Protein AF-0000000085049031 (afdb_homodimer)

Solvent-accessible surface area (backbone atoms only — not comparable to full-atom values): 28437 Å² total; per-residue (Å²): 136,87,82,79,79,80,78,80,78,77,78,78,76,76,74,74,70,71,72,75,59,62,47,58,39,67,60,55,37,88,41,24,42,38,35,37,33,76,60,40,55,32,34,28,43,48,31,53,87,58,12,50,68,59,37,50,47,54,52,53,39,32,78,68,48,63,46,42,59,28,29,35,33,33,22,44,68,47,36,35,39,28,29,42,12,82,76,44,43,90,83,34,59,59,96,64,76,60,33,73,68,35,17,64,38,68,39,37,71,87,49,77,59,33,80,76,37,56,24,76,32,32,35,27,27,30,46,76,71,32,42,30,42,24,46,40,51,78,51,52,69,72,42,93,81,46,31,74,18,82,43,22,27,51,47,35,25,56,33,24,26,30,44,37,60,52,91,53,74,54,37,25,61,38,23,31,31,36,26,61,22,40,43,49,85,48,43,67,73,37,29,39,30,24,17,55,53,43,38,62,68,24,64,72,60,50,50,61,25,82,52,26,97,72,49,37,33,28,61,41,46,43,43,49,61,75,44,56,76,90,73,47,81,4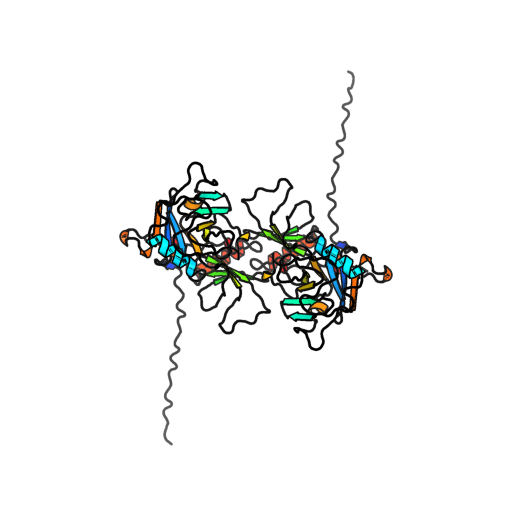9,44,29,31,50,26,69,84,12,66,61,40,49,51,52,50,51,52,51,33,64,73,43,22,38,32,37,34,75,65,76,60,74,62,53,56,46,77,53,136,136,86,80,77,78,79,78,79,77,79,78,77,75,76,73,74,69,72,72,76,61,63,47,58,39,68,60,56,36,88,42,23,40,37,34,37,34,76,61,40,54,32,34,28,43,48,31,53,87,58,13,49,68,58,36,51,47,53,51,53,38,30,76,68,48,63,45,43,59,29,30,36,34,33,22,44,69,48,36,35,38,28,31,42,11,82,77,42,44,90,82,32,58,58,96,61,76,60,33,73,69,36,16,63,38,66,38,39,70,86,49,76,61,32,80,76,37,56,24,75,31,33,36,26,27,30,47,73,72,32,42,31,42,25,45,40,49,79,50,54,72,71,42,94,82,48,29,74,19,80,44,21,28,50,45,35,25,58,33,25,28,30,44,37,59,52,91,54,74,56,37,25,58,39,23,32,31,37,25,62,21,38,42,49,86,48,44,67,74,38,29,38,31,25,18,52,53,42,37,62,68,24,63,68,60,50,51,61,25,84,54,27,97,70,50,37,32,30,59,39,46,43,42,49,61,73,43,57,77,90,72,47,80,50,43,28,31,52,26,67,83,12,65,59,40,49,51,50,50,53,52,50,32,65,73,42,20,39,32,37,35,74,65,78,60,73,62,52,56,45,79,54,137

Structure (mmCIF, N/CA/C/O backbone):
data_AF-0000000085049031-model_v1
#
loop_
_entity.id
_entity.type
_entity.pdbx_description
1 polymer 'peptidylprolyl isomerase'
#
loop_
_atom_site.group_PDB
_atom_site.id
_atom_site.type_symbol
_atom_site.label_atom_id
_atom_site.label_alt_id
_atom_site.label_comp_id
_atom_site.label_asym_id
_atom_site.label_entity_id
_atom_site.label_seq_id
_atom_site.pdbx_PDB_ins_code
_atom_site.Cartn_x
_atom_site.Cartn_y
_atom_site.Cartn_z
_atom_site.occupancy
_atom_site.B_iso_or_equiv
_atom_site.auth_seq_id
_atom_site.auth_comp_id
_atom_site.auth_asym_id
_atom_site.auth_atom_id
_atom_site.pdbx_PDB_model_num
ATOM 1 N N . MET A 1 1 ? 25.875 -43.156 62.344 1 26.45 1 MET A N 1
ATOM 2 C CA . MET A 1 1 ? 25.25 -42.219 61.406 1 26.45 1 MET A CA 1
ATOM 3 C C . MET A 1 1 ? 25.406 -42.719 59.969 1 26.45 1 MET A C 1
ATOM 5 O O . MET A 1 1 ? 26.484 -43.125 59.562 1 26.45 1 MET A O 1
ATOM 9 N N . LYS A 1 2 ? 24.188 -43.188 59.312 1 28.5 2 LYS A N 1
ATOM 10 C CA . LYS A 1 2 ? 23.844 -43.719 58.031 1 28.5 2 LYS A CA 1
ATOM 11 C C . LYS A 1 2 ? 24.406 -42.875 56.906 1 28.5 2 LYS A C 1
ATOM 13 O O . LYS A 1 2 ? 24.156 -41.656 56.844 1 28.5 2 LYS A O 1
ATOM 18 N N . ALA A 1 3 ? 25.5 -43.156 56.281 1 36.81 3 ALA A N 1
ATOM 19 C CA . ALA A 1 3 ? 26.156 -42.531 55.125 1 36.81 3 ALA A CA 1
ATOM 20 C C . ALA A 1 3 ? 25.234 -42.531 53.906 1 36.81 3 ALA A C 1
ATOM 22 O O . ALA A 1 3 ? 24.938 -43.594 53.375 1 36.81 3 ALA A O 1
ATOM 23 N N . TRP A 1 4 ? 24.094 -41.688 53.906 1 38.84 4 TRP A N 1
ATOM 24 C CA . TRP A 1 4 ? 23.188 -41.562 52.75 1 38.84 4 TRP A CA 1
ATOM 25 C C . TRP A 1 4 ? 23.969 -41.312 51.469 1 38.84 4 TRP A C 1
ATOM 27 O O . TRP A 1 4 ? 24.828 -40.406 51.438 1 38.84 4 TRP A O 1
ATOM 37 N N . GLY A 1 5 ? 24.172 -42.219 50.625 1 40.84 5 GLY A N 1
ATOM 38 C CA . GLY A 1 5 ? 24.75 -42.188 49.281 1 40.84 5 GLY A CA 1
ATOM 39 C C . GLY A 1 5 ? 24.047 -41.219 48.344 1 40.84 5 GLY A C 1
ATOM 40 O O . GLY A 1 5 ? 22.828 -41.25 48.219 1 40.84 5 GLY A O 1
ATOM 41 N N . ALA A 1 6 ? 24.5 -39.969 48.188 1 46.94 6 ALA A N 1
ATOM 42 C CA . ALA A 1 6 ? 24.016 -38.906 47.281 1 46.94 6 ALA A CA 1
ATOM 43 C C . ALA A 1 6 ? 24 -39.406 45.844 1 46.94 6 ALA A C 1
ATOM 45 O O . ALA A 1 6 ? 25.031 -39.781 45.281 1 46.94 6 ALA A O 1
ATOM 46 N N . GLY A 1 7 ? 22.922 -40.031 45.406 1 44 7 GLY A N 1
ATOM 47 C CA . GLY A 1 7 ? 22.75 -40.375 44.031 1 44 7 GLY A CA 1
ATOM 48 C C . GLY A 1 7 ? 22.875 -39.156 43.094 1 44 7 GLY A C 1
ATOM 49 O O . GLY A 1 7 ? 22.297 -38.125 43.344 1 44 7 GLY A O 1
ATOM 50 N N . VAL A 1 8 ? 23.984 -39.125 42.281 1 49.28 8 VAL A N 1
ATOM 51 C CA . VAL A 1 8 ? 24.266 -38.125 41.25 1 49.28 8 VAL A CA 1
ATOM 52 C C . VAL A 1 8 ? 23.188 -38.188 40.156 1 49.28 8 VAL A C 1
ATOM 54 O O . VAL A 1 8 ? 22.984 -39.219 39.531 1 49.28 8 VAL A O 1
ATOM 57 N N . ILE A 1 9 ? 22.141 -37.406 40.312 1 51.88 9 ILE A N 1
ATOM 58 C CA . ILE A 1 9 ? 21.188 -37.281 39.219 1 51.88 9 ILE A CA 1
ATOM 59 C C . ILE A 1 9 ? 21.875 -36.688 38 1 51.88 9 ILE A C 1
ATOM 61 O O . ILE A 1 9 ? 22.375 -35.562 38.031 1 51.88 9 ILE A O 1
ATOM 65 N N . ALA A 1 10 ? 22.344 -37.531 37.062 1 48.69 10 ALA A N 1
ATOM 66 C CA . ALA A 1 10 ? 22.844 -37.062 35.781 1 48.69 10 ALA A CA 1
ATOM 67 C C . ALA A 1 10 ? 21.781 -36.281 35.031 1 48.69 10 ALA A C 1
ATOM 69 O O . ALA A 1 10 ? 20.719 -36.812 34.719 1 48.69 10 ALA A O 1
ATOM 70 N N . VAL A 1 11 ? 21.781 -34.969 35.031 1 53.69 11 VAL A N 1
ATOM 71 C CA . VAL A 1 11 ? 20.969 -34.125 34.188 1 53.69 11 VAL A CA 1
ATOM 72 C C . VAL A 1 11 ? 21.312 -34.375 32.719 1 53.69 11 VAL A C 1
ATOM 74 O O . VAL A 1 11 ? 22.406 -34.062 32.25 1 53.69 11 VAL A O 1
ATOM 77 N N . LEU A 1 12 ? 20.719 -35.344 32.062 1 48.62 12 LEU A N 1
ATOM 78 C CA . LEU A 1 12 ? 20.797 -35.438 30.625 1 48.62 12 LEU A CA 1
ATOM 79 C C . LEU A 1 12 ? 20.344 -34.125 29.969 1 48.62 12 LEU A C 1
ATOM 81 O O . LEU A 1 12 ? 19.172 -33.75 30.062 1 48.62 12 LEU A O 1
ATOM 85 N N . ALA A 1 13 ? 21.266 -33.25 29.609 1 45.22 13 ALA A N 1
ATOM 86 C CA . ALA A 1 13 ? 20.953 -32.094 28.766 1 45.22 13 ALA A CA 1
ATOM 87 C C . ALA A 1 13 ? 20.438 -32.531 27.406 1 45.22 13 ALA A C 1
ATOM 89 O O . ALA A 1 13 ? 21.156 -33.156 26.625 1 45.22 13 ALA A O 1
ATOM 90 N N . LEU A 1 14 ? 19.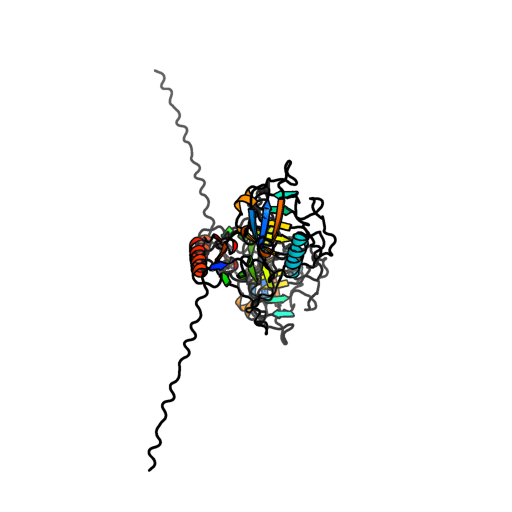219 -32.75 27.219 1 44.41 14 LEU A N 1
ATOM 91 C CA . LEU A 1 14 ? 18.672 -32.844 25.875 1 44.41 14 LEU A CA 1
ATOM 92 C C . LEU A 1 14 ? 19.125 -31.656 25.016 1 44.41 14 LEU A C 1
ATOM 94 O O . LEU A 1 14 ? 18.719 -30.531 25.25 1 44.41 14 LEU A O 1
ATOM 98 N N . LEU A 1 15 ? 20.281 -31.781 24.422 1 40.66 15 LEU A N 1
ATOM 99 C CA . LEU A 1 15 ? 20.594 -30.812 23.375 1 40.66 15 LEU A CA 1
ATOM 100 C C . LEU A 1 15 ? 19.531 -30.844 22.281 1 40.66 15 LEU A C 1
ATOM 102 O O . LEU A 1 15 ? 19.391 -31.844 21.562 1 40.66 15 LEU A O 1
ATOM 106 N N . ALA A 1 16 ? 18.469 -30.094 22.469 1 42.5 16 ALA A N 1
ATOM 107 C CA . ALA A 1 16 ? 17.562 -29.859 21.344 1 42.5 16 ALA A CA 1
ATOM 108 C C . ALA A 1 16 ? 18.344 -29.453 20.094 1 42.5 16 ALA A C 1
ATOM 110 O O . ALA A 1 16 ? 18.891 -28.344 20.031 1 42.5 16 ALA A O 1
ATOM 111 N N . THR A 1 17 ? 18.938 -30.297 19.344 1 39.78 17 THR A N 1
ATOM 112 C CA . THR A 1 17 ? 19.453 -29.906 18.031 1 39.78 17 THR A CA 1
ATOM 113 C C . THR A 1 17 ? 18.391 -29.172 17.234 1 39.78 17 THR A C 1
ATOM 115 O O . THR A 1 17 ? 17.281 -29.703 17.031 1 39.78 17 THR A O 1
ATOM 118 N N . THR A 1 18 ? 18.234 -27.922 17.516 1 45.91 18 THR A N 1
ATOM 119 C CA . THR A 1 18 ? 17.422 -27.203 16.547 1 45.91 18 THR A CA 1
ATOM 120 C C . THR A 1 18 ? 17.703 -27.688 15.125 1 45.91 18 THR A C 1
ATOM 122 O O . THR A 1 18 ? 18.844 -27.656 14.672 1 45.91 18 THR A O 1
ATOM 125 N N . ALA A 1 19 ? 17.094 -28.703 14.773 1 47.09 19 ALA A N 1
ATOM 126 C CA . ALA A 1 19 ? 17.234 -29.234 13.422 1 47.09 19 ALA A CA 1
ATOM 127 C C . ALA A 1 19 ? 17.344 -28.109 12.398 1 47.09 19 ALA A C 1
ATOM 129 O O . ALA A 1 19 ? 16.469 -27.25 12.305 1 47.09 19 ALA A O 1
ATOM 130 N N . VAL A 1 20 ? 18.609 -27.594 12.117 1 51.31 20 VAL A N 1
ATOM 131 C CA . VAL A 1 20 ? 18.891 -26.672 11.016 1 51.31 20 VAL A CA 1
ATOM 132 C C . VAL A 1 20 ? 18.062 -27.078 9.789 1 51.31 20 VAL A C 1
ATOM 134 O O . VAL A 1 20 ? 18.172 -28.219 9.312 1 51.31 20 VAL A O 1
ATOM 137 N N . ALA A 1 21 ? 16.953 -26.328 9.492 1 61.56 21 ALA A N 1
ATOM 138 C CA . ALA A 1 21 ? 16.125 -26.594 8.328 1 61.56 21 ALA A CA 1
ATOM 139 C C . ALA A 1 21 ? 16.969 -26.797 7.082 1 61.56 21 ALA A C 1
ATOM 141 O O . ALA A 1 21 ? 17.953 -26.094 6.867 1 61.56 21 ALA A O 1
ATOM 142 N N . GLN A 1 22 ? 16.734 -27.906 6.305 1 83.44 22 GLN A N 1
ATOM 143 C CA . GLN A 1 22 ? 17.375 -28.125 5.012 1 83.44 22 GLN A CA 1
ATOM 144 C C . GLN A 1 22 ? 17.156 -26.938 4.086 1 83.44 22 GLN A C 1
ATOM 146 O O . GLN A 1 22 ? 16.062 -26.391 4.008 1 83.44 22 GLN A O 1
ATOM 151 N N . ASP A 1 23 ? 18.188 -26.453 3.412 1 93.31 23 ASP A N 1
ATOM 152 C CA . ASP A 1 23 ? 18.172 -25.234 2.607 1 93.31 23 ASP A CA 1
ATOM 153 C C . ASP A 1 23 ? 17.297 -25.406 1.368 1 93.31 23 ASP A C 1
ATOM 155 O O . ASP A 1 23 ? 16.844 -24.406 0.793 1 93.31 23 ASP A O 1
ATOM 159 N N . TRP A 1 24 ? 17.047 -26.641 1.025 1 95.94 24 TRP A N 1
ATOM 160 C CA . TRP A 1 24 ? 16.234 -26.922 -0.16 1 95.94 24 TRP A CA 1
ATOM 161 C C . TRP A 1 24 ? 15.195 -27.984 0.127 1 95.94 24 TRP A C 1
ATOM 163 O O . TRP A 1 24 ? 15.469 -28.953 0.828 1 95.94 24 TRP A O 1
ATOM 173 N N . THR A 1 25 ? 14.039 -27.844 -0.356 1 95.12 25 THR A N 1
ATOM 174 C CA . THR A 1 25 ? 12.969 -28.828 -0.233 1 95.12 25 THR A CA 1
ATOM 175 C C . THR A 1 25 ? 12.273 -29.047 -1.573 1 95.12 25 THR A C 1
ATOM 177 O O . THR A 1 25 ? 12.18 -28.125 -2.385 1 95.12 25 THR A O 1
ATOM 180 N N . PRO A 1 26 ? 11.852 -30.266 -1.86 1 94.88 26 PRO A N 1
ATOM 181 C CA . PRO A 1 26 ? 11.086 -30.453 -3.09 1 94.88 26 PRO A CA 1
ATOM 182 C C . PRO A 1 26 ? 9.844 -29.562 -3.16 1 94.88 26 PRO A C 1
ATOM 184 O O . PRO A 1 26 ? 9.242 -29.25 -2.127 1 94.88 26 PRO A O 1
ATOM 187 N N . LEU A 1 27 ? 9.508 -29.172 -4.375 1 96.19 27 LEU A N 1
ATOM 188 C CA . LEU A 1 27 ? 8.242 -28.453 -4.523 1 96.19 27 LEU A CA 1
ATOM 189 C C . LEU A 1 27 ? 7.078 -29.328 -4.055 1 96.19 27 LEU A C 1
ATOM 191 O O . LEU A 1 27 ? 7.086 -30.547 -4.242 1 96.19 27 LEU A O 1
ATOM 195 N N . ASP A 1 28 ? 6.117 -28.688 -3.391 1 96.19 28 ASP A N 1
ATOM 196 C CA . ASP A 1 28 ? 4.895 -29.359 -2.986 1 96.19 28 ASP A CA 1
ATOM 197 C C . ASP A 1 28 ? 4.066 -29.781 -4.203 1 96.19 28 ASP A C 1
ATOM 199 O O . ASP A 1 28 ? 3.398 -28.938 -4.812 1 96.19 28 ASP A O 1
ATOM 203 N N . ALA A 1 29 ? 4.031 -31.031 -4.48 1 97 29 ALA A N 1
ATOM 204 C CA . ALA A 1 29 ? 3.43 -31.516 -5.723 1 97 29 ALA A CA 1
ATOM 205 C C . ALA A 1 29 ? 1.939 -31.203 -5.773 1 97 29 ALA A C 1
ATOM 207 O O . ALA A 1 29 ? 1.382 -30.969 -6.848 1 97 29 ALA A O 1
ATOM 208 N N . ASP A 1 30 ? 1.305 -31.172 -4.645 1 97.69 30 ASP A N 1
ATOM 209 C CA . ASP A 1 30 ? -0.132 -30.906 -4.586 1 97.69 30 ASP A CA 1
ATOM 210 C C . ASP A 1 30 ? -0.439 -29.438 -4.805 1 97.69 30 ASP A C 1
ATOM 212 O O . ASP A 1 30 ? -1.583 -29.062 -5.078 1 97.69 30 ASP A O 1
ATOM 216 N N . ASN A 1 31 ? 0.57 -28.609 -4.703 1 98.5 31 ASN A N 1
ATOM 217 C CA . ASN A 1 31 ? 0.376 -27.172 -4.82 1 98.5 31 ASN A CA 1
ATOM 218 C C . ASN A 1 31 ? 1.348 -26.547 -5.824 1 98.5 31 ASN A C 1
ATOM 220 O O . ASN A 1 31 ? 1.827 -25.438 -5.621 1 98.5 31 ASN A O 1
ATOM 224 N N . THR A 1 32 ? 1.689 -27.297 -6.793 1 98.62 32 THR A N 1
ATOM 225 C CA . THR A 1 32 ? 2.494 -26.797 -7.902 1 98.62 32 THR A CA 1
ATOM 226 C C . THR A 1 32 ? 1.757 -26.969 -9.227 1 98.62 32 THR A C 1
ATOM 228 O O . THR A 1 32 ? 1.352 -28.078 -9.578 1 98.62 32 THR A O 1
ATOM 231 N N . LEU A 1 33 ? 1.544 -25.875 -9.883 1 98.81 33 LEU A N 1
ATOM 232 C CA . LEU A 1 33 ? 0.861 -25.844 -11.172 1 98.81 33 LEU A CA 1
ATOM 233 C C . LEU A 1 33 ? 1.865 -25.766 -12.312 1 98.81 33 LEU A C 1
ATOM 235 O O . LEU A 1 33 ? 2.83 -25 -12.258 1 98.81 33 LEU A O 1
ATOM 239 N N . ILE A 1 34 ? 1.664 -26.609 -13.297 1 98.56 34 ILE A N 1
ATOM 240 C CA . ILE A 1 34 ? 2.496 -26.625 -14.492 1 98.56 34 ILE A CA 1
ATOM 241 C C . ILE A 1 34 ? 1.683 -26.141 -15.695 1 98.56 34 ILE A C 1
ATOM 243 O O . ILE A 1 34 ? 0.663 -26.75 -16.047 1 98.56 34 ILE A O 1
ATOM 247 N N . LEU A 1 35 ? 2.109 -25.062 -16.281 1 98.69 35 LEU A N 1
ATOM 248 C CA . LEU A 1 35 ? 1.546 -24.594 -17.547 1 98.69 35 LEU A CA 1
ATOM 249 C C . LEU A 1 35 ? 2.482 -24.891 -18.703 1 98.69 35 LEU A C 1
ATOM 251 O O . LEU A 1 35 ? 3.586 -24.344 -18.781 1 98.69 35 LEU A O 1
ATOM 255 N N . GLU A 1 36 ? 2.049 -25.797 -19.547 1 98.44 36 GLU A N 1
ATOM 256 C CA . GLU A 1 36 ? 2.695 -25.891 -20.844 1 98.44 36 GLU A CA 1
ATOM 257 C C . GLU A 1 36 ? 2.107 -24.875 -21.828 1 98.44 36 GLU A C 1
ATOM 259 O O . GLU A 1 36 ? 0.985 -25.047 -22.312 1 98.44 36 GLU A O 1
ATOM 264 N N . THR A 1 37 ? 2.883 -23.797 -22.141 1 98.69 37 THR A N 1
ATOM 265 C CA . THR A 1 37 ? 2.373 -22.734 -23.016 1 98.69 37 THR A CA 1
ATOM 266 C C . THR A 1 37 ? 3.01 -22.828 -24.391 1 98.69 37 THR A C 1
ATOM 268 O O . THR A 1 37 ? 3.936 -23.609 -24.609 1 98.69 37 THR A O 1
ATOM 271 N N . THR A 1 38 ? 2.496 -22.016 -25.312 1 98.69 38 THR A N 1
ATOM 272 C CA . THR A 1 38 ? 3.059 -21.938 -26.656 1 98.69 38 THR A CA 1
ATOM 273 C C . THR A 1 38 ? 4.488 -21.406 -26.609 1 98.69 38 THR A C 1
ATOM 275 O O . THR A 1 38 ? 5.258 -21.594 -27.562 1 98.69 38 THR A O 1
ATOM 278 N N . GLN A 1 39 ? 4.84 -20.766 -25.5 1 98.75 39 GLN A N 1
ATOM 279 C CA . GLN A 1 39 ? 6.152 -20.125 -25.406 1 98.75 39 GLN A CA 1
ATOM 280 C C . GLN A 1 39 ? 7.066 -20.906 -24.453 1 98.75 39 GLN A C 1
ATOM 282 O O . GLN A 1 39 ? 8.195 -20.484 -24.203 1 98.75 39 GLN A O 1
ATOM 287 N N . GLY A 1 40 ? 6.574 -22 -23.922 1 98.62 40 GLY A N 1
ATOM 288 C CA . GLY A 1 40 ? 7.371 -22.812 -23 1 98.62 40 GLY A CA 1
ATOM 289 C C . GLY A 1 40 ? 6.66 -23.125 -21.703 1 98.62 40 GLY A C 1
ATOM 290 O O . GLY A 1 40 ? 5.535 -22.672 -21.484 1 98.62 40 GLY A O 1
ATOM 291 N N . ARG A 1 41 ? 7.301 -23.844 -20.828 1 97.94 41 ARG A N 1
ATOM 292 C CA . ARG A 1 41 ? 6.73 -24.297 -19.547 1 97.94 41 ARG A CA 1
ATOM 293 C C . ARG A 1 41 ? 6.852 -23.203 -18.484 1 97.94 41 ARG A C 1
ATOM 295 O O . ARG A 1 41 ? 7.891 -22.547 -18.375 1 97.94 41 ARG A O 1
ATOM 302 N N . VAL A 1 42 ? 5.785 -22.984 -17.781 1 98.62 42 VAL A N 1
ATOM 303 C CA . VAL A 1 42 ? 5.742 -22.109 -16.609 1 98.62 42 VAL A CA 1
ATOM 304 C C . VAL A 1 42 ? 5.344 -22.922 -15.375 1 98.62 42 VAL A C 1
ATOM 306 O O . VAL A 1 42 ? 4.336 -23.641 -15.391 1 98.62 42 VAL A O 1
ATOM 309 N N . ILE A 1 43 ? 6.117 -22.844 -14.312 1 98.56 43 ILE A N 1
ATOM 310 C CA . ILE A 1 43 ? 5.855 -23.578 -13.078 1 98.56 43 ILE A CA 1
ATOM 311 C C . ILE A 1 43 ? 5.484 -22.594 -11.969 1 98.56 43 ILE A C 1
ATOM 313 O O . ILE A 1 43 ? 6.191 -21.609 -11.742 1 98.56 43 ILE A O 1
ATOM 317 N N . ILE A 1 44 ? 4.387 -22.859 -11.312 1 98.88 44 ILE A N 1
ATOM 318 C CA . ILE A 1 44 ? 3.818 -21.938 -10.344 1 98.88 44 ILE A CA 1
ATOM 319 C C . ILE A 1 44 ? 3.641 -22.641 -9 1 98.88 44 ILE A C 1
ATOM 321 O O . ILE A 1 44 ? 3.051 -23.734 -8.93 1 98.88 44 ILE A O 1
ATOM 325 N N . ALA A 1 45 ? 4.203 -22.109 -7.918 1 98.75 45 ALA A N 1
ATOM 326 C CA . ALA A 1 45 ? 3.875 -22.531 -6.559 1 98.75 45 ALA A CA 1
ATOM 327 C C . ALA A 1 45 ? 2.604 -21.844 -6.062 1 98.75 45 ALA A C 1
ATOM 329 O O . ALA A 1 45 ? 2.545 -20.625 -5.965 1 98.75 45 ALA A O 1
ATOM 330 N N . LEU A 1 46 ? 1.58 -22.656 -5.793 1 98.81 46 LEU A N 1
ATOM 331 C CA . LEU A 1 46 ? 0.316 -22.125 -5.285 1 98.81 46 LEU A CA 1
ATOM 332 C C . LEU A 1 46 ? 0.399 -21.875 -3.785 1 98.81 46 LEU A C 1
ATOM 334 O O . LEU A 1 46 ? 1.249 -22.438 -3.1 1 98.81 46 LEU A O 1
ATOM 338 N N . SER A 1 47 ? -0.452 -20.953 -3.318 1 97.62 47 SER A N 1
ATOM 339 C CA . SER A 1 47 ? -0.425 -20.562 -1.911 1 97.62 47 SER A CA 1
ATOM 340 C C . SER A 1 47 ? -1.791 -20.75 -1.261 1 97.62 47 SER A C 1
ATOM 342 O O . SER A 1 47 ? -2.52 -19.781 -1.042 1 97.62 47 SER A O 1
ATOM 344 N N . PRO A 1 48 ? -2.115 -21.984 -0.791 1 96.94 48 PRO A N 1
ATOM 345 C CA . PRO A 1 48 ? -3.408 -22.188 -0.133 1 96.94 48 PRO A CA 1
ATOM 346 C C . PRO A 1 48 ? -3.521 -21.438 1.194 1 96.94 48 PRO A C 1
ATOM 348 O O . PRO A 1 48 ? -4.629 -21.219 1.691 1 96.94 48 PRO A O 1
ATOM 351 N N . GLN A 1 49 ? -2.432 -21.062 1.73 1 93 49 GLN A N 1
ATOM 352 C CA . GLN A 1 49 ? -2.471 -20.297 2.977 1 93 49 GLN A CA 1
ATOM 353 C C . GLN A 1 49 ? -3.033 -18.891 2.752 1 93 49 GLN A C 1
ATOM 355 O O . GLN A 1 49 ? -3.738 -18.359 3.609 1 93 49 GLN A O 1
ATOM 360 N N . MET A 1 50 ? -2.793 -18.344 1.622 1 94.69 50 MET A N 1
ATOM 361 C CA . MET A 1 50 ? -3.24 -16.984 1.32 1 94.69 50 MET A CA 1
ATOM 362 C C . MET A 1 50 ? -4.648 -16.984 0.731 1 94.69 50 MET A C 1
ATOM 364 O O . MET A 1 50 ? -5.461 -16.109 1.039 1 94.69 50 MET A O 1
ATOM 368 N N . ALA A 1 51 ? -4.848 -17.969 -0.058 1 97.31 51 ALA A N 1
ATOM 369 C CA . ALA A 1 51 ? -6.121 -18.016 -0.771 1 97.31 51 ALA A CA 1
ATOM 370 C C . ALA A 1 51 ? -6.641 -19.438 -0.889 1 97.31 51 ALA A C 1
ATOM 372 O O . ALA A 1 51 ? -6.613 -20.031 -1.973 1 97.31 51 ALA A O 1
ATOM 373 N N . PRO A 1 52 ? -7.199 -19.953 0.182 1 97.62 52 PRO A N 1
ATOM 374 C CA . PRO A 1 52 ? -7.594 -21.359 0.177 1 97.62 52 PRO A CA 1
ATOM 375 C C . PRO A 1 52 ? -8.695 -21.656 -0.837 1 97.62 52 PRO A C 1
ATOM 377 O O . PRO A 1 52 ? -8.641 -22.688 -1.528 1 97.62 52 PRO A O 1
ATOM 380 N N . GLN A 1 53 ? -9.68 -20.812 -0.982 1 98.56 53 GLN A N 1
ATOM 381 C CA . GLN A 1 53 ? -10.766 -21.078 -1.922 1 98.56 53 GLN A CA 1
ATOM 382 C C . GLN A 1 53 ? -10.297 -20.906 -3.363 1 98.56 53 GLN A C 1
ATOM 384 O O . GLN A 1 53 ? -10.656 -21.703 -4.238 1 98.56 53 GLN A O 1
ATOM 389 N N . GLY A 1 54 ? -9.508 -19.906 -3.604 1 98.56 54 GLY A N 1
ATOM 390 C CA . GLY A 1 54 ? -8.961 -19.703 -4.938 1 98.56 54 GLY A CA 1
ATOM 391 C C . GLY A 1 54 ? -8.102 -20.859 -5.41 1 98.56 54 GLY A C 1
ATOM 392 O O . GLY A 1 54 ? -8.258 -21.344 -6.531 1 98.56 54 GLY A O 1
ATOM 393 N N . VAL A 1 55 ? -7.242 -21.312 -4.531 1 98.81 55 VAL A N 1
ATOM 394 C CA . VAL A 1 55 ? -6.352 -22.422 -4.875 1 98.81 55 VAL A CA 1
ATOM 395 C C . VAL A 1 55 ? -7.164 -23.688 -5.117 1 98.81 55 VAL A C 1
ATOM 397 O O . VAL A 1 55 ? -6.914 -24.422 -6.074 1 98.81 55 VAL A O 1
ATOM 400 N N . ALA A 1 56 ? -8.117 -23.906 -4.297 1 98.88 56 ALA A N 1
ATOM 401 C CA . ALA A 1 56 ? -8.984 -25.062 -4.488 1 98.88 56 ALA A CA 1
ATOM 402 C C . ALA A 1 56 ? -9.695 -25 -5.836 1 98.88 56 ALA A C 1
ATOM 404 O O . ALA A 1 56 ? -9.797 -26.016 -6.535 1 98.88 56 ALA A O 1
ATOM 405 N N . ARG A 1 57 ? -10.203 -23.859 -6.199 1 98.69 57 ARG A N 1
ATOM 406 C CA . ARG A 1 57 ? -10.875 -23.656 -7.48 1 98.69 57 ARG A CA 1
ATOM 407 C C . ARG A 1 57 ? -9.938 -23.969 -8.641 1 98.69 57 ARG A C 1
ATOM 409 O O . ARG A 1 57 ? -10.305 -24.672 -9.578 1 98.69 57 ARG A O 1
ATOM 416 N N . ILE A 1 58 ? -8.727 -23.422 -8.602 1 98.75 58 ILE A N 1
ATOM 417 C CA . ILE A 1 58 ? -7.75 -23.609 -9.664 1 98.75 58 ILE A CA 1
ATOM 418 C C . ILE A 1 58 ? -7.422 -25.094 -9.805 1 98.75 58 ILE A C 1
ATOM 420 O O . ILE A 1 58 ? -7.387 -25.625 -10.922 1 98.75 58 ILE A O 1
ATOM 424 N N . LYS A 1 59 ? -7.23 -25.766 -8.703 1 98.81 59 LYS A N 1
ATOM 425 C CA . LYS A 1 59 ? -6.926 -27.203 -8.742 1 98.81 59 LYS A CA 1
ATOM 426 C C . LYS A 1 59 ? -8.094 -27.984 -9.32 1 98.81 59 LYS A C 1
ATOM 428 O O . LYS A 1 59 ? -7.891 -28.891 -10.141 1 98.81 59 LYS A O 1
ATOM 433 N N . GLN A 1 60 ? -9.289 -27.672 -8.891 1 98.75 60 GLN A N 1
ATOM 434 C CA . GLN A 1 60 ? -10.477 -28.359 -9.383 1 98.75 60 GLN A CA 1
ATOM 435 C C . GLN A 1 60 ? -10.633 -28.188 -10.891 1 98.75 60 GLN A C 1
ATOM 437 O O . GLN A 1 60 ? -10.797 -29.172 -11.609 1 98.75 60 GLN A O 1
ATOM 442 N N . LEU A 1 61 ? -10.547 -26.953 -11.367 1 98.56 61 LEU A N 1
ATOM 443 C CA . LEU A 1 61 ? -10.719 -26.672 -12.789 1 98.56 61 LEU A CA 1
ATOM 444 C C . LEU A 1 61 ? -9.586 -27.281 -13.602 1 98.56 61 LEU A C 1
ATOM 446 O O . LEU A 1 61 ? -9.797 -27.734 -14.727 1 98.56 61 LEU A O 1
ATOM 450 N N . THR A 1 62 ? -8.398 -27.266 -13.055 1 98.69 62 THR A N 1
ATOM 451 C CA . THR A 1 62 ? -7.258 -27.906 -13.711 1 98.69 62 THR A CA 1
ATOM 452 C C . THR A 1 62 ? -7.516 -29.406 -13.906 1 98.69 62 THR A C 1
ATOM 454 O O . THR A 1 62 ? -7.332 -29.922 -15 1 98.69 62 THR A O 1
ATOM 457 N N . ARG A 1 63 ? -7.965 -30.094 -12.938 1 98.56 63 ARG A N 1
ATOM 458 C CA . ARG A 1 63 ? -8.203 -31.531 -12.992 1 98.56 63 ARG A CA 1
ATOM 459 C C . ARG A 1 63 ? -9.352 -31.859 -13.93 1 98.56 63 ARG A C 1
ATOM 461 O O . ARG A 1 63 ? -9.406 -32.969 -14.484 1 98.56 63 ARG A O 1
ATOM 468 N N . GLN A 1 64 ? -10.188 -30.922 -14.172 1 97.94 64 GLN A N 1
ATOM 469 C CA . GLN A 1 64 ? -11.297 -31.094 -15.102 1 97.94 64 GLN A CA 1
ATOM 470 C C . GLN A 1 64 ? -10.852 -30.828 -16.547 1 97.94 64 GLN A C 1
ATOM 472 O O . GLN A 1 64 ? -11.633 -30.969 -17.484 1 97.94 64 GLN A O 1
ATOM 477 N N . GLY A 1 65 ? -9.672 -30.375 -16.688 1 97.94 65 GLY A N 1
ATOM 478 C CA . GLY A 1 65 ? -9.172 -30.031 -18 1 97.94 65 GLY A CA 1
ATOM 479 C C . GLY A 1 65 ? -9.688 -28.688 -18.516 1 97.94 65 GLY A C 1
ATOM 480 O O . GLY A 1 65 ? -9.555 -28.391 -19.703 1 97.94 65 GLY A O 1
ATOM 481 N N . PHE A 1 66 ? -10.242 -27.938 -17.625 1 97.94 66 PHE A N 1
ATOM 482 C CA . PHE A 1 66 ? -10.922 -26.703 -17.969 1 97.94 66 PHE A CA 1
ATOM 483 C C . PHE A 1 66 ? -9.969 -25.719 -18.656 1 97.94 66 PHE A C 1
ATOM 485 O O . PHE A 1 66 ? -10.344 -25.047 -19.609 1 97.94 66 PHE A O 1
ATOM 492 N N . TYR A 1 67 ? -8.758 -25.609 -18.203 1 98.5 67 TYR A N 1
ATOM 493 C CA . TYR A 1 67 ? -7.82 -24.578 -18.609 1 98.5 67 TYR A CA 1
ATOM 494 C C . TYR A 1 67 ? -7.102 -24.984 -19.906 1 98.5 67 TYR A C 1
ATOM 496 O O . TYR A 1 67 ? -6.465 -24.156 -20.547 1 98.5 67 TYR A O 1
ATOM 504 N N . ASN A 1 68 ? -7.199 -26.297 -20.266 1 98.38 68 ASN A N 1
ATOM 505 C CA . ASN A 1 68 ? -6.477 -26.766 -21.438 1 98.38 68 ASN A CA 1
ATOM 506 C C . ASN A 1 68 ? -6.93 -26.047 -22.703 1 98.38 68 ASN A C 1
ATOM 508 O O . ASN A 1 68 ? -8.125 -25.984 -23 1 98.38 68 ASN A O 1
ATOM 512 N N . GLY A 1 69 ? -5.941 -25.469 -23.359 1 98.12 69 GLY A N 1
ATOM 513 C CA . GLY A 1 69 ? -6.207 -24.875 -24.656 1 98.12 69 GLY A CA 1
ATOM 514 C C . GLY A 1 69 ? -6.66 -23.438 -24.578 1 98.12 69 GLY A C 1
ATOM 515 O O . GLY A 1 69 ? -6.797 -22.766 -25.609 1 98.12 69 GLY A O 1
ATOM 516 N N . LEU A 1 70 ? -6.863 -22.938 -23.438 1 98 70 LEU A N 1
ATOM 517 C CA . LEU A 1 70 ? -7.324 -21.562 -23.312 1 98 70 LEU A CA 1
ATOM 518 C C . LEU A 1 70 ? -6.223 -20.578 -23.703 1 98 70 LEU A C 1
ATOM 520 O O . LEU A 1 70 ? -5.039 -20.875 -23.516 1 98 70 LEU A O 1
ATOM 524 N N . LEU A 1 71 ? -6.641 -19.438 -24.234 1 98.19 71 LEU A N 1
ATOM 525 C CA . LEU A 1 71 ? -5.727 -18.422 -24.75 1 98.19 71 LEU A CA 1
ATOM 526 C C . LEU A 1 71 ? -5.387 -17.391 -23.688 1 98.19 71 LEU A C 1
ATOM 528 O O . LEU A 1 71 ? -6.18 -17.141 -22.781 1 98.19 71 LEU A O 1
ATOM 532 N N . PHE A 1 72 ? -4.156 -16.891 -23.781 1 98.38 72 PHE A N 1
ATOM 533 C CA . PHE A 1 72 ? -3.885 -15.617 -23.141 1 98.38 72 PHE A CA 1
ATOM 534 C C . PHE A 1 72 ? -4.555 -14.477 -23.906 1 98.38 72 PHE A C 1
ATOM 536 O O . PHE A 1 72 ? -3.979 -13.93 -24.844 1 98.38 72 PHE A O 1
ATOM 543 N N . HIS A 1 73 ? -5.676 -14.07 -23.469 1 97.62 73 HIS A N 1
ATOM 544 C CA . HIS A 1 73 ? -6.543 -13.211 -24.266 1 97.62 73 HIS A CA 1
ATOM 545 C C . HIS A 1 73 ? -6.184 -11.742 -24.078 1 97.62 73 HIS A C 1
ATOM 547 O O . HIS A 1 73 ? -6.621 -10.891 -24.844 1 97.62 73 HIS A O 1
ATOM 553 N N . ARG A 1 74 ? -5.469 -11.438 -23.109 1 97.12 74 ARG A N 1
ATOM 554 C CA . ARG A 1 74 ? -5.008 -10.078 -22.844 1 97.12 74 ARG A CA 1
ATOM 555 C C . ARG A 1 74 ? -3.604 -10.086 -22.234 1 97.12 74 ARG A C 1
ATOM 557 O O . ARG A 1 74 ? -3.4 -10.57 -21.125 1 97.12 74 ARG A O 1
ATOM 564 N N . VAL A 1 75 ? -2.648 -9.688 -23 1 97.88 75 VAL A N 1
ATOM 565 C CA . VAL A 1 75 ? -1.254 -9.602 -22.562 1 97.88 75 VAL A CA 1
ATOM 566 C C . VAL A 1 75 ? -0.752 -8.172 -22.734 1 97.88 75 VAL A C 1
ATOM 568 O O . VAL A 1 75 ? -0.706 -7.645 -23.844 1 97.88 75 VAL A O 1
ATOM 571 N N . ILE A 1 76 ? -0.469 -7.52 -21.609 1 95.69 76 ILE A N 1
ATOM 572 C CA . ILE A 1 76 ? 0.038 -6.152 -21.594 1 95.69 76 ILE A CA 1
ATOM 573 C C . ILE A 1 76 ? 1.463 -6.137 -21.047 1 95.69 76 ILE A C 1
ATOM 575 O O . ILE A 1 76 ? 1.715 -6.621 -19.938 1 95.69 76 ILE A O 1
ATOM 579 N N . ASP A 1 77 ? 2.404 -5.574 -21.844 1 94.94 77 ASP A N 1
ATOM 580 C CA . ASP A 1 77 ? 3.795 -5.492 -21.422 1 94.94 77 ASP A CA 1
ATOM 581 C C . ASP A 1 77 ? 3.922 -4.676 -20.141 1 94.94 77 ASP A C 1
ATOM 583 O O . ASP A 1 77 ? 3.24 -3.662 -19.969 1 94.94 77 ASP A O 1
ATOM 587 N N . HIS A 1 78 ? 4.77 -5.199 -19.156 1 93.44 78 HIS A N 1
ATOM 588 C CA . HIS A 1 78 ? 5.055 -4.578 -17.859 1 93.44 78 HIS A CA 1
ATOM 589 C C . HIS A 1 78 ? 3.805 -4.52 -17 1 93.44 78 HIS A C 1
ATOM 591 O O . HIS A 1 78 ? 3.693 -3.66 -16.125 1 93.44 78 HIS A O 1
ATOM 597 N N . PHE A 1 79 ? 2.875 -5.387 -17.328 1 94.56 79 PHE A N 1
ATOM 598 C CA . PHE A 1 79 ? 1.69 -5.445 -16.484 1 94.56 79 PHE A CA 1
ATOM 599 C C . PHE A 1 79 ? 1.275 -6.891 -16.234 1 94.56 79 PHE A C 1
ATOM 601 O O . PHE A 1 79 ? 1.805 -7.547 -15.328 1 94.56 79 PHE A O 1
ATOM 608 N N . VAL A 1 80 ? 0.443 -7.477 -17.188 1 97.06 80 VAL A N 1
ATOM 609 C CA . VAL A 1 80 ? -0.101 -8.789 -16.875 1 97.06 80 VAL A CA 1
ATOM 610 C C . VAL A 1 80 ? -0.309 -9.594 -18.156 1 97.06 80 VAL A C 1
ATOM 612 O O . VAL A 1 80 ? -0.334 -9.023 -19.25 1 97.06 80 VAL A O 1
ATOM 615 N N . ALA A 1 81 ? -0.378 -10.898 -17.953 1 98.44 81 ALA A N 1
ATOM 616 C CA . ALA A 1 81 ? -0.952 -11.828 -18.922 1 98.44 81 ALA A CA 1
ATOM 617 C C . ALA A 1 81 ? -2.205 -12.5 -18.359 1 98.44 81 ALA A C 1
ATOM 619 O O . ALA A 1 81 ? -2.133 -13.242 -17.375 1 98.44 81 ALA A O 1
ATOM 620 N N . GLN A 1 82 ? -3.326 -12.242 -19.016 1 97.81 82 GLN A N 1
ATOM 621 C CA . GLN A 1 82 ? -4.602 -12.766 -18.531 1 97.81 82 GLN A CA 1
ATOM 622 C C . GLN A 1 82 ? -5.039 -13.977 -19.344 1 97.81 82 GLN A C 1
ATOM 624 O O . GLN A 1 82 ? -4.828 -14.023 -20.562 1 97.81 82 GLN A O 1
ATOM 629 N N . THR A 1 83 ? -5.602 -14.945 -18.688 1 98.19 83 THR A N 1
ATOM 630 C CA . THR A 1 83 ? -6.098 -16.188 -19.266 1 98.19 83 THR A CA 1
ATOM 631 C C . THR A 1 83 ? -7.172 -16.812 -18.375 1 98.19 83 THR A C 1
ATOM 633 O O . THR A 1 83 ? -7.676 -16.156 -17.453 1 98.19 83 THR A O 1
ATOM 636 N N . GLY A 1 84 ? -7.641 -17.969 -18.719 1 96.81 84 GLY A N 1
ATOM 637 C CA . GLY A 1 84 ? -8.453 -18.781 -17.828 1 96.81 84 GLY A CA 1
ATOM 638 C C . GLY A 1 84 ? -9.945 -18.609 -18.047 1 96.81 84 GLY A C 1
ATOM 639 O O . GLY A 1 84 ? -10.75 -19.172 -17.312 1 96.81 84 GLY A O 1
ATOM 640 N N . ASN A 1 85 ? -10.297 -17.875 -19.078 1 91.75 85 ASN A N 1
ATOM 641 C CA . ASN A 1 85 ? -11.719 -17.766 -19.406 1 91.75 85 ASN A CA 1
ATOM 642 C C . ASN A 1 85 ? -12.086 -18.641 -20.609 1 91.75 85 ASN A C 1
ATOM 644 O O . ASN A 1 85 ? -11.398 -18.609 -21.625 1 91.75 85 ASN A O 1
ATOM 648 N N . PRO A 1 86 ? -13.18 -19.406 -20.516 1 90.12 86 PRO A N 1
ATOM 649 C CA . PRO A 1 86 ? -13.539 -20.375 -21.562 1 90.12 86 PRO A CA 1
ATOM 650 C C . PRO A 1 86 ? -13.844 -19.688 -22.891 1 90.12 86 PRO A C 1
ATOM 652 O O . PRO A 1 86 ? -13.672 -20.297 -23.953 1 90.12 86 PRO A O 1
ATOM 655 N N . ASP A 1 87 ? -14.266 -18.5 -22.969 1 89.5 87 ASP A N 1
ATOM 656 C CA . ASP A 1 87 ? -14.547 -17.812 -24.234 1 89.5 87 ASP A CA 1
ATOM 657 C C . ASP A 1 87 ? -13.352 -16.969 -24.672 1 89.5 87 ASP A C 1
ATOM 659 O O . ASP A 1 87 ? -13.438 -16.234 -25.656 1 89.5 87 ASP A O 1
ATOM 663 N N . ASN A 1 88 ? -12.289 -17.047 -23.922 1 93.19 88 ASN A N 1
ATOM 664 C CA . ASN A 1 88 ? -11.047 -16.328 -24.172 1 93.19 88 ASN A CA 1
ATOM 665 C C . ASN A 1 88 ? -11.281 -14.82 -24.25 1 93.19 88 ASN A C 1
ATOM 667 O O . ASN A 1 88 ? -10.758 -14.148 -25.141 1 93.19 88 ASN A O 1
ATOM 671 N N . LYS A 1 89 ? -12.18 -14.375 -23.422 1 87 89 LYS A N 1
ATOM 672 C CA . LYS A 1 89 ? -12.477 -12.953 -23.234 1 87 89 LYS A CA 1
ATOM 673 C C . LYS A 1 89 ? -12.617 -12.602 -21.766 1 87 89 LYS A C 1
ATOM 675 O O . LYS A 1 89 ? -12.773 -13.492 -20.922 1 87 89 LYS A O 1
ATOM 680 N N . ASP A 1 90 ? -12.484 -11.328 -21.516 1 85.5 90 ASP A N 1
ATOM 681 C CA . ASP A 1 90 ? -12.703 -10.867 -20.141 1 85.5 90 ASP A CA 1
ATOM 682 C C . ASP A 1 90 ? -14.133 -11.18 -19.688 1 85.5 90 ASP A C 1
ATOM 684 O O . ASP A 1 90 ? -15.078 -11.062 -20.469 1 85.5 90 ASP A O 1
ATOM 688 N N . GLY A 1 91 ? -14.219 -11.602 -18.453 1 80.94 91 GLY A N 1
ATOM 689 C CA . GLY A 1 91 ? -15.531 -11.805 -17.875 1 80.94 91 GLY A CA 1
ATOM 690 C C . GLY A 1 91 ? -16.047 -13.227 -18.031 1 80.94 91 GLY A C 1
ATOM 691 O O . GLY A 1 91 ? -17.141 -13.555 -17.562 1 80.94 91 GLY A O 1
ATOM 692 N N . GLY A 1 92 ? -15.32 -14.086 -18.781 1 80.5 92 GLY A N 1
ATOM 693 C CA . GLY A 1 92 ? -15.695 -15.484 -18.859 1 80.5 92 GLY A CA 1
ATOM 694 C C . GLY A 1 92 ? -15.617 -16.203 -17.516 1 80.5 92 GLY A C 1
ATOM 695 O O . GLY A 1 92 ? -14.844 -15.82 -16.641 1 80.5 92 GLY A O 1
ATOM 696 N N . ARG A 1 93 ? -16.547 -17.234 -17.469 1 89 93 ARG A N 1
ATOM 697 C CA . ARG A 1 93 ? -16.641 -17.938 -16.188 1 89 93 ARG A CA 1
ATOM 698 C C . ARG A 1 93 ? -16.859 -19.422 -16.391 1 89 93 ARG A C 1
ATOM 700 O O . ARG A 1 93 ? -17.312 -19.859 -17.453 1 89 93 ARG A O 1
ATOM 707 N N . SER A 1 94 ? -16.375 -20.188 -15.398 1 95.12 94 SER A N 1
ATOM 708 C CA . SER A 1 94 ? -16.734 -21.609 -15.344 1 95.12 94 SER A CA 1
ATOM 709 C C . SER A 1 94 ? -18.188 -21.797 -14.898 1 95.12 94 SER A C 1
ATOM 711 O O . SER A 1 94 ? -18.891 -20.812 -14.672 1 95.12 94 SER A O 1
ATOM 713 N N . ALA A 1 95 ? -18.562 -23.109 -14.844 1 95.44 95 ALA A N 1
ATOM 714 C CA . ALA A 1 95 ? -19.906 -23.422 -14.398 1 95.44 95 ALA A CA 1
ATOM 715 C C . ALA A 1 95 ? -20.016 -23.375 -12.883 1 95.44 95 ALA A C 1
ATOM 717 O O . ALA A 1 95 ? -21.109 -23.5 -12.32 1 95.44 95 ALA A O 1
ATOM 718 N N . LEU A 1 96 ? -18.922 -23.172 -12.219 1 97.12 96 LEU A N 1
ATOM 719 C CA . LEU A 1 96 ? -18.891 -23.141 -10.766 1 97.12 96 LEU A CA 1
ATOM 720 C C . LEU A 1 96 ? -19.281 -21.766 -10.234 1 97.12 96 LEU A C 1
ATOM 722 O O . LEU A 1 96 ? -19.172 -20.766 -10.961 1 97.12 96 LEU A O 1
ATOM 726 N N . PRO A 1 97 ? -19.688 -21.688 -8.969 1 97.31 97 PRO A N 1
ATOM 727 C CA . PRO A 1 97 ? -20.078 -20.391 -8.422 1 97.31 97 PRO A CA 1
ATOM 728 C C . PRO A 1 97 ? -18.891 -19.438 -8.258 1 97.31 97 PRO A C 1
ATOM 730 O O . PRO A 1 97 ? -17.75 -19.891 -8.164 1 97.31 97 PRO A O 1
ATOM 733 N N . ASP A 1 98 ? -19.203 -18.156 -8.195 1 97.62 98 ASP A N 1
ATOM 734 C CA . ASP A 1 98 ? -18.188 -17.156 -7.918 1 97.62 98 ASP A CA 1
ATOM 735 C C . ASP A 1 98 ? -17.594 -17.344 -6.52 1 97.62 98 ASP A C 1
ATOM 737 O O . ASP A 1 98 ? -18.234 -17.922 -5.645 1 97.62 98 ASP A O 1
ATOM 741 N N . LEU A 1 99 ? -16.406 -16.859 -6.422 1 97.94 99 LEU A N 1
ATOM 742 C CA . LEU A 1 99 ? -15.711 -16.953 -5.145 1 97.94 99 LEU A CA 1
ATOM 743 C C . LEU A 1 99 ? -15.68 -15.594 -4.449 1 97.94 99 LEU A C 1
ATOM 745 O O . LEU A 1 99 ? -15.586 -14.555 -5.113 1 97.94 99 LEU A O 1
ATOM 749 N N . PRO A 1 100 ? -15.734 -15.68 -3.127 1 97.12 100 PRO A N 1
ATOM 750 C CA . PRO A 1 100 ? -15.438 -14.445 -2.396 1 97.12 100 PRO A CA 1
ATOM 751 C C . PRO A 1 100 ? -14 -13.984 -2.576 1 97.12 100 PRO A C 1
ATOM 753 O O . PRO A 1 100 ? -13.117 -14.797 -2.857 1 97.12 100 PRO A O 1
ATOM 756 N N . LEU A 1 101 ? -13.812 -12.648 -2.391 1 96.88 101 LEU A N 1
ATOM 757 C CA . LEU A 1 101 ? -12.477 -12.07 -2.441 1 96.88 101 LEU A CA 1
ATOM 758 C C . LEU A 1 101 ? -11.625 -12.57 -1.281 1 96.88 101 LEU A C 1
ATOM 760 O O . LEU A 1 101 ? -12.055 -12.539 -0.127 1 96.88 101 LEU A O 1
ATOM 764 N N . GLU A 1 102 ? -10.398 -13.016 -1.569 1 96.88 102 GLU A N 1
ATOM 765 C CA . GLU A 1 102 ? -9.43 -13.43 -0.563 1 96.88 102 GLU A CA 1
ATOM 766 C C . GLU A 1 102 ? -8.164 -12.578 -0.629 1 96.88 102 GLU A C 1
ATOM 768 O O . GLU A 1 102 ? -7.055 -13.094 -0.476 1 96.88 102 GLU A O 1
ATOM 773 N N . ALA A 1 103 ? -8.336 -11.32 -0.855 1 94.62 103 ALA A N 1
ATOM 774 C CA . ALA A 1 103 ? -7.191 -10.445 -1.104 1 94.62 103 ALA A CA 1
ATOM 775 C C . ALA A 1 103 ? -6.418 -10.18 0.184 1 94.62 103 ALA A C 1
ATOM 777 O O . ALA A 1 103 ? -5.199 -9.984 0.154 1 94.62 103 ALA A O 1
ATOM 778 N N . VAL A 1 104 ? -7.145 -10.156 1.319 1 90.06 104 VAL A N 1
ATOM 779 C CA . VAL A 1 104 ? -6.543 -9.805 2.602 1 90.06 104 VAL A CA 1
ATOM 780 C C . VAL A 1 104 ? -6.691 -10.969 3.578 1 90.06 104 VAL A C 1
ATOM 782 O O . VAL A 1 104 ? -7.734 -11.625 3.619 1 90.06 104 VAL A O 1
ATOM 785 N N . PHE A 1 105 ? -5.566 -11.164 4.379 1 85.19 105 PHE A N 1
ATOM 786 C CA . PHE A 1 105 ? -5.598 -12.25 5.352 1 85.19 105 PHE A CA 1
ATOM 787 C C . PHE A 1 105 ? -4.902 -11.844 6.645 1 85.19 105 PHE A C 1
ATOM 789 O O . PHE A 1 105 ? -4.25 -10.797 6.699 1 85.19 105 PHE A O 1
ATOM 796 N N . ARG A 1 106 ? -5.137 -12.633 7.699 1 82.12 106 ARG A N 1
ATOM 797 C CA . ARG A 1 106 ? -4.449 -12.438 8.969 1 82.12 106 ARG A CA 1
ATOM 798 C C . ARG A 1 106 ? -3.125 -13.195 9 1 82.12 106 ARG A C 1
ATOM 800 O O . ARG A 1 106 ? -3.092 -14.406 8.758 1 82.12 106 ARG A O 1
ATOM 807 N N . LEU A 1 107 ? -2.08 -12.445 9.195 1 84.06 107 LEU A N 1
ATOM 808 C CA . LEU A 1 107 ? -0.769 -13.07 9.312 1 84.06 107 LEU A CA 1
ATOM 809 C C . LEU A 1 107 ? -0.541 -13.609 10.719 1 84.06 107 LEU A C 1
ATOM 811 O O . LEU A 1 107 ? -0.654 -12.867 11.695 1 84.06 107 LEU A O 1
ATOM 815 N N . SER A 1 108 ? -0.341 -14.867 10.812 1 77.75 108 SER A N 1
ATOM 816 C CA . SER A 1 108 ? -0.128 -15.516 12.102 1 77.75 108 SER A CA 1
ATOM 817 C C . SER A 1 108 ? 1.251 -16.156 12.18 1 77.75 108 SER A C 1
ATOM 819 O O . SER A 1 108 ? 1.786 -16.609 11.164 1 77.75 108 SER A O 1
ATOM 821 N N . ASP A 1 109 ? 1.728 -16.219 13.336 1 75 109 ASP A N 1
ATOM 822 C CA . ASP A 1 109 ? 3.025 -16.859 13.562 1 75 109 ASP A CA 1
ATOM 823 C C . ASP A 1 109 ? 2.941 -18.359 13.367 1 75 109 ASP A C 1
ATOM 825 O O . ASP A 1 109 ? 3.967 -19.031 13.234 1 75 109 ASP A O 1
ATOM 829 N N . SER A 1 110 ? 1.766 -18.828 13.328 1 77.75 110 SER A N 1
ATOM 830 C CA . SER A 1 110 ? 1.592 -20.266 13.211 1 77.75 110 SER A CA 1
ATOM 831 C C . SER A 1 110 ? 1.811 -20.734 11.773 1 77.75 110 SER A C 1
ATOM 833 O O . SER A 1 110 ? 1.989 -21.922 11.516 1 77.75 110 SER A O 1
ATOM 835 N N . VAL A 1 111 ? 1.764 -19.766 10.898 1 80.44 111 VAL A N 1
ATOM 836 C CA . VAL A 1 111 ? 2.008 -20.094 9.5 1 80.44 111 VAL A CA 1
ATOM 837 C C . VAL A 1 111 ? 3.453 -19.75 9.133 1 80.44 111 VAL A C 1
ATOM 839 O O . VAL A 1 111 ? 3.924 -18.641 9.391 1 80.44 111 VAL A O 1
ATOM 842 N N . PRO A 1 112 ? 4.113 -20.781 8.609 1 87.38 112 PRO A N 1
ATOM 843 C CA . PRO A 1 112 ? 5.508 -20.5 8.258 1 87.38 112 PRO A CA 1
ATOM 844 C C . PRO A 1 112 ? 5.656 -19.297 7.324 1 87.38 112 PRO A C 1
ATOM 846 O O . PRO A 1 112 ? 4.988 -19.234 6.289 1 87.38 112 PRO A O 1
ATOM 849 N N . HIS A 1 113 ? 6.422 -18.328 7.73 1 92.44 113 HIS A N 1
ATOM 850 C CA . HIS A 1 113 ? 6.758 -17.156 6.941 1 92.44 113 HIS A CA 1
ATOM 851 C C . HIS A 1 113 ? 8.094 -16.562 7.375 1 92.44 113 HIS A C 1
ATOM 853 O O . HIS A 1 113 ? 8.664 -16.984 8.383 1 92.44 113 HIS A O 1
ATOM 859 N N . THR A 1 114 ? 8.633 -15.766 6.562 1 95 114 THR A N 1
ATOM 860 C CA . THR A 1 114 ? 9.867 -15.055 6.879 1 95 114 THR A CA 1
ATOM 861 C C . THR A 1 114 ? 9.727 -13.57 6.582 1 95 114 THR A C 1
ATOM 863 O O . THR A 1 114 ? 9.211 -13.18 5.527 1 95 114 THR A O 1
ATOM 866 N N . VAL A 1 115 ? 10.109 -12.742 7.586 1 94.44 115 VAL A N 1
ATOM 867 C CA . VAL A 1 115 ? 10.133 -11.289 7.41 1 94.44 115 VAL A CA 1
ATOM 868 C C . VAL A 1 115 ? 11.445 -10.875 6.754 1 94.44 115 VAL A C 1
ATOM 870 O O . VAL A 1 115 ? 12.523 -11.32 7.164 1 94.44 115 VAL A O 1
ATOM 873 N N . VAL A 1 116 ? 11.344 -9.953 5.754 1 98.12 116 VAL A N 1
ATOM 874 C CA . VAL A 1 116 ? 12.578 -9.602 5.066 1 98.12 116 VAL A CA 1
ATOM 875 C C . VAL A 1 116 ? 12.844 -8.102 5.223 1 98.12 116 VAL A C 1
ATOM 877 O O . VAL A 1 116 ? 13.961 -7.637 4.996 1 98.12 116 VAL A O 1
ATOM 880 N N . ALA A 1 117 ? 11.836 -7.328 5.516 1 97.12 117 ALA A N 1
ATOM 881 C CA . ALA A 1 117 ? 12.008 -5.898 5.777 1 97.12 117 ALA A CA 1
ATOM 882 C C . ALA A 1 117 ? 10.867 -5.359 6.633 1 97.12 117 ALA A C 1
ATOM 884 O O . ALA A 1 117 ? 9.75 -5.891 6.594 1 97.12 117 ALA A O 1
ATOM 885 N N . GLN A 1 118 ? 11.156 -4.293 7.398 1 94.25 118 GLN A N 1
ATOM 886 C CA . GLN A 1 118 ? 10.164 -3.672 8.266 1 94.25 118 GLN A CA 1
ATOM 887 C C . GLN A 1 118 ? 10.219 -2.15 8.156 1 94.25 118 GLN A C 1
ATOM 889 O O . GLN A 1 118 ? 10.445 -1.462 9.156 1 94.25 118 GLN A O 1
ATOM 894 N N . PRO A 1 119 ? 9.969 -1.65 6.938 1 94.31 119 PRO A N 1
ATOM 895 C CA . PRO A 1 119 ? 9.797 -0.196 6.891 1 94.31 119 PRO A CA 1
ATOM 896 C C . PRO A 1 119 ? 8.68 0.294 7.816 1 94.31 119 PRO A C 1
ATOM 898 O O . PRO A 1 119 ? 7.777 -0.471 8.156 1 94.31 119 PRO A O 1
ATOM 901 N N . ASP A 1 120 ? 8.727 1.565 8.242 1 92.75 120 ASP A N 1
ATOM 902 C CA . ASP A 1 120 ? 7.727 2.1 9.156 1 92.75 120 ASP A CA 1
ATOM 903 C C . ASP A 1 120 ? 6.316 1.891 8.617 1 92.75 120 ASP A C 1
ATOM 905 O O . ASP A 1 120 ? 6.031 2.223 7.465 1 92.75 120 ASP A O 1
ATOM 909 N N . GLY A 1 121 ? 5.555 1.234 9.406 1 87.94 121 GLY A N 1
ATOM 910 C CA . GLY A 1 121 ? 4.148 1.038 9.086 1 87.94 121 GLY A CA 1
ATOM 911 C C . GLY A 1 121 ? 3.875 -0.274 8.375 1 87.94 121 GLY A C 1
ATOM 912 O O . GLY A 1 121 ? 2.721 -0.606 8.094 1 87.94 121 GLY A O 1
ATOM 913 N N . ALA A 1 122 ? 4.941 -0.989 8.094 1 90.19 122 ALA A N 1
ATOM 914 C CA . ALA A 1 122 ? 4.703 -2.225 7.355 1 90.19 122 ALA A CA 1
ATOM 915 C C . ALA A 1 122 ? 5.738 -3.287 7.711 1 90.19 122 ALA A C 1
ATOM 917 O O . ALA A 1 122 ? 6.809 -2.969 8.234 1 90.19 122 ALA A O 1
ATOM 918 N N . THR A 1 123 ? 5.383 -4.469 7.465 1 91.81 123 THR A N 1
ATOM 919 C CA . THR A 1 123 ? 6.266 -5.633 7.445 1 91.81 123 THR A CA 1
ATOM 920 C C . THR A 1 123 ? 6.125 -6.391 6.129 1 91.81 123 THR A C 1
ATOM 922 O O . THR A 1 123 ? 5.012 -6.586 5.633 1 91.81 123 THR A O 1
ATOM 925 N N . THR A 1 124 ? 7.246 -6.75 5.551 1 95.69 124 THR A N 1
ATOM 926 C CA . THR A 1 124 ? 7.203 -7.504 4.301 1 95.69 124 THR A CA 1
ATOM 927 C C . THR A 1 124 ? 7.984 -8.805 4.43 1 95.69 124 THR A C 1
ATOM 929 O O . THR A 1 124 ? 8.93 -8.898 5.219 1 95.69 124 THR A O 1
ATOM 932 N N . GLY A 1 125 ? 7.5 -9.742 3.66 1 96.88 125 GLY A N 1
ATOM 933 C CA . GLY A 1 125 ? 8.148 -11.039 3.721 1 96.88 125 GLY A CA 1
ATOM 934 C C . GLY A 1 125 ? 7.582 -12.039 2.725 1 96.88 125 GLY A C 1
ATOM 935 O O . GLY A 1 125 ? 7.055 -11.648 1.681 1 96.88 125 GLY A O 1
ATOM 936 N N . PHE A 1 126 ? 7.855 -13.312 3.041 1 97.75 126 PHE A N 1
ATOM 937 C CA . PHE A 1 126 ? 7.418 -14.391 2.162 1 97.75 126 PHE A CA 1
ATOM 938 C C . PHE A 1 126 ? 6.633 -15.438 2.941 1 97.75 126 PHE A C 1
ATOM 940 O O . PHE A 1 126 ? 6.992 -15.773 4.07 1 97.75 126 PHE A O 1
ATOM 947 N N . MET A 1 127 ? 5.594 -15.836 2.422 1 95.5 127 MET A N 1
ATOM 948 C CA . MET A 1 127 ? 4.891 -17.078 2.736 1 95.5 127 MET A CA 1
ATOM 949 C C . MET A 1 127 ? 4.996 -18.062 1.58 1 95.5 127 MET A C 1
ATOM 951 O O . MET A 1 127 ? 4.336 -17.891 0.552 1 95.5 127 MET A O 1
ATOM 955 N N . GLY A 1 128 ? 5.75 -19.125 1.818 1 95.81 128 GLY A N 1
ATOM 956 C CA . GLY A 1 128 ? 6.16 -19.859 0.637 1 95.81 128 GLY A CA 1
ATOM 957 C C . GLY A 1 128 ? 6.883 -19 -0.386 1 95.81 128 GLY A C 1
ATOM 958 O O . GLY A 1 128 ? 7.809 -18.266 -0.042 1 95.81 128 GLY A O 1
ATOM 959 N N . ALA A 1 129 ? 6.488 -19.141 -1.63 1 98.06 129 ALA A N 1
ATOM 960 C CA . ALA A 1 129 ? 7.145 -18.391 -2.697 1 98.06 129 ALA A CA 1
ATOM 961 C C . ALA A 1 129 ? 6.5 -17.016 -2.873 1 98.06 129 ALA A C 1
ATOM 963 O O . ALA A 1 129 ? 7.004 -16.188 -3.631 1 98.06 129 ALA A O 1
ATOM 964 N N . VAL A 1 130 ? 5.402 -16.719 -2.223 1 98.38 130 VAL A N 1
ATOM 965 C CA . VAL A 1 130 ? 4.609 -15.531 -2.49 1 98.38 130 VAL A CA 1
ATOM 966 C C . VAL A 1 130 ? 5.008 -14.414 -1.525 1 98.38 130 VAL A C 1
ATOM 968 O O . VAL A 1 130 ? 5.004 -14.609 -0.307 1 98.38 130 VAL A O 1
ATOM 971 N N . PRO A 1 131 ? 5.426 -13.25 -2.055 1 98.5 131 PRO A N 1
ATOM 972 C CA . PRO A 1 131 ? 5.715 -12.109 -1.186 1 98.5 131 PRO A CA 1
ATOM 973 C C . PRO A 1 131 ? 4.453 -11.492 -0.586 1 98.5 131 PRO A C 1
ATOM 975 O O . PRO A 1 131 ? 3.414 -11.43 -1.25 1 98.5 131 PRO A O 1
ATOM 978 N N . TYR A 1 132 ? 4.613 -11.047 0.675 1 96.44 132 TYR A N 1
ATOM 979 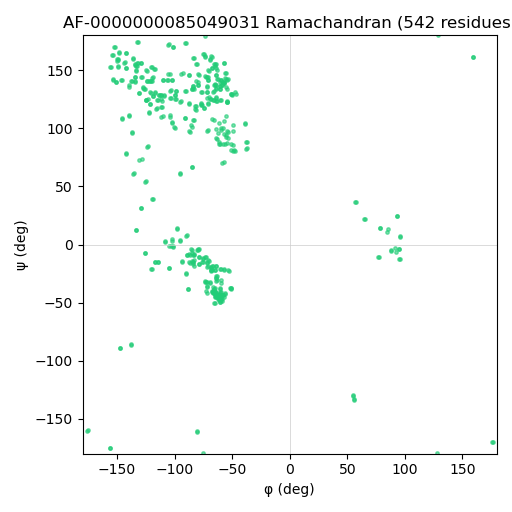C CA . TYR A 1 132 ? 3.473 -10.398 1.312 1 96.44 132 TYR A CA 1
ATOM 980 C C . TYR A 1 132 ? 3.873 -9.055 1.902 1 96.44 132 TYR A C 1
ATOM 982 O O . TYR A 1 132 ? 5.059 -8.781 2.107 1 96.44 132 TYR A O 1
ATOM 990 N N . VAL A 1 133 ? 2.916 -8.227 2.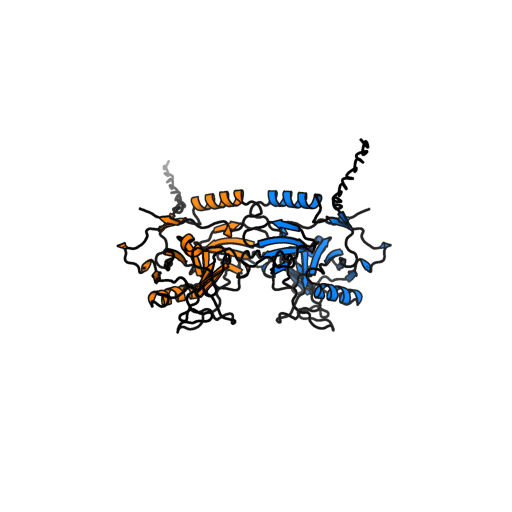041 1 93.81 133 VAL A N 1
ATOM 991 C CA . VAL A 1 133 ? 2.973 -7.012 2.85 1 93.81 133 VAL A CA 1
ATOM 992 C C . VAL A 1 133 ? 1.952 -7.102 3.982 1 93.81 133 VAL A C 1
ATOM 994 O O . VAL A 1 133 ? 0.821 -7.547 3.775 1 93.81 133 VAL A O 1
ATOM 997 N N . ALA A 1 134 ? 2.438 -6.805 5.145 1 90.19 134 ALA A N 1
ATOM 998 C CA . ALA A 1 134 ? 1.569 -6.734 6.316 1 90.19 134 ALA A CA 1
ATOM 999 C C . ALA A 1 134 ? 1.622 -5.352 6.957 1 90.19 134 ALA A C 1
ATOM 1001 O O . ALA A 1 134 ? 2.703 -4.789 7.148 1 90.19 134 ALA A O 1
ATOM 1002 N N . MET A 1 135 ? 0.47 -4.871 7.184 1 82.75 135 MET A N 1
ATOM 1003 C CA . MET A 1 135 ? 0.434 -3.59 7.879 1 82.75 135 MET A CA 1
ATOM 1004 C C . MET A 1 135 ? 0.712 -3.771 9.367 1 82.75 135 MET A C 1
ATOM 1006 O O . MET A 1 135 ? 0.235 -4.73 9.984 1 82.75 135 MET A O 1
ATOM 1010 N N . THR A 1 136 ? 1.58 -2.957 9.789 1 76.94 136 THR A N 1
ATOM 1011 C CA . THR A 1 136 ? 1.912 -2.986 11.211 1 76.94 136 THR A CA 1
ATOM 1012 C C . THR A 1 136 ? 1.203 -1.858 11.953 1 76.94 136 THR A C 1
ATOM 1014 O O . THR A 1 136 ? 1.553 -0.687 11.797 1 76.94 136 THR A O 1
ATOM 1017 N N . ASP A 1 137 ? 0.124 -2.242 12.609 1 73.94 137 ASP A N 1
ATOM 1018 C CA . ASP A 1 137 ? -0.651 -1.304 13.414 1 73.94 137 ASP A CA 1
ATOM 1019 C C . ASP A 1 137 ? -0.359 -1.483 14.906 1 73.94 137 ASP A C 1
ATOM 1021 O O . ASP A 1 137 ? -0.86 -2.418 15.531 1 73.94 137 ASP A O 1
ATOM 1025 N N . ARG A 1 138 ? 0.373 -0.589 15.414 1 77.44 138 ARG A N 1
ATOM 1026 C CA . ARG A 1 138 ? 0.824 -0.724 16.797 1 77.44 138 ARG A CA 1
ATOM 1027 C C . ARG A 1 138 ? -0.326 -0.501 17.766 1 77.44 138 ARG A C 1
ATOM 1029 O O . ARG A 1 138 ? -0.218 -0.834 18.953 1 77.44 138 ARG A O 1
ATOM 1036 N N . HIS A 1 139 ? -1.414 0.106 17.188 1 76.88 139 HIS A N 1
ATOM 1037 C CA . HIS A 1 139 ? -2.553 0.346 18.062 1 76.88 139 HIS A CA 1
ATOM 1038 C C . HIS A 1 139 ? -3.422 -0.901 18.188 1 76.88 139 HIS A C 1
ATOM 1040 O O . HIS A 1 139 ? -4.301 -0.965 19.062 1 76.88 139 HIS A O 1
ATOM 1046 N N . ILE A 1 140 ? -3.205 -1.81 17.359 1 71.94 140 ILE A N 1
ATOM 1047 C CA . ILE A 1 140 ? -3.941 -3.066 17.422 1 71.94 140 ILE A CA 1
ATOM 1048 C C . ILE A 1 140 ? -3.174 -4.066 18.281 1 71.94 140 ILE A C 1
ATOM 1050 O O . ILE A 1 140 ? -2.049 -4.445 17.953 1 71.94 140 ILE A O 1
ATOM 1054 N N . PRO A 1 141 ? -3.752 -4.301 19.438 1 67.19 141 PRO A N 1
ATOM 1055 C CA . PRO A 1 141 ? -3.07 -5.289 20.281 1 67.19 141 PRO A CA 1
ATOM 1056 C C . PRO A 1 141 ? -2.834 -6.613 19.562 1 67.19 141 PRO A C 1
ATOM 1058 O O . PRO A 1 141 ? -3.598 -6.977 18.656 1 67.19 141 PRO A O 1
ATOM 1061 N N . PRO A 1 142 ? -1.656 -7.129 19.891 1 63.94 142 PRO A N 1
ATOM 1062 C CA . PRO A 1 142 ? -1.455 -8.461 19.312 1 63.94 142 PRO A CA 1
ATOM 1063 C C . PRO A 1 142 ? -2.617 -9.414 19.594 1 63.94 142 PRO A C 1
ATOM 1065 O O . PRO A 1 142 ? -3.211 -9.359 20.672 1 63.94 142 PRO A O 1
ATOM 1068 N N . ALA A 1 143 ? -3.055 -10 18.531 1 61.75 143 ALA A N 1
ATOM 1069 C CA . ALA A 1 143 ? -4.141 -10.953 18.703 1 61.75 143 ALA A CA 1
ATOM 1070 C C . ALA A 1 143 ? -3.734 -12.07 19.672 1 61.75 143 ALA A C 1
ATOM 1072 O O . ALA A 1 143 ? -2.551 -12.398 19.781 1 61.75 143 ALA A O 1
ATOM 1073 N N . SER A 1 144 ? -4.715 -12.398 20.484 1 61.88 144 SER A N 1
ATOM 1074 C CA . SER A 1 144 ? -4.477 -13.484 21.438 1 61.88 144 SER A CA 1
ATOM 1075 C C . SER A 1 144 ? -3.98 -14.734 20.719 1 61.88 144 SER A C 1
ATOM 1077 O O . SER A 1 144 ? -3.344 -15.594 21.328 1 61.88 144 SER A O 1
ATOM 1079 N N . ASP A 1 145 ? -4.305 -14.766 19.391 1 59 145 ASP A N 1
ATOM 1080 C CA . ASP A 1 145 ? -3.943 -15.977 18.672 1 59 145 ASP A CA 1
ATOM 1081 C C . ASP A 1 145 ? -2.545 -15.867 18.078 1 59 145 ASP A C 1
ATOM 1083 O O . ASP A 1 145 ? -2.129 -16.719 17.297 1 59 145 ASP A O 1
ATOM 1087 N N . GLY A 1 146 ? -1.832 -14.828 18.406 1 59.41 146 GLY A N 1
ATOM 1088 C CA . GLY A 1 146 ? -0.464 -14.68 17.938 1 59.41 146 GLY A CA 1
ATOM 1089 C C . GLY A 1 146 ? -0.37 -14.047 16.562 1 59.41 146 GLY A C 1
ATOM 1090 O O . GLY A 1 146 ? 0.691 -14.062 15.938 1 59.41 146 GLY A O 1
ATOM 1091 N N . SER A 1 147 ? -1.473 -13.523 16.188 1 63.16 147 SER A N 1
ATOM 1092 C CA . SER A 1 147 ? -1.442 -12.883 14.867 1 63.16 147 SER A CA 1
ATOM 1093 C C . SER A 1 147 ? -0.547 -11.648 14.875 1 63.16 147 SER A C 1
ATOM 1095 O O . SER A 1 147 ? -0.533 -10.891 15.852 1 63.16 147 SER A O 1
ATOM 1097 N N . LEU A 1 148 ? 0.455 -11.68 13.906 1 59.72 148 LEU A N 1
ATOM 1098 C CA . LEU A 1 148 ? 1.397 -10.578 13.742 1 59.72 148 LEU A CA 1
ATOM 1099 C C . LEU A 1 148 ? 0.717 -9.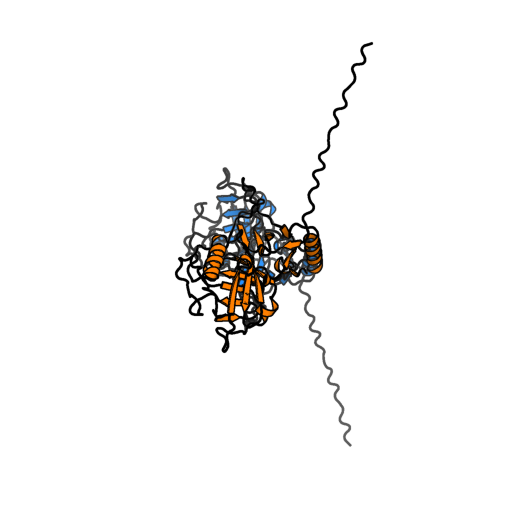367 13.109 1 59.72 148 LEU A C 1
ATOM 1101 O O . LEU A 1 148 ? 1.173 -8.234 13.281 1 59.72 148 LEU A O 1
ATOM 1105 N N . ALA A 1 149 ? -0.175 -9.641 12.32 1 65 149 ALA A N 1
ATOM 1106 C CA . ALA A 1 149 ? -0.905 -8.578 11.641 1 65 149 ALA A CA 1
ATOM 1107 C C . ALA A 1 149 ? -2.357 -8.969 11.398 1 65 149 ALA A C 1
ATOM 1109 O O . ALA A 1 149 ? -2.654 -10.141 11.141 1 65 149 ALA A O 1
ATOM 1110 N N . VAL A 1 150 ? -3.1 -7.973 11.57 1 64.5 150 VAL A N 1
ATOM 1111 C CA . VAL A 1 150 ? -4.516 -8.227 11.344 1 64.5 150 VAL A CA 1
ATOM 1112 C C . VAL A 1 150 ? -4.832 -8.109 9.852 1 64.5 150 VAL A C 1
ATOM 1114 O O . VAL A 1 150 ? -5.84 -8.641 9.375 1 64.5 150 VAL A O 1
ATOM 1117 N N . ARG A 1 151 ? -3.877 -7.469 9.141 1 82.94 151 ARG A N 1
ATOM 1118 C CA . ARG A 1 151 ? -4.117 -7.273 7.715 1 82.94 151 ARG A CA 1
ATOM 1119 C C . ARG A 1 151 ? -2.842 -7.496 6.91 1 82.94 151 ARG A C 1
ATOM 1121 O O . ARG A 1 151 ? -1.865 -6.758 7.066 1 82.94 151 ARG A O 1
ATOM 1128 N N . ALA A 1 152 ? -2.84 -8.547 6.148 1 91 152 ALA A N 1
ATOM 1129 C CA . ALA A 1 152 ? -1.763 -8.867 5.215 1 91 152 ALA A CA 1
ATOM 1130 C C . ALA A 1 152 ? -2.32 -9.25 3.846 1 91 152 ALA A C 1
ATOM 1132 O O . ALA A 1 152 ? -3.492 -9.617 3.727 1 91 152 ALA A O 1
ATOM 1133 N N . TRP A 1 153 ? -1.52 -9.086 2.871 1 93.88 153 TRP A N 1
ATOM 1134 C CA . TRP A 1 153 ? -1.921 -9.461 1.52 1 93.88 153 TRP A CA 1
ATOM 1135 C C . TRP A 1 153 ? -0.715 -9.906 0.697 1 93.88 153 TRP A C 1
ATOM 1137 O O . TRP A 1 153 ? 0.427 -9.578 1.035 1 93.88 153 TRP A O 1
ATOM 1147 N N . GLY A 1 154 ? -0.997 -10.734 -0.258 1 97 154 GLY A N 1
ATOM 1148 C CA . GLY A 1 154 ? 0.024 -10.969 -1.267 1 97 154 GLY A CA 1
ATOM 1149 C C . GLY A 1 154 ? 0.271 -9.766 -2.156 1 97 154 GLY A C 1
ATOM 1150 O O . GLY A 1 154 ? -0.666 -9.219 -2.74 1 97 154 GLY A O 1
ATOM 1151 N N . THR A 1 155 ? 1.567 -9.328 -2.219 1 96.81 155 THR A N 1
ATOM 1152 C CA . THR A 1 155 ? 1.856 -8.156 -3.033 1 96.81 155 THR A CA 1
ATOM 1153 C C . THR A 1 155 ? 2.135 -8.555 -4.48 1 96.81 155 THR A C 1
ATOM 1155 O O . THR A 1 155 ? 2.711 -9.617 -4.734 1 96.81 155 THR A O 1
ATOM 1158 N N . HIS A 1 156 ? 1.737 -7.715 -5.41 1 97.31 156 HIS A N 1
ATOM 1159 C CA . HIS A 1 156 ? 1.734 -8.031 -6.836 1 97.31 156 HIS A CA 1
ATOM 1160 C C . HIS A 1 156 ? 3.098 -7.762 -7.461 1 97.31 156 HIS A C 1
ATOM 1162 O O . HIS A 1 156 ? 3.217 -6.926 -8.359 1 97.31 156 HIS A O 1
ATOM 1168 N N . CYS A 1 157 ? 4.066 -8.523 -7.07 1 98.19 157 CYS A N 1
ATOM 1169 C CA . CYS A 1 157 ? 5.395 -8.555 -7.672 1 98.19 157 CYS A CA 1
ATOM 1170 C C . CYS A 1 157 ? 5.371 -9.281 -9.008 1 98.19 157 CYS A C 1
ATOM 1172 O O . CYS A 1 157 ? 4.434 -10.023 -9.297 1 98.19 157 CYS A O 1
ATOM 1174 N N . ARG A 1 158 ? 6.426 -9.047 -9.719 1 97.62 158 ARG A N 1
ATOM 1175 C CA . ARG A 1 158 ? 6.652 -9.828 -10.938 1 97.62 158 ARG A CA 1
ATOM 1176 C C . ARG A 1 158 ? 6.516 -11.32 -10.664 1 97.62 158 ARG A C 1
ATOM 1178 O O . ARG A 1 158 ? 7.051 -11.828 -9.68 1 97.62 158 ARG A O 1
ATOM 1185 N N . GLY A 1 159 ? 5.648 -12.039 -11.531 1 98.69 159 GLY A N 1
ATOM 1186 C CA . GLY A 1 159 ? 5.523 -13.484 -11.445 1 98.69 159 GLY A CA 1
ATOM 1187 C C . GLY A 1 159 ? 4.348 -13.93 -10.594 1 98.69 159 GLY A C 1
ATOM 1188 O O . GLY A 1 159 ? 3.984 -15.109 -10.602 1 98.69 159 GLY A O 1
ATOM 1189 N N . VAL A 1 160 ? 3.74 -13.039 -9.852 1 98.81 160 VAL A N 1
ATOM 1190 C CA . VAL A 1 160 ? 2.605 -13.398 -9.008 1 98.81 160 VAL A CA 1
ATOM 1191 C C . VAL A 1 160 ? 1.431 -13.836 -9.875 1 98.81 160 VAL A C 1
ATOM 1193 O O . VAL A 1 160 ? 1.179 -13.25 -10.93 1 98.81 160 VAL A O 1
ATOM 1196 N N . LEU A 1 161 ? 0.766 -14.883 -9.469 1 98.94 161 LEU A N 1
ATOM 1197 C CA . LEU A 1 161 ? -0.491 -15.352 -10.039 1 98.94 161 LEU A CA 1
ATOM 1198 C C . LEU A 1 161 ? -1.677 -14.898 -9.195 1 98.94 161 LEU A C 1
ATOM 1200 O O . LEU A 1 161 ? -1.689 -15.094 -7.977 1 98.94 161 LEU A O 1
ATOM 1204 N N . GLY A 1 162 ? -2.627 -14.297 -9.836 1 98.69 162 GLY A N 1
ATOM 1205 C CA . GLY A 1 162 ? -3.863 -13.922 -9.164 1 98.69 162 GLY A CA 1
ATOM 1206 C C . GLY A 1 162 ? -5.105 -14.32 -9.938 1 98.69 162 GLY A C 1
ATOM 1207 O O . GLY A 1 162 ? -5.008 -14.93 -11.008 1 98.69 162 GLY A O 1
ATOM 1208 N N . MET A 1 163 ? -6.258 -14.125 -9.359 1 98.19 163 MET A N 1
ATOM 1209 C CA . MET A 1 163 ? -7.543 -14.391 -10 1 98.19 163 MET A CA 1
ATOM 1210 C C . MET A 1 163 ? -8.203 -13.094 -10.445 1 98.19 163 MET A C 1
ATOM 1212 O O . MET A 1 163 ? -8.359 -12.164 -9.656 1 98.19 163 MET A O 1
ATOM 1216 N N . GLY A 1 164 ? -8.531 -13.102 -11.719 1 96.69 164 GLY A N 1
ATOM 1217 C CA . GLY A 1 164 ? -9.359 -12 -12.188 1 96.69 164 GLY A CA 1
ATOM 1218 C C . GLY A 1 164 ? -10.758 -12.016 -11.617 1 96.69 164 GLY A C 1
ATOM 1219 O O . GLY A 1 164 ? -11.203 -13.031 -11.07 1 96.69 164 GLY A O 1
ATOM 1220 N N . ARG A 1 165 ? -11.344 -10.852 -11.727 1 94.62 165 ARG A N 1
ATOM 1221 C CA . ARG A 1 165 ? -12.734 -10.742 -11.289 1 94.62 165 ARG A CA 1
ATOM 1222 C C . ARG A 1 165 ? -13.492 -9.711 -12.125 1 94.62 165 ARG A C 1
ATOM 1224 O O . ARG A 1 165 ? -12.883 -8.953 -12.883 1 94.62 165 ARG A O 1
ATOM 1231 N N . GLY A 1 166 ? -14.828 -9.805 -11.969 1 91.81 166 GLY A N 1
ATOM 1232 C CA . GLY A 1 166 ? -15.656 -8.758 -12.555 1 91.81 166 GLY A CA 1
ATOM 1233 C C . GLY A 1 166 ? -15.719 -7.504 -11.703 1 91.81 166 GLY A C 1
ATOM 1234 O O . GLY A 1 166 ? -14.836 -7.266 -10.875 1 91.81 166 GLY A O 1
ATOM 1235 N N . GLU A 1 167 ? -16.719 -6.742 -12 1 90.69 167 GLU A N 1
ATOM 1236 C CA . GLU A 1 167 ? -16.891 -5.477 -11.289 1 90.69 167 GLU A CA 1
ATOM 1237 C C . GLU A 1 167 ? -17.188 -5.707 -9.812 1 90.69 167 GLU A C 1
ATOM 1239 O O . GLU A 1 167 ? -16.703 -4.977 -8.945 1 90.69 167 GLU A O 1
ATOM 1244 N N . ALA A 1 168 ? -17.938 -6.727 -9.617 1 91.88 168 ALA A N 1
ATOM 1245 C CA . ALA A 1 168 ? -18.297 -7.027 -8.227 1 91.88 168 ALA A CA 1
ATOM 1246 C C . ALA A 1 168 ? -17.094 -7.613 -7.477 1 91.88 168 ALA A C 1
ATOM 1248 O O . ALA A 1 168 ? -16.328 -8.398 -8.031 1 91.88 168 ALA A O 1
ATOM 1249 N N . THR A 1 169 ? -16.953 -7.312 -6.195 1 93 169 THR A N 1
ATOM 1250 C CA . THR A 1 169 ? -15.828 -7.738 -5.367 1 93 169 THR A CA 1
ATOM 1251 C C . THR A 1 169 ? -15.766 -9.258 -5.285 1 93 169 THR A C 1
ATOM 1253 O O . THR A 1 169 ? -14.695 -9.852 -5.445 1 93 169 THR A O 1
ATOM 1256 N N . ASP A 1 170 ? -16.859 -9.898 -5.02 1 95.88 170 ASP A N 1
ATOM 1257 C CA . ASP A 1 170 ? -16.938 -11.344 -4.852 1 95.88 170 ASP A CA 1
ATOM 1258 C C . ASP A 1 170 ? -17.344 -12.031 -6.152 1 95.88 170 ASP A C 1
ATOM 1260 O O . ASP A 1 170 ? -18.344 -12.75 -6.191 1 95.88 170 ASP A O 1
ATOM 1264 N N . SER A 1 171 ? -16.453 -11.82 -7.164 1 96.31 171 SER A N 1
ATOM 1265 C CA . SER A 1 171 ? -16.859 -12.305 -8.477 1 96.31 171 SER A CA 1
ATOM 1266 C C . SER A 1 171 ? -15.75 -13.078 -9.164 1 96.31 171 SER A C 1
ATOM 1268 O O . SER A 1 171 ? -15.82 -13.352 -10.367 1 96.31 171 SER A O 1
ATOM 1270 N N . ALA A 1 172 ? -14.688 -13.445 -8.43 1 96.81 172 ALA A N 1
ATOM 1271 C CA . ALA A 1 172 ? -13.656 -14.297 -9.008 1 96.81 172 ALA A CA 1
ATOM 1272 C C . ALA A 1 172 ? -14.211 -15.672 -9.367 1 96.81 172 ALA A C 1
ATOM 1274 O O . ALA A 1 172 ? -15.055 -16.219 -8.648 1 96.81 172 ALA A O 1
ATOM 1275 N N . ASN A 1 173 ? -13.688 -16.234 -10.438 1 97.06 173 ASN A N 1
ATOM 1276 C CA . ASN A 1 173 ? -14.211 -17.516 -10.922 1 97.06 173 ASN A CA 1
ATOM 1277 C C . ASN A 1 173 ? -13.125 -18.359 -11.562 1 97.06 173 ASN A C 1
ATOM 1279 O O . ASN A 1 173 ? -12.461 -19.141 -10.883 1 97.06 173 ASN A O 1
ATOM 1283 N N . SER A 1 174 ? -12.891 -18.219 -12.836 1 97.69 174 SER A N 1
ATOM 1284 C CA . SER A 1 174 ? -11.914 -19.062 -13.508 1 97.69 174 SER A CA 1
ATOM 1285 C C . SER A 1 174 ? -10.758 -18.234 -14.062 1 97.69 174 SER A C 1
ATOM 1287 O O . SER A 1 174 ? -9.711 -18.781 -14.414 1 97.69 174 SER A O 1
ATOM 1289 N N . GLU A 1 175 ? -10.938 -16.938 -14.141 1 97.75 175 GLU A N 1
ATOM 1290 C CA . GLU A 1 175 ? -9.953 -16.094 -14.789 1 97.75 175 GLU A CA 1
ATOM 1291 C C . GLU A 1 175 ? -8.68 -15.969 -13.945 1 97.75 175 GLU A C 1
ATOM 1293 O O . GLU A 1 175 ? -8.758 -15.836 -12.727 1 97.75 175 GLU A O 1
ATOM 1298 N N . LEU A 1 176 ? -7.578 -16.094 -14.672 1 98.38 176 LEU A N 1
ATOM 1299 C CA . LEU A 1 176 ? -6.262 -15.953 -14.055 1 98.38 176 LEU A CA 1
ATOM 1300 C C . LEU A 1 176 ? -5.48 -14.812 -14.688 1 98.38 176 LEU A C 1
ATOM 1302 O O . LEU A 1 176 ? -5.723 -14.445 -15.836 1 98.38 176 LEU A O 1
ATOM 1306 N N . TYR A 1 177 ? -4.586 -14.234 -13.906 1 98.25 177 TYR A N 1
ATOM 1307 C CA . TYR A 1 177 ? -3.592 -13.328 -14.469 1 98.25 177 TYR A CA 1
ATOM 1308 C C . TYR A 1 177 ? -2.217 -13.586 -13.867 1 98.25 177 TYR A C 1
ATOM 1310 O O . TYR A 1 177 ? -2.102 -13.906 -12.68 1 98.25 177 TYR A O 1
ATOM 1318 N N . LEU A 1 178 ? -1.21 -13.516 -14.672 1 98.81 178 LEU A N 1
ATOM 1319 C CA . LEU A 1 178 ? 0.192 -13.609 -14.273 1 98.81 178 LEU A CA 1
ATOM 1320 C C . LEU A 1 178 ? 0.896 -12.273 -14.453 1 98.81 178 LEU A C 1
ATOM 1322 O O . LEU A 1 178 ? 0.918 -11.719 -15.555 1 98.81 178 LEU A O 1
ATOM 1326 N N . MET A 1 179 ? 1.477 -11.789 -13.367 1 98.5 179 MET A N 1
ATOM 1327 C CA . MET A 1 179 ? 2.146 -10.492 -13.414 1 98.5 179 MET A CA 1
ATOM 1328 C C . MET A 1 179 ? 3.426 -10.57 -14.242 1 98.5 179 MET A C 1
ATOM 1330 O O . MET A 1 179 ? 4.309 -11.375 -13.945 1 98.5 179 MET A O 1
ATOM 1334 N N . ARG A 1 180 ? 3.521 -9.672 -15.219 1 97.88 180 ARG A N 1
ATOM 1335 C CA . ARG A 1 180 ? 4.727 -9.578 -16.031 1 97.88 180 ARG A CA 1
ATOM 1336 C C . ARG A 1 180 ? 5.691 -8.539 -15.469 1 97.88 180 ARG A C 1
ATOM 1338 O O . ARG A 1 180 ? 6.852 -8.477 -15.883 1 97.88 180 ARG A O 1
ATOM 1345 N N . ASP A 1 181 ? 5.215 -7.773 -14.633 1 96.56 181 ASP A N 1
ATOM 1346 C CA . ASP A 1 181 ? 5.988 -6.805 -13.867 1 96.56 181 ASP A CA 1
ATOM 1347 C C . ASP A 1 181 ? 5.328 -6.516 -12.523 1 96.56 181 ASP A C 1
ATOM 1349 O O . ASP A 1 181 ? 4.242 -7.023 -12.234 1 96.56 181 ASP A O 1
ATOM 1353 N N . THR A 1 182 ? 6.082 -5.777 -11.633 1 95.81 182 THR A N 1
ATOM 1354 C CA . THR A 1 182 ? 5.559 -5.387 -10.328 1 95.81 182 THR A CA 1
ATOM 1355 C C . THR A 1 182 ? 4.539 -4.258 -10.469 1 95.81 182 THR A C 1
ATOM 1357 O O . THR A 1 182 ? 4.859 -3.189 -10.992 1 95.81 182 THR A O 1
ATOM 1360 N N . VAL A 1 183 ? 3.291 -4.512 -10.086 1 92.62 183 VAL A N 1
ATOM 1361 C CA . VAL A 1 183 ? 2.229 -3.51 -10.078 1 92.62 183 VAL A CA 1
ATOM 1362 C C . VAL A 1 183 ? 1.414 -3.631 -8.789 1 92.62 183 VAL A C 1
ATOM 1364 O O . VAL A 1 183 ? 0.421 -4.359 -8.742 1 92.62 183 VAL A O 1
ATOM 1367 N N . THR A 1 184 ? 1.733 -2.838 -7.785 1 89.31 184 THR A N 1
ATOM 1368 C CA . THR A 1 184 ? 1.189 -3.023 -6.441 1 89.31 184 THR A CA 1
ATOM 1369 C C . THR A 1 184 ? -0.166 -2.334 -6.309 1 89.31 184 THR A C 1
ATOM 1371 O O . THR A 1 184 ? -0.847 -2.484 -5.293 1 89.31 184 THR A O 1
ATOM 1374 N N . ARG A 1 185 ? -0.63 -1.614 -7.305 1 84.25 185 ARG A N 1
ATOM 1375 C CA . ARG A 1 185 ? -1.948 -0.989 -7.285 1 84.25 185 ARG A CA 1
ATOM 1376 C C . ARG A 1 185 ? -3.047 -2.035 -7.129 1 84.25 185 ARG A C 1
ATOM 1378 O O . ARG A 1 185 ? -4.148 -1.722 -6.668 1 84.25 185 ARG A O 1
ATOM 1385 N N . LEU A 1 186 ? -2.717 -3.266 -7.477 1 90.75 186 LEU A N 1
ATOM 1386 C CA . LEU A 1 186 ? -3.695 -4.348 -7.43 1 90.75 186 LEU A CA 1
ATOM 1387 C C . LEU A 1 186 ? -3.801 -4.922 -6.023 1 90.75 186 LEU A C 1
ATOM 1389 O O . LEU A 1 186 ? -4.73 -5.676 -5.723 1 90.75 186 LEU A O 1
ATOM 1393 N N . ASP A 1 187 ? -2.887 -4.484 -5.168 1 91.25 187 ASP A N 1
ATOM 1394 C CA . ASP A 1 187 ? -2.883 -4.992 -3.799 1 91.25 187 ASP A CA 1
ATOM 1395 C C . ASP A 1 187 ? -4.211 -4.711 -3.102 1 91.25 187 ASP A C 1
ATOM 1397 O O . ASP A 1 187 ? -4.773 -3.623 -3.25 1 91.25 187 ASP A O 1
ATOM 1401 N N . ARG A 1 188 ? -4.688 -5.695 -2.393 1 89.94 188 ARG A N 1
ATOM 1402 C CA . ARG A 1 188 ? -5.902 -5.645 -1.584 1 89.94 188 ARG A CA 1
ATOM 1403 C C . ARG A 1 188 ? -7.148 -5.742 -2.459 1 89.94 188 ARG A C 1
ATOM 1405 O O . ARG A 1 188 ? -8.25 -5.977 -1.957 1 89.94 188 ARG A O 1
ATOM 1412 N N . ASP A 1 189 ? -6.977 -5.637 -3.744 1 91.12 189 ASP A N 1
ATOM 1413 C CA . ASP A 1 189 ? -8.141 -5.578 -4.629 1 91.12 189 ASP A CA 1
ATOM 1414 C C . ASP A 1 189 ? -8.336 -6.902 -5.363 1 91.12 189 ASP A C 1
ATOM 1416 O O . ASP A 1 189 ? -9.422 -7.176 -5.883 1 91.12 189 ASP A O 1
ATOM 1420 N N . TYR A 1 190 ? -7.301 -7.672 -5.438 1 96.31 190 TYR A N 1
ATOM 1421 C CA . TYR A 1 190 ? -7.367 -8.938 -6.164 1 96.31 190 TYR A CA 1
ATOM 1422 C C . TYR A 1 190 ? -6.754 -10.062 -5.344 1 96.31 190 TYR A C 1
ATOM 1424 O O . TYR A 1 190 ? -5.844 -9.836 -4.543 1 96.31 190 TYR A O 1
ATOM 1432 N N . THR A 1 191 ? -7.301 -11.258 -5.574 1 97.94 191 THR A N 1
ATOM 1433 C CA . THR A 1 191 ? -6.82 -12.445 -4.879 1 97.94 191 THR A CA 1
ATOM 1434 C C . THR A 1 191 ? -5.504 -12.93 -5.477 1 97.94 191 THR A C 1
ATOM 1436 O O . THR A 1 191 ? -5.43 -13.211 -6.676 1 97.94 191 THR A O 1
ATOM 1439 N N . VAL A 1 192 ? -4.5 -12.992 -4.66 1 98.69 192 VAL A N 1
ATOM 1440 C CA . VAL A 1 192 ? -3.234 -13.609 -5.035 1 98.69 192 VAL A CA 1
ATOM 1441 C C . VAL A 1 192 ? -3.254 -15.094 -4.676 1 98.69 192 VAL A C 1
ATOM 1443 O O . VAL A 1 192 ? -3.568 -15.461 -3.541 1 98.69 192 VAL A O 1
ATOM 1446 N N . VAL A 1 193 ? -2.84 -15.977 -5.648 1 98.75 193 VAL A N 1
ATOM 1447 C CA . VAL A 1 193 ? -3.006 -17.406 -5.395 1 98.75 193 VAL A CA 1
ATOM 1448 C C . VAL A 1 193 ? -1.668 -18.125 -5.57 1 98.75 193 VAL A C 1
ATOM 1450 O O . VAL A 1 193 ? -1.562 -19.328 -5.312 1 98.75 193 VAL A O 1
ATOM 1453 N N . GLY A 1 194 ? -0.627 -17.453 -6.047 1 98.88 194 GLY A N 1
ATOM 1454 C CA . GLY A 1 194 ? 0.651 -18.125 -6.23 1 98.88 194 GLY A CA 1
ATOM 1455 C C . GLY A 1 194 ? 1.701 -17.234 -6.875 1 98.88 194 GLY A C 1
ATOM 1456 O O . GLY A 1 194 ? 1.512 -16.031 -6.992 1 98.88 194 GLY A O 1
ATOM 1457 N N . ARG A 1 195 ? 2.801 -17.906 -7.238 1 98.88 195 ARG A N 1
ATOM 1458 C CA . ARG A 1 195 ? 3.908 -17.203 -7.879 1 98.88 195 ARG A CA 1
ATOM 1459 C C . ARG A 1 195 ? 4.672 -18.125 -8.82 1 98.88 195 ARG A C 1
ATOM 1461 O O . ARG A 1 195 ? 4.922 -19.281 -8.492 1 98.88 195 ARG A O 1
ATOM 1468 N N . VAL A 1 196 ? 5.055 -17.594 -9.938 1 98.88 196 VAL A N 1
ATOM 1469 C CA . VAL A 1 196 ? 5.934 -18.297 -10.867 1 98.88 196 VAL A CA 1
ATOM 1470 C C . VAL A 1 196 ? 7.293 -18.531 -10.211 1 98.88 196 VAL A C 1
ATOM 1472 O O . VAL A 1 196 ? 7.918 -17.594 -9.719 1 98.88 196 VAL A O 1
ATOM 1475 N N . VAL A 1 197 ? 7.688 -19.75 -10.219 1 98.12 197 VAL A N 1
ATOM 1476 C CA . VAL A 1 197 ? 8.961 -20.062 -9.586 1 98.12 197 VAL A CA 1
ATOM 1477 C C . VAL A 1 197 ? 9.961 -20.531 -10.641 1 98.12 197 VAL A C 1
ATOM 1479 O O . VAL A 1 197 ? 11.164 -20.578 -10.391 1 98.12 197 VAL A O 1
ATOM 1482 N N . SER A 1 198 ? 9.492 -20.859 -11.773 1 97.5 198 SER A N 1
ATOM 1483 C CA . SER A 1 198 ? 10.312 -21.219 -12.922 1 97.5 198 SER A CA 1
ATOM 1484 C C . SER A 1 198 ? 9.586 -20.938 -14.234 1 97.5 198 SER A C 1
ATOM 1486 O O . SER A 1 198 ? 8.383 -21.141 -14.344 1 97.5 198 SER A O 1
ATOM 1488 N N . GLY A 1 199 ? 10.406 -20.453 -15.266 1 97.88 199 GLY A N 1
ATOM 1489 C CA . GLY A 1 199 ? 9.82 -20.266 -16.578 1 97.88 199 GLY A CA 1
ATOM 1490 C C . GLY A 1 199 ? 9.297 -18.859 -16.812 1 97.88 199 GLY A C 1
ATOM 1491 O O . GLY A 1 199 ? 8.406 -18.656 -17.641 1 97.88 199 GLY A O 1
ATOM 1492 N N . PHE A 1 200 ? 9.859 -17.922 -16.094 1 98.19 200 PHE A N 1
ATOM 1493 C CA . PHE A 1 200 ? 9.406 -16.547 -16.312 1 98.19 200 PHE A CA 1
ATOM 1494 C C . PHE A 1 200 ? 9.742 -16.078 -17.734 1 98.19 200 PHE A C 1
ATOM 1496 O O . PHE A 1 200 ? 9.039 -15.25 -18.297 1 98.19 200 PHE A O 1
ATOM 1503 N N . ASP A 1 201 ? 10.789 -16.594 -18.344 1 98.12 201 ASP A N 1
ATOM 1504 C CA . ASP A 1 201 ? 11.148 -16.234 -19.703 1 98.12 201 ASP A CA 1
ATOM 1505 C C . ASP A 1 201 ? 10.031 -16.594 -20.688 1 98.12 201 ASP A C 1
ATOM 1507 O O . ASP A 1 201 ? 9.781 -15.852 -21.656 1 98.12 201 ASP A O 1
ATOM 1511 N N . ALA A 1 202 ? 9.391 -17.734 -20.438 1 98.69 202 ALA A N 1
ATOM 1512 C CA . ALA A 1 202 ? 8.242 -18.094 -21.266 1 98.69 202 ALA A CA 1
ATOM 1513 C C . ALA A 1 202 ? 7.098 -17.109 -21.078 1 98.69 202 ALA A C 1
ATOM 1515 O O . ALA A 1 202 ? 6.441 -16.734 -22.047 1 98.69 202 ALA A O 1
ATOM 1516 N N . LEU A 1 203 ? 6.863 -16.719 -19.844 1 98.38 203 LEU A N 1
ATOM 1517 C CA . LEU A 1 203 ? 5.836 -15.727 -19.547 1 98.38 203 LEU A CA 1
ATOM 1518 C C . LEU A 1 203 ? 6.145 -14.398 -20.219 1 98.38 203 LEU A C 1
ATOM 1520 O O . LEU A 1 203 ? 5.262 -13.789 -20.828 1 98.38 203 LEU A O 1
ATOM 1524 N N . ALA A 1 204 ? 7.402 -13.977 -20.188 1 97.88 204 ALA A N 1
ATOM 1525 C CA . ALA A 1 204 ? 7.848 -12.711 -20.766 1 97.88 204 ALA A CA 1
ATOM 1526 C C . ALA A 1 204 ? 7.738 -12.742 -22.297 1 97.88 204 ALA A C 1
ATOM 1528 O O . ALA A 1 204 ? 7.602 -11.695 -22.938 1 97.88 204 ALA A O 1
ATOM 1529 N N . ALA A 1 205 ? 7.723 -13.914 -22.875 1 98.44 205 ALA A N 1
ATOM 1530 C CA . ALA A 1 205 ? 7.766 -14.078 -24.328 1 98.44 205 ALA A CA 1
ATOM 1531 C C . ALA A 1 205 ? 6.359 -14.086 -24.906 1 98.44 205 ALA A C 1
ATOM 1533 O O . ALA A 1 205 ? 6.191 -14.055 -26.141 1 98.44 205 ALA A O 1
ATOM 1534 N N . LEU A 1 206 ? 5.367 -14.141 -24.031 1 98.56 206 LEU A N 1
ATOM 1535 C CA . LEU A 1 206 ? 3.996 -14.141 -24.547 1 98.56 206 LEU A CA 1
ATOM 1536 C C . LEU A 1 206 ? 3.742 -12.922 -25.422 1 98.56 206 LEU A C 1
ATOM 1538 O O . LEU A 1 206 ? 4.203 -11.82 -25.109 1 98.56 206 LEU A O 1
ATOM 1542 N N . LYS A 1 207 ? 2.955 -13.164 -26.484 1 98.44 207 LYS A N 1
ATOM 1543 C CA . LYS A 1 207 ? 2.684 -12.086 -27.422 1 98.44 207 LYS A CA 1
ATOM 1544 C C . LYS A 1 207 ? 1.744 -11.039 -26.828 1 98.44 207 LYS A C 1
ATOM 1546 O O . LYS A 1 207 ? 0.673 -11.383 -26.312 1 98.44 207 LYS A O 1
ATOM 1551 N N . VAL A 1 208 ? 2.158 -9.836 -26.969 1 97.75 208 VAL A N 1
ATOM 1552 C CA . VAL A 1 208 ? 1.427 -8.719 -26.391 1 97.75 208 VAL A CA 1
ATOM 1553 C C . VAL A 1 208 ? 0.238 -8.359 -27.281 1 97.75 208 VAL A C 1
ATOM 1555 O O . VAL A 1 208 ? 0.351 -8.359 -28.5 1 97.75 208 VAL A O 1
ATOM 1558 N N . GLY A 1 209 ? -0.927 -8.102 -26.625 1 96.94 209 GLY A N 1
ATOM 1559 C CA . GLY A 1 209 ? -2.131 -7.66 -27.312 1 96.94 209 GLY A CA 1
ATOM 1560 C C . GLY A 1 209 ? -3.396 -7.902 -26.516 1 96.94 209 GLY A C 1
ATOM 1561 O O . GLY A 1 209 ? -3.418 -8.742 -25.609 1 96.94 209 GLY A O 1
ATOM 1562 N N . GLU A 1 210 ? -4.469 -7.195 -26.891 1 93.25 210 GLU A N 1
ATOM 1563 C CA . GLU A 1 210 ? -5.746 -7.32 -26.188 1 93.25 210 GLU A CA 1
ATOM 1564 C C . GLU A 1 210 ? -6.867 -7.68 -27.156 1 93.25 210 GLU A C 1
ATOM 1566 O O . GLU A 1 210 ? -7.812 -6.91 -27.344 1 93.25 210 GLU A O 1
ATOM 1571 N N . PRO A 1 211 ? -6.949 -8.617 -27.953 1 92.5 211 PRO A N 1
ATOM 1572 C CA . PRO A 1 211 ? -5.934 -9.672 -27.906 1 92.5 211 PRO A CA 1
ATOM 1573 C C . PRO A 1 211 ? -4.887 -9.508 -29.016 1 92.5 211 PRO A C 1
ATOM 1575 O O . PRO A 1 211 ? -5.074 -8.719 -29.938 1 92.5 211 PRO A O 1
ATOM 1578 N N . SER A 1 212 ? -3.893 -10.305 -28.859 1 94.69 212 SER A N 1
ATOM 1579 C CA . SER A 1 212 ? -2.904 -10.391 -29.922 1 94.69 212 SER A CA 1
ATOM 1580 C C . SER A 1 212 ? -3.5 -11.023 -31.172 1 94.69 212 SER A C 1
ATOM 1582 O O . SER A 1 212 ? -4.445 -11.812 -31.094 1 94.69 212 SER A O 1
ATOM 1584 N N . ALA A 1 213 ? -2.93 -10.625 -32.312 1 95.56 213 ALA A N 1
ATOM 1585 C CA . ALA A 1 213 ? -3.346 -11.227 -33.594 1 95.56 213 ALA A CA 1
ATOM 1586 C C . ALA A 1 213 ? -3.107 -12.734 -33.562 1 95.56 213 ALA A C 1
ATOM 1588 O O . ALA A 1 213 ? -3.85 -13.492 -34.219 1 95.56 213 ALA A O 1
ATOM 1589 N N . GLN A 1 214 ? -2.125 -13.203 -32.906 1 97 214 GLN A N 1
ATOM 1590 C CA . GLN A 1 214 ? -1.798 -14.609 -32.688 1 97 214 GLN A CA 1
ATOM 1591 C C . GLN A 1 214 ? -1.577 -14.93 -31.219 1 97 214 GLN A C 1
ATOM 1593 O O . GLN A 1 214 ? -0.452 -15.211 -30.812 1 97 214 GLN A O 1
ATOM 1598 N N . PRO A 1 215 ? -2.646 -14.953 -30.531 1 97.69 215 PRO A N 1
ATOM 1599 C CA . PRO A 1 215 ? -2.498 -15.117 -29.078 1 97.69 215 PRO A CA 1
ATOM 1600 C C . PRO A 1 215 ? -1.854 -16.453 -28.703 1 97.69 215 PRO A C 1
ATOM 1602 O O . PRO A 1 215 ? -2.094 -17.469 -29.359 1 97.69 215 PRO A O 1
ATOM 1605 N N . ASP A 1 216 ? -1.054 -16.406 -27.734 1 98.62 216 ASP A N 1
ATOM 1606 C CA . ASP A 1 216 ? -0.481 -17.609 -27.141 1 98.62 216 ASP A CA 1
ATOM 1607 C C . ASP A 1 216 ? -1.521 -18.375 -26.312 1 98.62 216 ASP A C 1
ATOM 1609 O O . ASP A 1 216 ? -2.568 -17.812 -25.969 1 98.62 216 ASP A O 1
ATOM 1613 N N . ALA A 1 217 ? -1.198 -19.688 -26.047 1 98.5 217 ALA A N 1
ATOM 1614 C CA . ALA A 1 217 ? -2.168 -20.547 -25.375 1 98.5 217 ALA A CA 1
ATOM 1615 C C . ALA A 1 217 ? -1.5 -21.359 -24.266 1 98.5 217 ALA A C 1
ATOM 1617 O O . ALA A 1 217 ? -0.278 -21.516 -24.266 1 98.5 217 ALA A O 1
ATOM 1618 N N . MET A 1 218 ? -2.395 -21.719 -23.297 1 98.62 218 MET A N 1
ATOM 1619 C CA . MET A 1 218 ? -2.025 -22.828 -22.422 1 98.62 218 MET A CA 1
ATOM 1620 C C . MET A 1 218 ? -2.396 -24.156 -23.031 1 98.62 218 MET A C 1
ATOM 1622 O O . MET A 1 218 ? -3.555 -24.578 -22.969 1 98.62 218 MET A O 1
ATOM 1626 N N . ASN A 1 219 ? -1.394 -24.828 -23.562 1 98.31 219 ASN A N 1
ATOM 1627 C CA . ASN A 1 219 ? -1.663 -26.094 -24.219 1 98.31 219 ASN A CA 1
ATOM 1628 C C . ASN A 1 219 ? -2.152 -27.141 -23.219 1 98.31 219 ASN A C 1
ATOM 1630 O O . ASN A 1 219 ? -3.137 -27.844 -23.484 1 98.31 219 ASN A O 1
ATOM 1634 N N . HIS A 1 220 ? -1.423 -27.266 -22.156 1 97.88 220 HIS A N 1
ATOM 1635 C CA . HIS A 1 220 ? -1.783 -28.172 -21.078 1 97.88 220 HIS A CA 1
ATOM 1636 C C . HIS A 1 220 ? -1.514 -27.547 -19.719 1 97.88 220 HIS A C 1
ATOM 1638 O O . HIS A 1 220 ? -0.494 -26.875 -19.531 1 97.88 220 HIS A O 1
ATOM 1644 N N . VAL A 1 221 ? -2.471 -27.719 -18.844 1 98.69 221 VAL A N 1
ATOM 1645 C CA . VAL A 1 221 ? -2.326 -27.297 -17.453 1 98.69 221 VAL A CA 1
ATOM 1646 C C . VAL A 1 221 ? -2.551 -28.484 -16.516 1 98.69 221 VAL A C 1
ATOM 1648 O O . VAL A 1 221 ? -3.566 -29.172 -16.609 1 98.69 221 VAL A O 1
ATOM 1651 N N . ARG A 1 222 ? -1.578 -28.75 -15.641 1 98.38 222 ARG A N 1
ATOM 1652 C CA . ARG A 1 222 ? -1.667 -29.891 -14.727 1 98.38 222 ARG A CA 1
ATOM 1653 C C . ARG A 1 222 ? -1.052 -29.547 -13.375 1 98.38 222 ARG A C 1
ATOM 1655 O O . ARG A 1 222 ? -0.211 -28.641 -13.273 1 98.38 222 ARG A O 1
ATOM 1662 N N . LEU A 1 223 ? -1.507 -30.266 -12.406 1 98.62 223 LEU A N 1
ATOM 1663 C CA . LEU A 1 223 ? -0.78 -30.281 -11.141 1 98.62 223 LEU A CA 1
ATOM 1664 C C . LEU A 1 223 ? 0.416 -31.219 -11.211 1 98.62 223 LEU A C 1
ATOM 1666 O O . LEU A 1 223 ? 0.326 -32.312 -11.789 1 98.62 223 LEU A O 1
ATOM 1670 N N . LEU A 1 224 ? 1.438 -30.703 -10.602 1 97.94 224 LEU A N 1
ATOM 1671 C CA . LEU A 1 224 ? 2.621 -31.562 -10.539 1 97.94 224 LEU A CA 1
ATOM 1672 C C . LEU A 1 224 ? 2.27 -32.938 -9.984 1 97.94 224 LEU A C 1
ATOM 1674 O O . LEU A 1 224 ? 2.766 -33.969 -10.477 1 97.94 224 LEU A O 1
ATOM 1678 N N . ALA A 1 225 ? 1.388 -33.031 -9.031 1 97.5 225 ALA A N 1
ATOM 1679 C CA . ALA A 1 225 ? 0.985 -34.281 -8.359 1 97.5 225 ALA A CA 1
ATOM 1680 C C . ALA A 1 225 ? 0.296 -35.219 -9.336 1 97.5 225 ALA A C 1
ATOM 1682 O O . ALA A 1 225 ? 0.26 -36.438 -9.117 1 97.5 225 ALA A O 1
ATOM 1683 N N . ASP A 1 226 ? -0.209 -34.688 -10.375 1 97.62 226 ASP A N 1
ATOM 1684 C CA . ASP A 1 226 ? -1.02 -35.5 -11.281 1 97.62 226 ASP A CA 1
ATOM 1685 C C . ASP A 1 226 ? -0.217 -35.906 -12.516 1 97.62 226 ASP A C 1
ATOM 1687 O O . ASP A 1 226 ? -0.74 -36.562 -13.406 1 97.62 226 ASP A O 1
ATOM 1691 N N . MET A 1 227 ? 0.984 -35.469 -12.578 1 96 227 MET A N 1
ATOM 1692 C CA . MET A 1 227 ? 1.872 -35.906 -13.648 1 96 227 MET A CA 1
ATOM 1693 C C . MET A 1 227 ? 2.441 -37.281 -13.367 1 96 227 MET A C 1
ATOM 1695 O O . MET A 1 227 ? 2.684 -37.656 -12.211 1 96 227 MET A O 1
ATOM 1699 N N . PRO A 1 228 ? 2.645 -38.094 -14.484 1 93.88 228 PRO A N 1
ATOM 1700 C CA . PRO A 1 228 ? 3.377 -39.344 -14.258 1 93.88 228 PRO A CA 1
ATOM 1701 C C . PRO A 1 228 ? 4.754 -39.125 -13.641 1 93.88 228 PRO A C 1
ATOM 1703 O O . PRO A 1 228 ? 5.441 -38.156 -13.984 1 93.88 228 PRO A O 1
ATOM 1706 N N . ALA A 1 229 ? 5.055 -40 -12.742 1 89.38 229 ALA A N 1
ATOM 1707 C CA . ALA A 1 229 ? 6.281 -39.844 -11.969 1 89.38 229 ALA A CA 1
ATOM 1708 C C . ALA A 1 229 ? 7.488 -39.625 -12.883 1 89.38 229 ALA A C 1
ATOM 1710 O O . ALA A 1 229 ? 8.367 -38.812 -12.594 1 89.38 229 ALA A O 1
ATOM 1711 N N . ALA A 1 230 ? 7.477 -40.312 -13.977 1 90.25 230 ALA A N 1
ATOM 1712 C CA . ALA A 1 230 ? 8.617 -40.281 -14.891 1 90.25 230 ALA A CA 1
ATOM 1713 C C . ALA A 1 230 ? 8.711 -38.938 -15.602 1 90.25 230 ALA A C 1
ATOM 1715 O O . ALA A 1 230 ? 9.789 -38.531 -16.062 1 90.25 230 ALA A O 1
ATOM 1716 N N . GLU A 1 231 ? 7.656 -38.125 -15.641 1 90.19 231 GLU A N 1
ATOM 1717 C CA . GLU A 1 231 ? 7.598 -36.875 -16.375 1 90.19 231 GLU A CA 1
ATOM 1718 C C . GLU A 1 231 ? 7.711 -35.688 -15.414 1 90.19 231 GLU A C 1
ATOM 1720 O O . GLU A 1 231 ? 7.805 -34.531 -15.859 1 90.19 231 GLU A O 1
ATOM 1725 N N . ARG A 1 232 ? 7.812 -35.969 -14.164 1 92.12 232 ARG A N 1
ATOM 1726 C CA . ARG A 1 232 ? 7.832 -34.906 -13.18 1 92.12 232 ARG A CA 1
ATOM 1727 C C . ARG A 1 232 ? 9.195 -34.219 -13.148 1 92.12 232 ARG A C 1
ATOM 1729 O O . ARG A 1 232 ? 10.219 -34.875 -12.961 1 92.12 232 ARG A O 1
ATOM 1736 N N . PRO A 1 233 ? 9.102 -32.875 -13.445 1 91.94 233 PRO A N 1
ATOM 1737 C CA . PRO A 1 233 ? 10.375 -32.188 -13.219 1 91.94 233 PRO A CA 1
ATOM 1738 C C . PRO A 1 233 ? 10.844 -32.281 -11.766 1 91.94 233 PRO A C 1
ATOM 1740 O O . PRO A 1 233 ? 10.023 -32.219 -10.844 1 91.94 233 PRO A O 1
ATOM 1743 N N . LYS A 1 234 ? 12.109 -32.594 -11.602 1 91 234 LYS A N 1
ATOM 1744 C CA . LYS A 1 234 ? 12.703 -32.656 -10.273 1 91 234 LYS A CA 1
ATOM 1745 C C . LYS A 1 234 ? 13.203 -31.266 -9.836 1 91 234 LYS A C 1
ATOM 1747 O O . LYS A 1 234 ? 14.312 -30.875 -10.188 1 91 234 LYS A O 1
ATOM 1752 N N . LEU A 1 235 ? 12.359 -30.594 -9.062 1 93.94 235 LEU A N 1
ATOM 1753 C CA . LEU A 1 235 ? 12.68 -29.234 -8.648 1 93.94 235 LEU A CA 1
ATOM 1754 C C . LEU A 1 235 ? 12.656 -29.125 -7.129 1 93.94 235 LEU A C 1
ATOM 1756 O O . LEU A 1 235 ? 11.867 -29.781 -6.461 1 93.94 235 LEU A O 1
ATOM 1760 N N . GLU A 1 236 ? 13.594 -28.375 -6.688 1 97 236 GLU A N 1
ATOM 1761 C CA . GLU A 1 236 ? 13.617 -27.969 -5.285 1 97 236 GLU A CA 1
ATOM 1762 C C . GLU A 1 236 ? 13.539 -26.453 -5.152 1 97 236 GLU A C 1
ATOM 1764 O O . GLU A 1 236 ? 14.031 -25.719 -6.012 1 97 236 GLU A O 1
ATOM 1769 N N . ILE A 1 237 ? 12.852 -26.047 -4.145 1 97.5 237 ILE A N 1
ATOM 1770 C CA . ILE A 1 237 ? 12.742 -24.625 -3.828 1 97.5 237 ILE A CA 1
ATOM 1771 C C . ILE A 1 237 ? 13.508 -24.328 -2.543 1 97.5 237 ILE A C 1
ATOM 1773 O O . ILE A 1 237 ? 13.547 -25.156 -1.626 1 97.5 237 ILE A O 1
ATOM 1777 N N . MET A 1 238 ? 14.164 -23.188 -2.531 1 97.56 238 MET A N 1
ATOM 1778 C CA . MET A 1 238 ? 14.906 -22.781 -1.339 1 97.56 238 MET A CA 1
ATOM 1779 C C . MET A 1 238 ? 13.969 -22.562 -0.159 1 97.56 238 MET A C 1
ATOM 1781 O O . MET A 1 238 ? 12.914 -21.938 -0.308 1 97.56 238 MET A O 1
ATOM 1785 N N . ASN A 1 239 ? 14.375 -23.109 0.962 1 96.62 239 ASN A N 1
ATOM 1786 C CA . ASN A 1 239 ? 13.609 -22.938 2.193 1 96.62 239 ASN A CA 1
ATOM 1787 C C . ASN A 1 239 ? 13.703 -21.516 2.713 1 96.62 239 ASN A C 1
ATOM 1789 O O . ASN A 1 239 ? 14.781 -21.047 3.092 1 96.62 239 ASN A O 1
ATOM 1793 N N . ILE A 1 240 ? 12.57 -20.828 2.852 1 97 240 ILE A N 1
ATOM 1794 C CA . ILE A 1 240 ? 12.57 -19.406 3.178 1 97 240 ILE A CA 1
ATOM 1795 C C . ILE A 1 240 ? 12.914 -19.219 4.656 1 97 240 ILE A C 1
ATOM 1797 O O . ILE A 1 240 ? 13.188 -18.094 5.098 1 97 240 ILE A O 1
ATOM 1801 N N . THR A 1 241 ? 12.906 -20.297 5.43 1 94.25 241 THR A N 1
ATOM 1802 C CA . THR A 1 241 ? 13.266 -20.188 6.84 1 94.25 241 THR A CA 1
ATOM 1803 C C . THR A 1 241 ? 14.688 -20.688 7.078 1 94.25 241 THR A C 1
ATOM 1805 O O . THR A 1 241 ? 15.133 -20.781 8.219 1 94.25 241 THR A O 1
ATOM 1808 N N . GLY A 1 242 ? 15.375 -21.031 6.023 1 95.38 242 GLY A N 1
ATOM 1809 C CA . GLY A 1 242 ? 16.719 -21.562 6.129 1 95.38 242 GLY A CA 1
ATOM 1810 C C . GLY A 1 242 ? 17.797 -20.5 6.062 1 95.38 242 GLY A C 1
ATOM 1811 O O . GLY A 1 242 ? 17.516 -19.344 5.734 1 95.38 242 GLY A O 1
ATOM 1812 N N . ALA A 1 243 ? 19.031 -20.969 6.305 1 95.94 243 ALA A N 1
ATOM 1813 C CA . ALA A 1 243 ? 20.172 -20.062 6.375 1 95.94 243 ALA A CA 1
ATOM 1814 C C . ALA A 1 243 ? 20.531 -19.531 4.992 1 95.94 243 ALA A C 1
ATOM 1816 O O . ALA A 1 243 ? 20.969 -18.375 4.859 1 95.94 243 ALA A O 1
ATOM 1817 N N . ALA A 1 244 ? 20.375 -20.359 4.012 1 96.88 244 ALA A N 1
ATOM 1818 C CA . ALA A 1 244 ? 20.719 -19.938 2.662 1 96.88 244 ALA A CA 1
ATOM 1819 C C . ALA A 1 244 ? 19.828 -18.781 2.213 1 96.88 244 ALA A C 1
ATOM 1821 O O . ALA A 1 244 ? 20.312 -17.812 1.611 1 96.88 244 ALA A O 1
ATOM 1822 N N . PHE A 1 245 ? 18.594 -18.906 2.488 1 97.88 245 PHE A N 1
ATOM 1823 C CA . PHE A 1 245 ? 17.672 -17.828 2.119 1 97.88 245 PHE A CA 1
ATOM 1824 C C . PHE A 1 245 ? 17.953 -16.562 2.924 1 97.88 245 PHE A C 1
ATOM 1826 O O . PHE A 1 245 ? 17.922 -15.461 2.385 1 97.88 245 PHE A O 1
ATOM 1833 N N . ALA A 1 246 ? 18.234 -16.719 4.195 1 97.75 246 ALA A N 1
ATOM 1834 C CA . ALA A 1 246 ? 18.594 -15.57 5.031 1 97.75 246 ALA A CA 1
ATOM 1835 C C . ALA A 1 246 ? 19.797 -14.82 4.445 1 97.75 246 ALA A C 1
ATOM 1837 O O . ALA A 1 246 ? 19.812 -13.586 4.43 1 97.75 246 ALA A O 1
ATOM 1838 N N . ALA A 1 247 ? 20.75 -15.578 3.977 1 98.12 247 ALA A N 1
ATOM 1839 C CA . ALA A 1 247 ? 21.922 -14.969 3.375 1 98.12 247 ALA A CA 1
ATOM 1840 C C . ALA A 1 247 ? 21.578 -14.234 2.084 1 98.12 247 ALA A C 1
ATOM 1842 O O . ALA A 1 247 ? 22.094 -13.148 1.818 1 98.12 247 ALA A O 1
ATOM 1843 N N . LEU A 1 248 ? 20.703 -14.836 1.298 1 98.25 248 LEU A N 1
ATOM 1844 C CA . LEU A 1 248 ? 20.234 -14.211 0.065 1 98.25 248 LEU A CA 1
ATOM 1845 C C . LEU A 1 248 ? 19.531 -12.898 0.357 1 98.25 248 LEU A C 1
ATOM 1847 O O . LEU A 1 248 ? 19.781 -11.891 -0.309 1 98.25 248 LEU A O 1
ATOM 1851 N N . VAL A 1 249 ? 18.672 -12.867 1.311 1 98.69 249 VAL A N 1
ATOM 1852 C CA . VAL A 1 249 ? 17.922 -11.68 1.707 1 98.69 249 VAL A CA 1
ATOM 1853 C C . VAL A 1 249 ? 18.891 -10.594 2.178 1 98.69 249 VAL A C 1
ATOM 1855 O O . VAL A 1 249 ? 18.781 -9.438 1.767 1 98.69 249 VAL A O 1
ATOM 1858 N N . LYS A 1 250 ? 19.844 -11.023 3.033 1 98.5 250 LYS A N 1
ATOM 1859 C CA . LYS A 1 250 ? 20.828 -10.07 3.545 1 98.5 250 LYS A CA 1
ATOM 1860 C C . LYS A 1 250 ? 21.594 -9.406 2.404 1 98.5 250 LYS A C 1
ATOM 1862 O O . LYS A 1 250 ? 21.797 -8.188 2.418 1 98.5 250 LYS A O 1
ATOM 1867 N N . ALA A 1 251 ? 21.984 -10.148 1.465 1 98.69 251 ALA A N 1
ATOM 1868 C CA . ALA A 1 251 ? 22.75 -9.625 0.328 1 98.69 251 ALA A CA 1
ATOM 1869 C C . ALA A 1 251 ? 21.906 -8.656 -0.493 1 98.69 251 ALA A C 1
ATOM 1871 O O . ALA A 1 251 ? 22.391 -7.594 -0.9 1 98.69 251 ALA A O 1
ATOM 1872 N N . LYS A 1 252 ? 20.656 -9 -0.773 1 98.69 252 LYS A N 1
ATOM 1873 C CA . LYS A 1 252 ? 19.797 -8.148 -1.575 1 98.69 252 LYS A CA 1
ATOM 1874 C C . LYS A 1 252 ? 19.469 -6.848 -0.842 1 98.69 252 LYS A C 1
ATOM 1876 O O . LYS A 1 252 ? 19.406 -5.781 -1.458 1 98.69 252 LYS A O 1
ATOM 1881 N N . ARG A 1 253 ? 19.234 -6.945 0.476 1 98.56 253 ARG A N 1
ATOM 1882 C CA . ARG A 1 253 ? 19 -5.762 1.297 1 98.56 253 ARG A CA 1
ATOM 1883 C C . ARG A 1 253 ? 20.188 -4.809 1.228 1 98.56 253 ARG A C 1
ATOM 1885 O O . ARG A 1 253 ? 20.016 -3.596 1.091 1 98.56 253 ARG A O 1
ATOM 1892 N N . ALA A 1 254 ? 21.359 -5.375 1.301 1 98.25 254 ALA A N 1
ATOM 1893 C CA . ALA A 1 254 ? 22.578 -4.57 1.225 1 98.25 254 ALA A CA 1
ATOM 1894 C C . ALA A 1 254 ? 22.734 -3.924 -0.15 1 98.25 254 ALA A C 1
ATOM 1896 O O . ALA A 1 254 ? 23.125 -2.76 -0.258 1 98.25 254 ALA A O 1
ATOM 1897 N N . GLU A 1 255 ? 22.422 -4.648 -1.156 1 98.25 255 GLU A N 1
ATOM 1898 C CA . GLU A 1 255 ? 22.547 -4.176 -2.533 1 98.25 255 GLU A CA 1
ATOM 1899 C C . GLU A 1 255 ? 21.594 -3.01 -2.801 1 98.25 255 GLU A C 1
ATOM 1901 O O . GLU A 1 255 ? 21.984 -2.018 -3.418 1 98.25 255 GLU A O 1
ATOM 1906 N N . LYS A 1 256 ? 20.312 -3.121 -2.359 1 98.25 256 LYS A N 1
ATOM 1907 C CA . LYS A 1 256 ? 19.266 -2.188 -2.746 1 98.25 256 LYS A CA 1
ATOM 1908 C C . LYS A 1 256 ? 19.172 -1.017 -1.77 1 98.25 256 LYS A C 1
ATOM 1910 O O . LYS A 1 256 ? 18.688 0.06 -2.123 1 98.25 256 LYS A O 1
ATOM 1915 N N . GLY A 1 257 ? 19.641 -1.253 -0.516 1 97.94 257 GLY A N 1
ATOM 1916 C CA . GLY A 1 257 ? 19.562 -0.206 0.49 1 97.94 257 GLY A CA 1
ATOM 1917 C C . GLY A 1 257 ? 18.156 0.333 0.677 1 97.94 257 GLY A C 1
ATOM 1918 O O . GLY A 1 257 ? 17.203 -0.436 0.835 1 97.94 257 GLY A O 1
ATOM 1919 N N . ALA A 1 258 ? 18.031 1.604 0.636 1 97.81 258 ALA A N 1
ATOM 1920 C CA . ALA A 1 258 ? 16.781 2.277 0.938 1 97.81 258 ALA A CA 1
ATOM 1921 C C . ALA A 1 258 ? 15.773 2.094 -0.197 1 97.81 258 ALA A C 1
ATOM 1923 O O . ALA A 1 258 ? 14.586 2.41 -0.044 1 97.81 258 ALA A O 1
ATOM 1924 N N . ASP A 1 259 ? 16.234 1.581 -1.334 1 97.81 259 ASP A N 1
ATOM 1925 C CA . ASP A 1 259 ? 15.328 1.32 -2.449 1 97.81 259 ASP A CA 1
ATOM 1926 C C . ASP A 1 259 ? 14.906 -0.145 -2.479 1 97.81 259 ASP A C 1
ATOM 1928 O O . ASP A 1 259 ? 14.359 -0.618 -3.479 1 97.81 259 ASP A O 1
ATOM 1932 N N . PHE A 1 260 ? 15.164 -0.912 -1.327 1 98.25 260 PHE A N 1
ATOM 1933 C CA . PHE A 1 260 ? 14.812 -2.322 -1.248 1 98.25 260 PHE A CA 1
ATOM 1934 C C . PHE A 1 260 ? 13.297 -2.506 -1.32 1 98.25 260 PHE A C 1
ATOM 1936 O O . PHE A 1 260 ? 12.547 -1.75 -0.701 1 98.25 260 PHE A O 1
ATOM 1943 N N . SER A 1 261 ? 12.891 -3.49 -2.066 1 97.94 261 SER A N 1
ATOM 1944 C CA . SER A 1 261 ? 11.531 -4.02 -2.135 1 97.94 261 SER A CA 1
ATOM 1945 C C . SER A 1 261 ? 11.516 -5.535 -1.954 1 97.94 261 SER A C 1
ATOM 1947 O O . SER A 1 261 ? 12.406 -6.23 -2.449 1 97.94 261 SER A O 1
ATOM 1949 N N . VAL A 1 262 ? 10.508 -6 -1.303 1 98.31 262 VAL A N 1
ATOM 1950 C CA . VAL A 1 262 ? 10.344 -7.445 -1.214 1 98.31 262 VAL A CA 1
ATOM 1951 C C . VAL A 1 262 ? 10.273 -8.047 -2.617 1 98.31 262 VAL A C 1
ATOM 1953 O O . VAL A 1 262 ? 10.664 -9.195 -2.826 1 98.31 262 VAL A O 1
ATOM 1956 N N . CYS A 1 263 ? 9.938 -7.27 -3.617 1 98.12 263 CYS A N 1
ATOM 1957 C CA . CYS A 1 263 ? 9.789 -7.711 -5 1 98.12 263 CYS A CA 1
ATOM 1958 C C . CYS A 1 263 ? 11.141 -7.84 -5.68 1 98.12 263 CYS A C 1
ATOM 1960 O O . CYS A 1 263 ? 11.234 -8.297 -6.82 1 98.12 263 CYS A O 1
ATOM 1962 N N . ASP A 1 264 ? 12.188 -7.48 -5 1 98.19 264 ASP A N 1
ATOM 1963 C CA . ASP A 1 264 ? 13.539 -7.648 -5.523 1 98.19 264 ASP A CA 1
ATOM 1964 C C . ASP A 1 264 ? 14.008 -9.094 -5.375 1 98.19 264 ASP A C 1
ATOM 1966 O O . ASP A 1 264 ? 15.031 -9.477 -5.941 1 98.19 264 ASP A O 1
ATOM 1970 N N . ILE A 1 265 ? 13.211 -9.859 -4.609 1 98.12 265 ILE A N 1
ATOM 1971 C CA . ILE A 1 265 ? 13.625 -11.227 -4.305 1 98.12 265 ILE A CA 1
ATOM 1972 C C . ILE A 1 265 ? 12.664 -12.211 -4.969 1 98.12 265 ILE A C 1
ATOM 1974 O O . ILE A 1 265 ? 11.445 -12.055 -4.883 1 98.12 265 ILE A O 1
ATOM 1978 N N . THR A 1 266 ? 13.219 -13.125 -5.672 1 97.25 266 THR A N 1
ATOM 1979 C CA . THR A 1 266 ? 12.531 -14.344 -6.07 1 97.25 266 THR A CA 1
ATOM 1980 C C . THR A 1 266 ? 13.086 -15.547 -5.32 1 97.25 266 THR A C 1
ATOM 1982 O O . THR A 1 266 ? 14.305 -15.734 -5.246 1 97.25 266 THR A O 1
ATOM 1985 N N . VAL A 1 267 ? 12.172 -16.297 -4.719 1 98 267 VAL A N 1
ATOM 1986 C CA . VAL A 1 267 ? 12.641 -17.5 -4.039 1 98 267 VAL A CA 1
ATOM 1987 C C . VAL A 1 267 ? 13.242 -18.469 -5.059 1 98 267 VAL A C 1
ATOM 1989 O O . VAL A 1 267 ? 12.539 -18.938 -5.961 1 98 267 VAL A O 1
ATOM 1992 N N . PRO A 1 268 ? 14.469 -18.859 -4.875 1 97.56 268 PRO A N 1
ATOM 1993 C CA . PRO A 1 268 ? 15.148 -19.641 -5.906 1 97.56 268 PRO A CA 1
ATOM 1994 C C . PRO A 1 268 ? 14.602 -21.062 -6.012 1 97.56 268 PRO A C 1
ATOM 1996 O O . PRO A 1 268 ? 14.266 -21.688 -4.996 1 97.56 268 PRO A O 1
ATOM 1999 N N . VAL A 1 269 ? 14.523 -21.5 -7.184 1 97.06 269 VAL A N 1
ATOM 2000 C CA . VAL A 1 269 ? 14.219 -22.891 -7.504 1 97.06 269 VAL A CA 1
ATOM 2001 C C . VAL A 1 269 ? 15.352 -23.5 -8.328 1 97.06 269 VAL A C 1
ATOM 2003 O O . VAL A 1 269 ? 15.938 -22.812 -9.172 1 97.06 269 VAL A O 1
ATOM 2006 N N . ARG A 1 270 ? 15.656 -24.75 -8.023 1 95.12 270 ARG A N 1
ATOM 2007 C CA . ARG A 1 270 ? 16.703 -25.422 -8.781 1 95.12 270 ARG A CA 1
ATOM 2008 C C . ARG A 1 270 ? 16.266 -26.812 -9.219 1 95.12 270 ARG A C 1
ATOM 2010 O O . ARG A 1 270 ? 15.352 -27.391 -8.633 1 95.12 270 ARG A O 1
ATOM 2017 N N . THR A 1 271 ? 16.859 -27.25 -10.305 1 91.5 271 THR A N 1
ATOM 2018 C CA . THR A 1 271 ? 16.672 -28.625 -10.758 1 91.5 271 THR A CA 1
ATOM 2019 C C . THR A 1 271 ? 17.625 -29.578 -10.047 1 91.5 271 THR A C 1
ATOM 2021 O O . THR A 1 271 ? 18.797 -29.25 -9.852 1 91.5 271 THR A O 1
ATOM 2024 N N . VAL A 1 272 ? 17.062 -30.641 -9.633 1 89.75 272 VAL A N 1
ATOM 2025 C CA . VAL A 1 272 ? 17.891 -31.656 -9.008 1 89.75 272 VAL A CA 1
ATOM 2026 C C . VAL A 1 272 ? 18.062 -32.844 -9.953 1 89.75 272 VAL A C 1
ATOM 2028 O O . VAL A 1 272 ? 17.125 -33.188 -10.688 1 89.75 272 VAL A O 1
ATOM 2031 N N . PRO A 1 273 ? 19.359 -33.469 -9.969 1 80 273 PRO A N 1
ATOM 2032 C CA . PRO A 1 273 ? 19.594 -34.625 -10.836 1 80 273 PRO A CA 1
ATOM 2033 C C . PRO A 1 273 ? 18.703 -35.812 -10.492 1 80 273 PRO A C 1
ATOM 2035 O O . PRO A 1 273 ? 18.312 -35.969 -9.336 1 80 273 PRO A O 1
ATOM 2038 N N . MET B 1 1 ? 44.75 46.344 -50.312 1 26.81 1 MET B N 1
ATOM 2039 C CA . MET B 1 1 ? 44.875 45.5 -49.125 1 26.81 1 MET B CA 1
ATOM 2040 C C . MET B 1 1 ? 43.906 45.969 -48.031 1 26.81 1 MET B C 1
ATOM 2042 O O . MET B 1 1 ? 44.25 46.844 -47.219 1 26.81 1 MET B O 1
ATOM 2046 N N . LYS B 1 2 ? 42.531 46.156 -48.469 1 34.81 2 LYS B N 1
ATOM 2047 C CA . LYS B 1 2 ? 41.469 46.562 -47.562 1 34.81 2 LYS B CA 1
ATOM 2048 C C . LYS B 1 2 ? 41.344 45.562 -46.375 1 34.81 2 LYS B C 1
ATOM 2050 O O . LYS B 1 2 ? 41.281 44.344 -46.594 1 34.81 2 LYS B O 1
ATOM 2055 N N . ALA B 1 3 ? 41.781 45.938 -45.156 1 35.53 3 ALA B N 1
ATOM 2056 C CA . ALA B 1 3 ? 41.719 45.344 -43.812 1 35.53 3 ALA B CA 1
ATOM 2057 C C . ALA B 1 3 ? 40.281 45.062 -43.375 1 35.53 3 ALA B C 1
ATOM 2059 O O . ALA B 1 3 ? 39.5 46 -43.188 1 35.53 3 ALA B O 1
ATOM 2060 N N . TRP B 1 4 ? 39.594 44.062 -43.969 1 41.28 4 TRP B N 1
ATOM 2061 C CA . TRP B 1 4 ? 38.281 43.656 -43.438 1 41.28 4 TRP B CA 1
ATOM 2062 C C . TRP B 1 4 ? 38.375 43.281 -41.969 1 41.28 4 TRP B C 1
ATOM 2064 O O . TRP B 1 4 ? 39.188 42.406 -41.594 1 41.28 4 TRP B O 1
ATOM 2074 N N . GLY B 1 5 ? 38.156 44.188 -41.031 1 36.31 5 GLY B N 1
ATOM 2075 C CA . GLY B 1 5 ? 38.125 43.938 -39.594 1 36.31 5 GLY B CA 1
ATOM 2076 C C . GLY B 1 5 ? 37.062 42.938 -39.188 1 36.31 5 GLY B C 1
ATOM 2077 O O . GLY B 1 5 ? 35.906 43.031 -39.594 1 36.31 5 GLY B O 1
ATOM 2078 N N . ALA B 1 6 ? 37.344 41.656 -38.938 1 48.25 6 ALA B N 1
ATOM 2079 C CA . ALA B 1 6 ? 36.562 40.562 -38.406 1 48.25 6 ALA B CA 1
ATOM 2080 C C . ALA B 1 6 ? 35.938 40.969 -37.062 1 48.25 6 ALA B C 1
ATOM 2082 O O . ALA B 1 6 ? 36.656 41.281 -36.094 1 48.25 6 ALA B O 1
ATOM 2083 N N . GLY B 1 7 ? 34.781 41.469 -37.125 1 40.94 7 GLY B N 1
ATOM 2084 C CA . GLY B 1 7 ? 34.094 41.781 -35.875 1 40.94 7 GLY B CA 1
ATOM 2085 C C . GLY B 1 7 ? 33.875 40.531 -35.031 1 40.94 7 GLY B C 1
ATOM 2086 O O . GLY B 1 7 ? 33.344 39.531 -35.5 1 40.94 7 GLY B O 1
ATOM 2087 N N . VAL B 1 8 ? 34.688 40.344 -33.938 1 47.16 8 VAL B N 1
ATOM 2088 C CA . VAL B 1 8 ? 34.531 39.312 -32.938 1 47.16 8 VAL B CA 1
ATOM 2089 C C . VAL B 1 8 ? 33.156 39.438 -32.25 1 47.16 8 VAL B C 1
ATOM 2091 O O . VAL B 1 8 ? 32.844 40.5 -31.719 1 47.16 8 VAL B O 1
ATOM 2094 N N . ILE B 1 9 ? 32.219 38.656 -32.688 1 51.16 9 ILE B N 1
ATOM 2095 C CA . ILE B 1 9 ? 30.953 38.562 -31.969 1 51.16 9 ILE B CA 1
ATOM 2096 C C . ILE B 1 9 ? 31.203 37.969 -30.578 1 51.16 9 ILE B C 1
ATOM 2098 O O . ILE B 1 9 ? 31.688 36.844 -30.438 1 51.16 9 ILE B O 1
ATOM 2102 N N . ALA B 1 10 ? 31.281 38.781 -29.531 1 47.97 10 ALA B N 1
ATOM 2103 C CA . ALA B 1 10 ? 31.312 38.344 -28.141 1 47.97 10 ALA B CA 1
ATOM 2104 C C . ALA B 1 10 ? 30.078 37.5 -27.797 1 47.97 10 ALA B C 1
ATOM 2106 O O . ALA B 1 10 ? 28.953 38 -27.859 1 47.97 10 ALA B O 1
ATOM 2107 N N . VAL B 1 11 ? 30.125 36.219 -27.859 1 52.38 11 VAL B N 1
ATOM 2108 C CA . VAL B 1 11 ? 29.094 35.344 -27.344 1 52.38 11 VAL B CA 1
ATOM 2109 C C . VAL B 1 11 ? 28.938 35.562 -25.828 1 52.38 11 VAL B C 1
ATOM 2111 O O . VAL B 1 11 ? 29.859 35.25 -25.062 1 52.38 11 VAL B O 1
ATOM 2114 N N . LEU B 1 12 ? 28.172 36.469 -25.375 1 47.16 12 LEU B N 1
ATOM 2115 C CA . LEU B 1 12 ? 27.797 36.531 -23.969 1 47.16 12 LEU B CA 1
ATOM 2116 C C . LEU B 1 12 ? 27.188 35.188 -23.5 1 47.16 12 LEU B C 1
ATOM 2118 O O . LEU B 1 12 ? 26.109 34.812 -23.969 1 47.16 12 LEU B O 1
ATOM 2122 N N . ALA B 1 13 ? 28 34.375 -22.875 1 45.34 13 ALA B N 1
ATOM 2123 C CA . ALA B 1 13 ? 27.469 33.188 -22.172 1 45.34 13 ALA B CA 1
ATOM 2124 C C . ALA B 1 13 ? 26.562 33.625 -21.016 1 45.34 13 ALA B C 1
ATOM 2126 O O . ALA B 1 13 ? 27 34.25 -20.062 1 45.34 13 ALA B O 1
ATOM 2127 N N . LEU B 1 14 ? 25.359 33.75 -21.234 1 45.06 14 LEU B N 1
ATOM 2128 C CA . LEU B 1 14 ? 24.438 33.812 -20.094 1 45.06 14 LEU B CA 1
ATOM 2129 C C . LEU B 1 14 ? 24.672 32.656 -19.141 1 45.06 14 LEU B C 1
ATOM 2131 O O . LEU B 1 14 ? 24.391 31.5 -19.484 1 45.06 14 LEU B O 1
ATOM 2135 N N . LEU B 1 15 ? 25.578 32.781 -18.219 1 40.91 15 LEU B N 1
ATOM 2136 C CA . LEU B 1 15 ? 25.609 31.828 -17.125 1 40.91 15 LEU B CA 1
ATOM 2137 C C . LEU B 1 15 ? 24.266 31.781 -16.406 1 40.91 15 LEU B C 1
ATOM 2139 O O . LEU B 1 15 ? 23.875 32.75 -15.742 1 40.91 15 LEU B O 1
ATOM 2143 N N . ALA B 1 16 ? 23.328 30.969 -16.875 1 43.19 16 ALA B N 1
ATOM 2144 C CA . ALA B 1 16 ? 22.156 30.672 -16.047 1 43.19 16 ALA B CA 1
ATOM 2145 C C . ALA B 1 16 ? 22.562 30.281 -14.633 1 43.19 16 ALA B C 1
ATOM 2147 O O . ALA B 1 16 ? 23.125 29.203 -14.406 1 43.19 16 ALA B O 1
ATOM 2148 N N . THR B 1 17 ? 22.844 31.156 -13.75 1 39.91 17 THR B N 1
ATOM 2149 C CA . THR B 1 17 ? 22.969 30.766 -12.344 1 39.91 17 THR B CA 1
ATOM 2150 C C . THR B 1 17 ? 21.766 29.969 -11.883 1 39.91 17 THR B C 1
ATOM 2152 O O . THR B 1 17 ? 20.625 30.422 -12.008 1 39.91 17 THR B O 1
ATOM 2155 N N . THR B 1 18 ? 21.766 28.719 -12.188 1 45.94 18 THR B N 1
ATOM 2156 C CA . THR B 1 18 ? 20.75 27.938 -11.492 1 45.94 18 THR B CA 1
ATOM 2157 C C . THR B 1 18 ? 20.594 28.422 -10.055 1 45.94 18 THR B C 1
ATOM 2159 O O . THR B 1 18 ? 21.547 28.422 -9.281 1 45.94 18 THR B O 1
ATOM 2162 N N . ALA B 1 19 ? 19.875 29.406 -9.883 1 47.03 19 ALA B N 1
ATOM 2163 C CA . ALA B 1 19 ? 19.609 29.922 -8.547 1 47.03 19 ALA B CA 1
ATOM 2164 C C . ALA B 1 19 ? 19.453 28.781 -7.543 1 47.03 19 ALA B C 1
ATOM 2166 O O . ALA B 1 19 ? 18.594 27.906 -7.707 1 47.03 19 ALA B O 1
ATOM 2167 N N . VAL B 1 20 ? 20.578 28.297 -6.922 1 51.22 20 VAL B N 1
ATOM 2168 C CA . VAL B 1 20 ? 20.547 27.375 -5.789 1 51.22 20 VAL B CA 1
ATOM 2169 C C . VAL B 1 20 ? 19.406 27.75 -4.848 1 51.22 20 VAL B C 1
ATOM 2171 O O . VAL B 1 20 ? 19.344 28.875 -4.359 1 51.22 20 VAL B O 1
ATOM 2174 N N . ALA B 1 21 ? 18.281 26.953 -4.875 1 61.12 21 ALA B N 1
ATOM 2175 C CA . ALA B 1 21 ? 17.141 27.203 -4 1 61.12 21 ALA B CA 1
ATOM 2176 C C . ALA B 1 21 ? 17.594 27.438 -2.561 1 61.12 21 ALA B C 1
ATOM 2178 O O . ALA B 1 21 ? 18.484 26.75 -2.066 1 61.12 21 ALA B O 1
ATOM 2179 N N . GLN B 1 22 ? 17.094 28.531 -1.895 1 83.12 22 GLN B N 1
ATOM 2180 C CA . GLN B 1 22 ? 17.344 28.75 -0.472 1 83.12 22 GLN B CA 1
ATOM 2181 C C . GLN B 1 22 ? 16.891 27.547 0.357 1 83.12 22 GLN B C 1
ATOM 2183 O O . GLN B 1 22 ? 15.836 26.969 0.107 1 83.12 22 GLN B O 1
ATOM 2188 N N . ASP B 1 23 ? 17.688 27.094 1.316 1 93.38 23 ASP B N 1
ATOM 2189 C CA . ASP B 1 23 ? 17.484 25.875 2.096 1 93.38 23 ASP B CA 1
ATOM 2190 C C . ASP B 1 23 ? 16.266 26.016 3.018 1 93.38 23 ASP B C 1
ATOM 2192 O O . ASP B 1 23 ? 15.688 25.016 3.439 1 93.38 23 ASP B O 1
ATOM 2196 N N . TRP B 1 24 ? 15.891 27.25 3.26 1 95.94 24 TRP B N 1
ATOM 2197 C CA . TRP B 1 24 ? 14.758 27.5 4.152 1 95.94 24 TRP B CA 1
ATOM 2198 C C . TRP B 1 24 ? 13.812 28.531 3.561 1 95.94 24 TRP B C 1
ATOM 2200 O O . TRP B 1 24 ? 14.258 29.516 2.959 1 95.94 24 TRP B O 1
ATOM 2210 N N . THR B 1 25 ? 12.562 28.359 3.699 1 95.25 25 THR B N 1
ATOM 2211 C CA . THR B 1 25 ? 11.547 29.312 3.26 1 95.25 25 THR B CA 1
ATOM 2212 C C . THR B 1 25 ? 10.484 29.516 4.332 1 95.25 25 THR B C 1
ATOM 2214 O O . THR B 1 25 ? 10.188 28.578 5.094 1 95.25 25 THR B O 1
ATOM 2217 N N . PRO B 1 26 ? 9.969 30.719 4.469 1 94.88 26 PRO B N 1
ATOM 2218 C CA . PRO B 1 26 ? 8.867 30.891 5.418 1 94.88 26 PRO B CA 1
ATOM 2219 C C . PRO B 1 26 ? 7.691 29.953 5.129 1 94.88 26 PRO B C 1
ATOM 2221 O O . PRO B 1 26 ? 7.43 29.625 3.971 1 94.88 26 PRO B O 1
ATOM 2224 N N . LEU B 1 27 ? 7.02 29.547 6.199 1 96.19 27 LEU B N 1
ATOM 2225 C CA . LEU B 1 27 ? 5.789 28.797 5.973 1 96.19 27 LEU B CA 1
ATOM 2226 C C . LEU B 1 27 ? 4.785 29.625 5.176 1 96.19 27 LEU B C 1
ATOM 2228 O O . LEU B 1 27 ? 4.703 30.844 5.352 1 96.19 27 LEU B O 1
ATOM 2232 N N . ASP B 1 28 ? 4.078 28.953 4.277 1 96.19 28 ASP B N 1
ATOM 2233 C CA . ASP B 1 28 ? 3.01 29.609 3.527 1 96.19 28 ASP B CA 1
ATOM 2234 C C . ASP B 1 28 ? 1.851 29.984 4.445 1 96.19 28 ASP B C 1
ATOM 2236 O O . ASP B 1 28 ? 1.056 29.125 4.84 1 96.19 28 ASP B O 1
ATOM 2240 N N . ALA B 1 29 ? 1.702 31.25 4.699 1 97 29 ALA B N 1
ATOM 2241 C CA . ALA B 1 29 ? 0.751 31.703 5.707 1 97 29 ALA B CA 1
ATOM 2242 C C . ALA B 1 29 ? -0.68 31.344 5.32 1 97 29 ALA B C 1
ATOM 2244 O O . ALA B 1 29 ? -1.521 31.094 6.184 1 97 29 ALA B O 1
ATOM 2245 N N . ASP B 1 30 ? -0.954 31.297 4.051 1 97.69 30 ASP B N 1
ATOM 2246 C CA . ASP B 1 30 ? -2.303 31 3.578 1 97.69 30 ASP B CA 1
ATOM 2247 C C . ASP B 1 30 ? -2.621 29.516 3.703 1 97.69 30 ASP B C 1
ATOM 2249 O O . ASP B 1 30 ? -3.783 29.109 3.631 1 97.69 30 ASP B O 1
ATOM 2253 N N . ASN B 1 31 ? -1.608 28.719 3.904 1 98.5 31 ASN B N 1
ATOM 2254 C CA . ASN B 1 31 ? -1.791 27.266 3.971 1 98.5 31 ASN B CA 1
ATOM 2255 C C . ASN B 1 31 ? -1.138 26.672 5.215 1 98.5 31 ASN B C 1
ATOM 2257 O O . ASN B 1 31 ? -0.592 25.578 5.172 1 98.5 31 ASN B O 1
ATOM 2261 N N . THR B 1 32 ? -1.108 27.422 6.234 1 98.62 32 THR B N 1
ATOM 2262 C CA . THR B 1 32 ? -0.651 26.938 7.535 1 98.62 32 THR B CA 1
ATOM 2263 C C . THR B 1 32 ? -1.748 27.094 8.586 1 98.62 32 THR B C 1
ATOM 2265 O O . THR B 1 32 ? -2.27 28.188 8.789 1 98.62 32 THR B O 1
ATOM 2268 N N . LEU B 1 33 ? -2.107 26 9.156 1 98.75 33 LEU B N 1
ATOM 2269 C CA . LEU B 1 33 ? -3.139 25.938 10.188 1 98.75 33 LEU B CA 1
ATOM 2270 C C . LEU B 1 33 ? -2.514 25.891 11.578 1 98.75 33 LEU B C 1
ATOM 2272 O O . LEU B 1 33 ? -1.549 25.156 11.805 1 98.75 33 LEU B O 1
ATOM 2276 N N . ILE B 1 34 ? -3.021 26.719 12.453 1 98.5 34 ILE B N 1
ATOM 2277 C CA . ILE B 1 34 ? -2.58 26.75 13.844 1 98.5 34 ILE B CA 1
ATOM 2278 C C . ILE B 1 34 ? -3.695 26.25 14.758 1 98.5 34 ILE B C 1
ATOM 2280 O O . ILE B 1 34 ? -4.789 26.812 14.781 1 98.5 34 ILE B O 1
ATOM 2284 N N . LEU B 1 35 ? -3.422 25.172 15.461 1 98.69 35 LEU B N 1
ATOM 2285 C CA . LEU B 1 35 ? -4.316 24.672 16.5 1 98.69 35 LEU B CA 1
ATOM 2286 C C . LEU B 1 35 ? -3.773 25 17.891 1 98.69 35 LEU B C 1
ATOM 2288 O O . LEU B 1 35 ? -2.727 24.484 18.281 1 98.69 35 LEU B O 1
ATOM 2292 N N . GLU B 1 36 ? -4.461 25.906 18.547 1 98.44 36 GLU B N 1
ATOM 2293 C CA . GLU B 1 36 ? -4.23 26 19.984 1 98.44 36 GLU B CA 1
ATOM 2294 C C . GLU B 1 36 ? -5.047 24.969 20.75 1 98.44 36 GLU B C 1
ATOM 2296 O O . GLU B 1 36 ? -6.266 25.109 20.891 1 98.44 36 GLU B O 1
ATOM 2301 N N . THR B 1 37 ? -4.367 23.906 21.281 1 98.69 37 THR B N 1
ATOM 2302 C CA . THR B 1 37 ? -5.082 22.844 21.969 1 98.69 37 THR B CA 1
ATOM 2303 C C . THR B 1 37 ? -4.887 22.953 23.484 1 98.69 37 THR B C 1
ATOM 2305 O O . THR B 1 37 ? -4.09 23.766 23.953 1 98.69 37 THR B O 1
ATOM 2308 N N . THR B 1 38 ? -5.621 22.125 24.219 1 98.69 38 THR B N 1
ATOM 2309 C CA . THR B 1 38 ? -5.477 22.047 25.672 1 98.69 38 THR B CA 1
ATOM 2310 C C . THR B 1 38 ? -4.082 21.547 26.047 1 98.69 38 THR B C 1
ATOM 2312 O O . THR B 1 38 ? -3.635 21.75 27.172 1 98.69 38 THR B O 1
ATOM 2315 N N . GLN B 1 39 ? -3.395 20.922 25.078 1 98.69 39 GLN B N 1
ATOM 2316 C CA . GLN B 1 39 ? -2.094 20.328 25.375 1 98.69 39 GLN B CA 1
ATOM 2317 C C . GLN B 1 39 ? -0.965 21.125 24.734 1 98.69 39 GLN B C 1
ATOM 2319 O O . GLN B 1 39 ? 0.201 20.734 24.812 1 98.69 39 GLN B O 1
ATOM 2324 N N . GLY B 1 40 ? -1.315 22.234 24.078 1 98.56 40 GLY B N 1
ATOM 2325 C CA . GLY B 1 40 ? -0.313 23.062 23.438 1 98.56 40 GLY B CA 1
ATOM 2326 C C . GLY B 1 40 ? -0.618 23.359 21.984 1 98.56 40 GLY B C 1
ATOM 2327 O O . GLY B 1 40 ? -1.625 22.891 21.453 1 98.56 40 GLY B O 1
ATOM 2328 N N . ARG B 1 41 ? 0.237 24.094 21.312 1 97.94 41 ARG B N 1
ATOM 2329 C CA . ARG B 1 41 ? 0.051 24.531 19.938 1 97.94 41 ARG B CA 1
ATOM 2330 C C . ARG B 1 41 ? 0.513 23.453 18.953 1 97.94 41 ARG B C 1
ATOM 2332 O O . ARG B 1 41 ? 1.558 22.828 19.156 1 97.94 41 ARG B O 1
ATOM 2339 N N . VAL B 1 42 ? -0.293 23.203 17.969 1 98.62 42 VAL B N 1
ATOM 2340 C CA . VAL B 1 42 ? 0.038 22.344 16.844 1 98.62 42 VAL B CA 1
ATOM 2341 C C . VAL B 1 42 ? -0.009 23.141 15.539 1 98.62 42 VAL B C 1
ATOM 2343 O O . VAL B 1 42 ? -0.995 23.828 15.258 1 98.62 42 VAL B O 1
ATOM 2346 N N . ILE B 1 43 ? 1.045 23.094 14.75 1 98.56 43 ILE B N 1
ATOM 2347 C CA . ILE B 1 43 ? 1.132 23.812 13.492 1 98.56 43 ILE B CA 1
ATOM 2348 C C . ILE B 1 43 ? 1.13 22.828 12.328 1 98.56 43 ILE B C 1
ATOM 2350 O O . ILE B 1 43 ? 1.9 21.859 12.32 1 98.56 43 ILE B O 1
ATOM 2354 N N . ILE B 1 44 ? 0.267 23.062 11.375 1 98.88 44 ILE B N 1
ATOM 2355 C CA . ILE B 1 44 ? 0.037 22.125 10.289 1 98.88 44 ILE B CA 1
ATOM 2356 C C . ILE B 1 44 ? 0.241 22.828 8.945 1 98.88 44 ILE B C 1
ATOM 2358 O O . ILE B 1 44 ? -0.34 23.891 8.703 1 98.88 44 ILE B O 1
ATOM 2362 N N . ALA B 1 45 ? 1.114 22.312 8.078 1 98.75 45 ALA B N 1
ATOM 2363 C CA . ALA B 1 45 ? 1.191 22.719 6.68 1 98.75 45 ALA B CA 1
ATOM 2364 C C . ALA B 1 45 ? 0.139 22.016 5.836 1 98.75 45 ALA B C 1
ATOM 2366 O O . ALA B 1 45 ? 0.147 20.781 5.734 1 98.75 45 ALA B O 1
ATOM 2367 N N . LEU B 1 46 ? -0.786 22.797 5.281 1 98.81 46 LEU B N 1
ATOM 2368 C CA . LEU B 1 46 ? -1.83 22.234 4.426 1 98.81 46 LEU B CA 1
ATOM 2369 C C . LEU B 1 46 ? -1.306 21.984 3.018 1 98.81 46 LEU B C 1
ATOM 2371 O O . LEU B 1 46 ? -0.312 22.594 2.604 1 98.81 46 LEU B O 1
ATOM 2375 N N . SER B 1 47 ? -1.956 21.031 2.328 1 97.62 47 SER B N 1
ATOM 2376 C CA . SER B 1 47 ? -1.503 20.656 0.994 1 97.62 47 SER B CA 1
ATOM 2377 C C . SER B 1 47 ? -2.621 20.812 -0.032 1 97.62 47 SER B C 1
ATOM 2379 O O . SER B 1 47 ? -3.221 19.812 -0.453 1 97.62 47 SER B O 1
ATOM 2381 N N . PRO B 1 48 ? -2.812 22.031 -0.587 1 96.94 48 PRO B N 1
ATOM 2382 C CA . PRO B 1 48 ? -3.857 22.203 -1.598 1 96.94 48 PRO B CA 1
ATOM 2383 C C . PRO B 1 48 ? -3.553 21.453 -2.895 1 96.94 48 PRO B C 1
ATOM 2385 O O . PRO B 1 48 ? -4.457 21.203 -3.695 1 96.94 48 PRO B O 1
ATOM 2388 N N . GLN B 1 49 ? -2.344 21.109 -3.088 1 92.88 49 GLN B N 1
ATOM 2389 C CA . GLN B 1 49 ? -1.99 20.344 -4.285 1 92.88 49 GLN B CA 1
ATOM 2390 C C . GLN B 1 49 ? -2.553 18.938 -4.23 1 92.88 49 GLN B C 1
ATOM 2392 O O . GLN B 1 49 ? -2.953 18.375 -5.254 1 92.88 49 GLN B O 1
ATOM 2397 N N . MET B 1 50 ? -2.648 18.375 -3.082 1 94.62 50 MET B N 1
ATOM 2398 C CA . MET B 1 50 ? -3.129 17 -2.918 1 94.62 50 MET B CA 1
ATOM 2399 C C . MET B 1 50 ? -4.645 16.969 -2.768 1 94.62 50 MET B C 1
ATOM 2401 O O . MET B 1 50 ? -5.309 16.078 -3.293 1 94.62 50 MET B O 1
ATOM 2405 N N . ALA B 1 51 ? -5.09 17.938 -2.076 1 97.31 51 ALA B N 1
ATOM 2406 C CA . ALA B 1 51 ? -6.52 17.938 -1.77 1 97.31 51 ALA B CA 1
ATOM 2407 C C . ALA B 1 51 ? -7.086 19.359 -1.819 1 97.31 51 ALA B C 1
ATOM 2409 O O . ALA B 1 51 ? -7.398 19.953 -0.781 1 97.31 51 ALA B O 1
ATOM 2410 N N . PRO B 1 52 ? -7.324 19.844 -3.012 1 97.56 52 PRO B N 1
ATOM 2411 C CA . PRO B 1 52 ? -7.742 21.234 -3.133 1 97.56 52 PRO B CA 1
ATOM 2412 C C . PRO B 1 52 ? -9.102 21.516 -2.488 1 97.56 52 PRO B C 1
ATOM 2414 O O . PRO B 1 52 ? -9.281 22.531 -1.818 1 97.56 52 PRO B O 1
ATOM 2417 N N . GLN B 1 53 ? -10.062 20.656 -2.625 1 98.56 53 GLN B N 1
ATOM 2418 C CA . GLN B 1 53 ? -11.383 20.875 -2.047 1 98.56 53 GLN B CA 1
ATOM 2419 C C . GLN B 1 53 ? -11.352 20.719 -0.529 1 98.56 53 GLN B C 1
ATOM 2421 O O . GLN B 1 53 ? -11.977 21.484 0.197 1 98.56 53 GLN B O 1
ATOM 2426 N N . GLY B 1 54 ? -10.641 19.734 -0.062 1 98.56 54 GLY B N 1
ATOM 2427 C CA . GLY B 1 54 ? -10.5 19.547 1.373 1 98.56 54 GLY B CA 1
ATOM 2428 C C . GLY B 1 54 ? -9.852 20.719 2.074 1 98.56 54 GLY B C 1
ATOM 2429 O O . GLY B 1 54 ? -10.352 21.188 3.098 1 98.56 54 GLY B O 1
ATOM 2430 N N . VAL B 1 55 ? -8.797 21.188 1.483 1 98.81 55 VAL B N 1
ATOM 2431 C CA . VAL B 1 55 ? -8.078 22.312 2.07 1 98.81 55 VAL B CA 1
ATOM 2432 C C . VAL B 1 55 ? -8.961 23.562 2.055 1 98.81 55 VAL B C 1
ATOM 2434 O O . VAL B 1 55 ? -9.023 24.297 3.043 1 98.81 55 VAL B O 1
ATOM 2437 N N . ALA B 1 56 ? -9.641 23.75 0.985 1 98.88 56 ALA B N 1
ATOM 2438 C CA . ALA B 1 56 ? -10.555 24.891 0.908 1 98.88 56 ALA B CA 1
ATOM 2439 C C . ALA B 1 56 ? -11.625 24.797 1.986 1 98.88 56 ALA B C 1
ATOM 2441 O O . ALA B 1 56 ? -11.969 25.812 2.617 1 98.88 56 ALA B O 1
ATOM 2442 N N . ARG B 1 57 ? -12.18 23.656 2.195 1 98.69 57 ARG B N 1
ATOM 2443 C CA . ARG B 1 57 ? -13.195 23.438 3.221 1 98.69 57 ARG B CA 1
ATOM 2444 C C . ARG B 1 57 ? -12.648 23.75 4.609 1 98.69 57 ARG B C 1
ATOM 2446 O O . ARG B 1 57 ? -13.305 24.453 5.391 1 98.69 57 ARG B O 1
ATOM 2453 N N . ILE B 1 58 ? -11.477 23.25 4.918 1 98.75 58 ILE B N 1
ATOM 2454 C CA . ILE B 1 58 ? -10.867 23.453 6.223 1 98.75 58 ILE B CA 1
ATOM 2455 C C . ILE B 1 58 ? -10.633 24.953 6.449 1 98.75 58 ILE B C 1
ATOM 2457 O O . ILE B 1 58 ? -10.945 25.484 7.52 1 98.75 58 ILE B O 1
ATOM 2461 N N . LYS B 1 59 ? -10.141 25.625 5.457 1 98.81 59 LYS B N 1
ATOM 2462 C CA . LYS B 1 59 ? -9.906 27.062 5.57 1 98.81 59 LYS B CA 1
ATOM 2463 C C . LYS B 1 59 ? -11.211 27.828 5.781 1 98.81 59 LYS B C 1
ATOM 2465 O O . LYS B 1 59 ? -11.289 28.734 6.617 1 98.81 59 LYS B O 1
ATOM 2470 N N . GLN B 1 60 ? -12.211 27.469 5.016 1 98.75 60 GLN B N 1
ATOM 2471 C CA . GLN B 1 60 ? -13.508 28.125 5.129 1 98.75 60 GLN B CA 1
ATOM 2472 C C . GLN B 1 60 ? -14.094 27.938 6.523 1 98.75 60 GLN B C 1
ATOM 2474 O O . GLN B 1 60 ? -14.5 28.922 7.16 1 98.75 60 GLN B O 1
ATOM 2479 N N . LEU B 1 61 ? -14.117 26.719 7.004 1 98.56 61 LEU B N 1
ATOM 2480 C CA . LEU B 1 61 ? -14.688 26.422 8.312 1 98.56 61 LEU B CA 1
ATOM 2481 C C . LEU B 1 61 ? -13.859 27.078 9.422 1 98.56 61 LEU B C 1
ATOM 2483 O O . LEU B 1 61 ? -14.406 27.516 10.438 1 98.56 61 LEU B O 1
ATOM 2487 N N . THR B 1 62 ? -12.57 27.078 9.258 1 98.69 62 THR B N 1
ATOM 2488 C CA . THR B 1 62 ? -11.695 27.75 10.211 1 98.69 62 THR B CA 1
ATOM 2489 C C . THR B 1 62 ? -12.039 29.234 10.312 1 98.69 62 THR B C 1
ATOM 2491 O O . THR B 1 62 ? -12.203 29.766 11.414 1 98.69 62 THR B O 1
ATOM 2494 N N . ARG B 1 63 ? -12.203 29.906 9.258 1 98.56 63 ARG B N 1
ATOM 2495 C CA . ARG B 1 63 ? -12.484 31.344 9.227 1 98.56 63 ARG B CA 1
ATOM 2496 C C . ARG B 1 63 ? -13.875 31.641 9.789 1 98.56 63 ARG B C 1
ATOM 2498 O O . ARG B 1 63 ? -14.125 32.719 10.297 1 98.56 63 ARG B O 1
ATOM 2505 N N . GLN B 1 64 ? -14.711 30.688 9.773 1 97.94 64 GLN B N 1
ATOM 2506 C CA . GLN B 1 64 ? -16.047 30.812 10.344 1 97.94 64 GLN B CA 1
ATOM 2507 C C . GLN B 1 64 ? -16.031 30.562 11.852 1 97.94 64 GLN B C 1
ATOM 2509 O O . GLN B 1 64 ? -17.062 30.688 12.508 1 97.94 64 GLN B O 1
ATOM 2514 N N . GLY B 1 65 ? -14.945 30.141 12.328 1 97.94 65 GLY B N 1
ATOM 2515 C CA . GLY B 1 65 ? -14.844 29.812 13.742 1 97.94 65 GLY B CA 1
ATOM 2516 C C . GLY B 1 65 ? -15.445 28.469 14.086 1 97.94 65 GLY B C 1
ATOM 2517 O O . GLY B 1 65 ? -15.664 28.156 15.258 1 97.94 65 GLY B O 1
ATOM 2518 N N . PHE B 1 66 ? -15.695 27.703 13.086 1 97.94 66 PHE B N 1
ATOM 2519 C CA . PHE B 1 66 ? -16.422 26.438 13.219 1 97.94 66 PHE B CA 1
ATOM 2520 C C . PHE B 1 66 ? -15.68 25.484 14.156 1 97.94 66 PHE B C 1
ATOM 2522 O O . PHE B 1 66 ? -16.312 24.797 14.969 1 97.94 66 PHE B O 1
ATOM 2529 N N . TYR B 1 67 ? -14.391 25.406 14.078 1 98.5 67 TYR B N 1
ATOM 2530 C CA . TYR B 1 67 ? -13.594 24.406 14.766 1 98.5 67 TYR B CA 1
ATOM 2531 C C . TYR B 1 67 ? -13.297 24.828 16.203 1 98.5 67 TYR B C 1
ATOM 2533 O O . TYR B 1 67 ? -12.852 24.016 17.016 1 98.5 67 TYR B O 1
ATOM 2541 N N . ASN B 1 68 ? -13.523 26.125 16.516 1 98.38 68 ASN B N 1
ATOM 2542 C CA . ASN B 1 68 ? -13.195 26.625 17.844 1 98.38 68 ASN B CA 1
ATOM 2543 C C . ASN B 1 68 ? -13.977 25.875 18.922 1 98.38 68 ASN B C 1
ATOM 2545 O O . ASN B 1 68 ? -15.203 25.781 18.844 1 98.38 68 ASN B O 1
ATOM 2549 N N . GLY B 1 69 ? -13.211 25.328 19.844 1 98.12 69 GLY B N 1
ATOM 2550 C CA . GLY B 1 69 ? -13.828 24.719 21.016 1 98.12 69 GLY B CA 1
ATOM 2551 C C . GLY B 1 69 ? -14.203 23.266 20.812 1 98.12 69 GLY B C 1
ATOM 2552 O O . GLY B 1 69 ? -14.617 22.594 21.766 1 98.12 69 GLY B O 1
ATOM 2553 N N . LEU B 1 70 ? -14.039 22.766 19.656 1 98.06 70 LEU B N 1
ATOM 2554 C CA . LEU B 1 70 ? -14.406 21.375 19.422 1 98.06 70 LEU B CA 1
ATOM 2555 C C . LEU B 1 70 ? -13.438 20.422 20.109 1 98.06 70 LEU B C 1
ATOM 2557 O O . LEU B 1 70 ? -12.258 20.75 20.297 1 98.06 70 LEU B O 1
ATOM 2561 N N . LEU B 1 71 ? -13.953 19.266 20.484 1 98.19 71 LEU B N 1
ATOM 2562 C CA . LEU B 1 71 ? -13.203 18.281 21.266 1 98.19 71 LEU B CA 1
ATOM 2563 C C . LEU B 1 71 ? -12.539 17.25 20.359 1 98.19 71 LEU B C 1
ATOM 2565 O O . LEU B 1 71 ? -13.016 16.984 19.25 1 98.19 71 LEU B O 1
ATOM 2569 N N . PHE B 1 72 ? -11.375 16.797 20.812 1 98.44 72 PHE B N 1
ATOM 2570 C CA . PHE B 1 72 ? -10.891 15.523 20.297 1 98.44 72 PHE B CA 1
ATOM 2571 C C . PHE B 1 72 ? -11.727 14.367 20.844 1 98.44 72 PHE B C 1
ATOM 2573 O O . PHE B 1 72 ? -11.43 13.836 21.906 1 98.44 72 PHE B O 1
ATOM 2580 N N . HIS B 1 73 ? -12.641 13.93 20.078 1 97.69 73 HIS B N 1
ATOM 2581 C CA . HIS B 1 73 ? -13.68 13.047 20.594 1 97.69 73 HIS B CA 1
ATOM 2582 C C . HIS B 1 73 ? -13.242 11.586 20.531 1 97.69 73 HIS B C 1
ATOM 2584 O O . HIS B 1 73 ? -13.859 10.719 21.156 1 97.69 73 HIS B O 1
ATOM 2590 N N . ARG B 1 74 ? -12.266 11.312 19.828 1 97.25 74 ARG B N 1
ATOM 2591 C CA . ARG B 1 74 ? -11.711 9.969 19.719 1 97.25 74 ARG B CA 1
ATOM 2592 C C . ARG B 1 74 ? -10.195 10.023 19.562 1 97.25 74 ARG B C 1
ATOM 2594 O O . ARG B 1 74 ? -9.688 10.516 18.547 1 97.25 74 ARG B O 1
ATOM 2601 N N . VAL B 1 75 ? -9.5 9.641 20.562 1 97.94 75 VAL B N 1
ATOM 2602 C CA . VAL B 1 75 ? -8.039 9.602 20.562 1 97.94 75 VAL B CA 1
ATOM 2603 C C . VAL B 1 75 ? -7.562 8.18 20.875 1 97.94 75 VAL B C 1
ATOM 2605 O O . VAL B 1 75 ? -7.832 7.652 21.953 1 97.94 75 VAL B O 1
ATOM 2608 N N . ILE B 1 76 ? -6.93 7.547 19.891 1 95.81 76 ILE B N 1
ATOM 2609 C CA . ILE B 1 76 ? -6.402 6.195 20.031 1 95.81 76 ILE B CA 1
ATOM 2610 C C . ILE B 1 76 ? -4.879 6.223 19.922 1 95.81 76 ILE B C 1
ATOM 2612 O O . ILE B 1 76 ? -4.328 6.715 18.922 1 95.81 76 ILE B O 1
ATOM 2616 N N . ASP B 1 77 ? -4.207 5.684 20.969 1 94.94 77 ASP B N 1
ATOM 2617 C CA . ASP B 1 77 ? -2.748 5.648 20.969 1 94.94 77 ASP B CA 1
ATOM 2618 C C . ASP B 1 77 ? -2.225 4.836 19.781 1 94.94 77 ASP B C 1
ATOM 2620 O O . ASP B 1 77 ? -2.797 3.801 19.438 1 94.94 77 ASP B O 1
ATOM 2624 N N . HIS B 1 78 ? -1.148 5.391 19.094 1 93.5 78 HIS B N 1
ATOM 2625 C CA . HIS B 1 78 ? -0.478 4.781 17.938 1 93.5 78 HIS B CA 1
ATOM 2626 C C . HIS B 1 78 ? -1.412 4.688 16.734 1 93.5 78 HIS B C 1
ATOM 2628 O O . HIS B 1 78 ? -1.239 3.824 15.883 1 93.5 78 HIS B O 1
ATOM 2634 N N . PHE B 1 79 ? -2.426 5.527 16.766 1 94.69 79 PHE B N 1
ATOM 2635 C CA . PHE B 1 79 ? -3.311 5.555 15.617 1 94.69 79 PHE B CA 1
ATOM 2636 C C . PHE B 1 79 ? -3.676 6.988 15.25 1 94.69 79 PHE B C 1
ATOM 2638 O O . PHE B 1 79 ? -2.93 7.66 14.531 1 94.69 79 PHE B O 1
ATOM 2645 N N . VAL B 1 80 ? -4.762 7.547 15.93 1 97.12 80 VAL B N 1
ATOM 2646 C CA . VAL B 1 80 ? -5.227 8.844 15.461 1 97.12 80 VAL B CA 1
ATOM 2647 C C . VAL B 1 80 ? -5.828 9.633 16.625 1 97.12 80 VAL B C 1
ATOM 2649 O O . VAL B 1 80 ? -6.152 9.062 17.656 1 97.12 80 VAL B O 1
ATOM 2652 N N . ALA B 1 81 ? -5.883 10.938 16.391 1 98.44 81 ALA B N 1
ATOM 2653 C CA . ALA B 1 81 ? -6.742 11.852 17.141 1 98.44 81 ALA B CA 1
ATOM 2654 C C . ALA B 1 81 ? -7.793 12.484 16.234 1 98.44 81 ALA B C 1
ATOM 2656 O O . ALA B 1 81 ? -7.457 13.227 15.305 1 98.44 81 ALA B O 1
ATOM 2657 N N . GLN B 1 82 ? -9.055 12.195 16.531 1 97.88 82 GLN B N 1
ATOM 2658 C CA . GLN B 1 82 ? -10.148 12.688 15.703 1 97.88 82 GLN B CA 1
ATOM 2659 C C . GLN B 1 82 ? -10.836 13.883 16.344 1 97.88 82 GLN B C 1
ATOM 2661 O O . GLN B 1 82 ? -10.984 13.938 17.562 1 97.88 82 GLN B O 1
ATOM 2666 N N . THR B 1 83 ? -11.203 14.836 15.531 1 98.25 83 THR B N 1
ATOM 2667 C CA . THR B 1 83 ? -11.883 16.062 15.938 1 98.25 83 THR B CA 1
ATOM 2668 C C . THR B 1 83 ? -12.664 16.656 14.766 1 98.25 83 THR B C 1
ATOM 2670 O O . THR B 1 83 ? -12.867 15.984 13.75 1 98.25 83 THR B O 1
ATOM 2673 N N . GLY B 1 84 ? -13.25 17.797 14.945 1 96.94 84 GLY B N 1
ATOM 2674 C CA . GLY B 1 84 ? -13.789 18.594 13.852 1 96.94 84 GLY B CA 1
ATOM 2675 C C . GLY B 1 84 ? -15.273 18.375 13.633 1 96.94 84 GLY B C 1
ATOM 2676 O O . GLY B 1 84 ? -15.844 18.891 12.672 1 96.94 84 GLY B O 1
ATOM 2677 N N . ASN B 1 85 ? -15.891 17.641 14.523 1 91.88 85 ASN B N 1
ATOM 2678 C CA . ASN B 1 85 ? -17.344 17.484 14.422 1 91.88 85 ASN B CA 1
ATOM 2679 C C . ASN B 1 85 ? -18.062 18.328 15.461 1 91.88 85 ASN B C 1
ATOM 2681 O O . ASN B 1 85 ? -17.719 18.297 16.641 1 91.88 85 ASN B O 1
ATOM 2685 N N . PRO B 1 86 ? -19.094 19.078 15.047 1 90.06 86 PRO B N 1
ATOM 2686 C CA . PRO B 1 86 ? -19.766 20.016 15.945 1 90.06 86 PRO B CA 1
ATOM 2687 C C . PRO B 1 86 ? -20.438 19.312 17.125 1 90.06 86 PRO B C 1
ATOM 2689 O O . PRO B 1 86 ? -20.609 19.922 18.188 1 90.06 86 PRO B O 1
ATOM 2692 N N . ASP B 1 87 ? -20.844 18.109 17.062 1 89.56 87 ASP B N 1
ATOM 2693 C CA . ASP B 1 87 ? -21.453 17.406 18.188 1 89.56 87 ASP B CA 1
ATOM 2694 C C . ASP B 1 87 ? -20.422 16.578 18.953 1 89.56 87 ASP B C 1
ATOM 2696 O O . ASP B 1 87 ? -20.766 15.859 19.891 1 89.56 87 ASP B O 1
ATOM 2700 N N . ASN B 1 88 ? -19.203 16.688 18.547 1 93.38 88 ASN B N 1
ATOM 2701 C CA . ASN B 1 88 ? -18.062 16 19.172 1 93.38 88 ASN B CA 1
ATOM 2702 C C . ASN B 1 88 ? -18.266 14.492 19.172 1 93.38 88 ASN B C 1
ATOM 2704 O O . ASN B 1 88 ? -17.984 13.828 20.172 1 93.38 88 ASN B O 1
ATOM 2708 N N . LYS B 1 89 ? -18.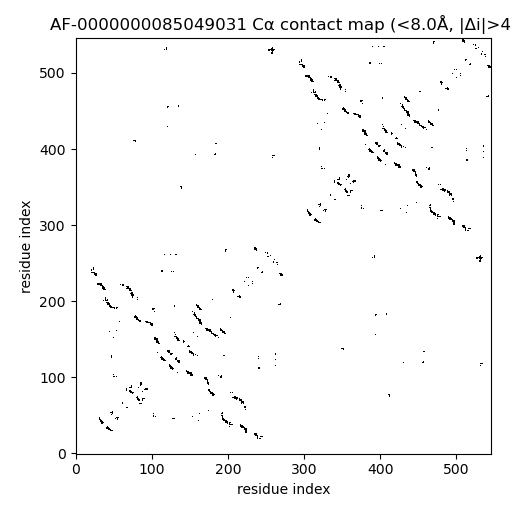859 14.023 18.125 1 87.81 89 LYS B N 1
ATOM 2709 C CA . LYS B 1 89 ? -19.047 12.602 17.875 1 87.81 89 LYS B CA 1
ATOM 2710 C C . LYS B 1 89 ? -18.734 12.258 16.422 1 87.81 89 LYS B C 1
ATOM 2712 O O . LYS B 1 89 ? -18.656 13.148 15.562 1 87.81 89 LYS B O 1
ATOM 2717 N N . ASP B 1 90 ? -18.469 10.969 16.203 1 86.25 90 ASP B N 1
ATOM 2718 C CA . ASP B 1 90 ? -18.266 10.523 14.836 1 86.25 90 ASP B CA 1
ATOM 2719 C C . ASP B 1 90 ? -19.484 10.797 13.969 1 86.25 90 ASP B C 1
ATOM 2721 O O . ASP B 1 90 ? -20.625 10.656 14.43 1 86.25 90 ASP B O 1
ATOM 2725 N N . GLY B 1 91 ? -19.203 11.219 12.766 1 82.06 91 GLY B N 1
ATOM 2726 C CA . GLY B 1 91 ? -20.281 11.383 11.805 1 82.06 91 GLY B CA 1
ATOM 2727 C C . GLY B 1 91 ? -20.875 12.781 11.805 1 82.06 91 GLY B C 1
ATOM 2728 O O . GLY B 1 91 ? -21.781 13.078 11.031 1 82.06 91 GLY B O 1
ATOM 2729 N N . GLY B 1 92 ? -20.391 13.641 12.695 1 81.75 92 GLY B N 1
ATOM 2730 C CA . GLY B 1 92 ? -20.828 15.031 12.672 1 81.75 92 GLY B CA 1
ATOM 2731 C C . GLY B 1 92 ? -20.422 15.758 11.398 1 81.75 92 GLY B C 1
ATOM 2732 O O . GLY B 1 92 ? -19.438 15.398 10.758 1 81.75 92 GLY B O 1
ATOM 2733 N N . ARG B 1 93 ? -21.312 16.781 11.109 1 88.88 93 ARG B N 1
ATOM 2734 C CA . ARG B 1 93 ? -21.094 17.5 9.852 1 88.88 93 ARG B CA 1
ATOM 2735 C C . ARG B 1 93 ? -21.391 18.984 10.016 1 88.88 93 ARG B C 1
ATOM 2737 O O . ARG B 1 93 ? -22.141 19.375 10.906 1 88.88 93 ARG B O 1
ATOM 2744 N N . SER B 1 94 ? -20.688 19.766 9.18 1 95.12 94 SER B N 1
ATOM 2745 C CA . SER B 1 94 ? -21.047 21.156 9.031 1 95.12 94 SER B CA 1
ATOM 2746 C C . SER B 1 94 ? -22.312 21.312 8.188 1 95.12 94 SER B C 1
ATOM 2748 O O . SER B 1 94 ? -22.906 20.312 7.77 1 95.12 94 SER B O 1
ATOM 2750 N N . ALA B 1 95 ? -22.672 22.641 8.016 1 95.44 95 ALA B N 1
ATOM 2751 C CA . ALA B 1 95 ? -23.844 22.922 7.191 1 95.44 95 ALA B CA 1
ATOM 2752 C C . ALA B 1 95 ? -23.5 22.875 5.707 1 95.44 95 ALA B C 1
ATOM 2754 O O . ALA B 1 95 ? -24.391 22.969 4.852 1 95.44 95 ALA B O 1
ATOM 2755 N N . LEU B 1 96 ? -22.266 22.703 5.391 1 97.19 96 LEU B N 1
ATOM 2756 C CA . LEU B 1 96 ? -21.812 22.672 4.004 1 97.19 96 LEU B CA 1
ATOM 2757 C C . LEU B 1 96 ? -21.984 21.281 3.396 1 97.19 96 LEU B C 1
ATOM 2759 O O . LEU B 1 96 ? -22.062 20.297 4.121 1 97.19 96 LEU B O 1
ATOM 2763 N N . PRO B 1 97 ? -22 21.188 2.064 1 97.31 97 PRO B N 1
ATOM 2764 C CA . PRO B 1 97 ? -22.172 19.875 1.434 1 97.31 97 PRO B CA 1
ATOM 2765 C C . PRO B 1 97 ? -20.953 18.969 1.634 1 97.31 97 PRO B C 1
ATOM 2767 O O . PRO B 1 97 ? -19.844 19.453 1.874 1 97.31 97 PRO B O 1
ATOM 2770 N N . ASP B 1 98 ? -21.219 17.688 1.479 1 97.69 98 ASP B N 1
ATOM 2771 C CA . ASP B 1 98 ? -20.125 16.703 1.52 1 97.69 98 ASP B CA 1
ATOM 2772 C C . ASP B 1 98 ? -19.172 16.906 0.353 1 97.69 98 ASP B C 1
ATOM 2774 O O . ASP B 1 98 ? -19.531 17.484 -0.675 1 97.69 98 ASP B O 1
ATOM 2778 N N . LEU B 1 99 ? -17.984 16.484 0.608 1 98 99 LEU B N 1
ATOM 2779 C CA . LEU B 1 99 ? -16.938 16.594 -0.41 1 98 99 LEU B CA 1
ATOM 2780 C C . LEU B 1 99 ? -16.672 15.234 -1.057 1 98 99 LEU B C 1
ATOM 2782 O O . LEU B 1 99 ? -16.75 14.195 -0.393 1 98 99 LEU B O 1
ATOM 2786 N N . PRO B 1 100 ? -16.344 15.32 -2.332 1 97.19 100 PRO B N 1
ATOM 2787 C CA . PRO B 1 100 ? -15.805 14.102 -2.938 1 97.19 100 PRO B CA 1
ATOM 2788 C C . PRO B 1 100 ? -14.469 13.68 -2.336 1 97.19 100 PRO B C 1
ATOM 2790 O O . PRO B 1 100 ? -13.727 14.523 -1.819 1 97.19 100 PRO B O 1
ATOM 2793 N N . LEU B 1 101 ? -14.195 12.352 -2.455 1 96.75 101 LEU B N 1
ATOM 2794 C CA . LEU B 1 101 ? -12.922 11.812 -2.008 1 96.75 101 LEU B CA 1
ATOM 2795 C C . LEU B 1 101 ? -11.773 12.336 -2.867 1 96.75 101 LEU B C 1
ATOM 2797 O O . LEU B 1 101 ? -11.852 12.297 -4.098 1 96.75 101 LEU B O 1
ATOM 2801 N N . GLU B 1 102 ? -10.703 12.82 -2.238 1 96.88 102 GLU B N 1
ATOM 2802 C CA . GLU B 1 102 ? -9.492 13.266 -2.914 1 96.88 102 GLU B CA 1
ATOM 2803 C C . GLU B 1 102 ? -8.281 12.445 -2.471 1 96.88 102 GLU B C 1
ATOM 2805 O O . GLU B 1 102 ? -7.191 12.992 -2.287 1 96.88 102 GLU B O 1
ATOM 2810 N N . ALA B 1 103 ? -8.469 11.18 -2.299 1 94.5 103 ALA B N 1
ATOM 2811 C CA . ALA B 1 103 ? -7.43 10.336 -1.719 1 94.5 103 ALA B CA 1
ATOM 2812 C C . ALA B 1 103 ? -6.301 10.094 -2.717 1 94.5 103 ALA B C 1
ATOM 2814 O O . ALA B 1 103 ? -5.145 9.922 -2.326 1 94.5 103 ALA B O 1
ATOM 2815 N N . VAL B 1 104 ? -6.656 10.062 -4.012 1 89.75 104 VAL B N 1
ATOM 2816 C CA . VAL B 1 104 ? -5.695 9.727 -5.059 1 89.75 104 VAL B CA 1
ATOM 2817 C C . VAL B 1 104 ? -5.582 10.891 -6.043 1 89.75 104 VAL B C 1
ATOM 2819 O O . VAL B 1 104 ? -6.586 11.516 -6.395 1 89.75 104 VAL B O 1
ATOM 2822 N N . PHE B 1 105 ? -4.277 11.125 -6.484 1 84.88 105 PHE B N 1
ATOM 2823 C CA . PHE B 1 105 ? -4.055 12.219 -7.426 1 84.88 105 PHE B CA 1
ATOM 2824 C C . PHE B 1 105 ? -2.998 11.836 -8.453 1 84.88 105 PHE B C 1
ATOM 2826 O O . PHE B 1 105 ? -2.33 10.812 -8.312 1 84.88 105 PHE B O 1
ATOM 2833 N N . ARG B 1 106 ? -2.938 12.617 -9.539 1 81.94 106 ARG B N 1
ATOM 2834 C CA . ARG B 1 106 ? -1.897 12.445 -10.547 1 81.94 106 ARG B CA 1
ATOM 2835 C C . ARG B 1 106 ? -0.648 13.242 -10.188 1 81.94 106 ARG B C 1
ATOM 2837 O O . ARG B 1 106 ? -0.725 14.453 -9.945 1 81.94 106 ARG B O 1
ATOM 2844 N N . LEU B 1 107 ? 0.423 12.531 -10.078 1 83.75 107 LEU B N 1
ATOM 2845 C CA . LEU B 1 107 ? 1.69 13.203 -9.805 1 83.75 107 LEU B CA 1
ATOM 2846 C C . LEU B 1 107 ? 2.301 13.75 -11.094 1 83.75 107 LEU B C 1
ATOM 2848 O O . LEU B 1 107 ? 2.506 13.016 -12.055 1 83.75 107 LEU B O 1
ATOM 2852 N N . SER B 1 108 ? 2.471 15.031 -11.117 1 77.25 108 SER B N 1
ATOM 2853 C CA . SER B 1 108 ? 3.027 15.695 -12.289 1 77.25 108 SER B CA 1
ATOM 2854 C C . SER B 1 108 ? 4.355 16.375 -11.961 1 77.25 108 SER B C 1
ATOM 2856 O O . SER B 1 108 ? 4.566 16.828 -10.836 1 77.25 108 SER B O 1
ATOM 2858 N N . ASP B 1 109 ? 5.148 16.453 -12.945 1 74.62 109 ASP B N 1
ATOM 2859 C CA . ASP B 1 109 ? 6.438 17.125 -12.781 1 74.62 109 ASP B CA 1
ATOM 2860 C C . ASP B 1 109 ? 6.262 18.625 -12.633 1 74.62 109 ASP B C 1
ATOM 2862 O O . ASP B 1 109 ? 7.188 19.328 -12.211 1 74.62 109 ASP B O 1
ATOM 2866 N N . SER B 1 110 ? 5.117 19.062 -12.93 1 77.56 110 SER B N 1
ATOM 2867 C CA . SER B 1 110 ? 4.879 20.5 -12.875 1 77.56 110 SER B CA 1
ATOM 2868 C C . SER B 1 110 ? 4.664 20.969 -11.438 1 77.56 110 SER B C 1
ATOM 2870 O O . SER B 1 110 ? 4.738 22.156 -11.148 1 77.56 110 SER B O 1
ATOM 2872 N N . VAL B 1 111 ? 4.387 19.969 -10.609 1 80.19 111 VAL B N 1
ATOM 2873 C CA . VAL B 1 111 ? 4.211 20.297 -9.195 1 80.19 111 VAL B CA 1
ATOM 2874 C C . VAL B 1 111 ? 5.496 20 -8.43 1 80.19 111 VAL B C 1
ATOM 2876 O O . VAL B 1 111 ? 6.051 18.906 -8.547 1 80.19 111 VAL B O 1
ATOM 2879 N N . PRO B 1 112 ? 5.949 21.047 -7.742 1 87.25 112 PRO B N 1
ATOM 2880 C CA . PRO B 1 112 ? 7.188 20.812 -6.996 1 87.25 112 PRO B CA 1
ATOM 2881 C C . PRO B 1 112 ? 7.082 19.609 -6.055 1 87.25 112 PRO B C 1
ATOM 2883 O O . PRO B 1 112 ? 6.141 19.531 -5.262 1 87.25 112 PRO B O 1
ATOM 2886 N N . HIS B 1 113 ? 7.965 18.656 -6.23 1 92.5 113 HIS B N 1
ATOM 2887 C CA . HIS B 1 113 ? 8.086 17.484 -5.367 1 92.5 113 HIS B CA 1
ATOM 2888 C C . HIS B 1 113 ? 9.508 16.938 -5.387 1 92.5 113 HIS B C 1
ATOM 2890 O O . HIS B 1 113 ? 10.344 17.375 -6.188 1 92.5 113 HIS B O 1
ATOM 2896 N N . THR B 1 114 ? 9.789 16.156 -4.434 1 94.94 114 THR B N 1
ATOM 2897 C CA . THR B 1 114 ? 11.086 15.492 -4.367 1 94.94 114 THR B CA 1
ATOM 2898 C C . THR B 1 114 ? 10.906 13.992 -4.117 1 94.94 114 THR B C 1
ATOM 2900 O O . THR B 1 114 ? 10.117 13.594 -3.26 1 94.94 114 THR B O 1
ATOM 2903 N N . VAL B 1 115 ? 11.602 13.18 -4.953 1 94.38 115 VAL B N 1
ATOM 2904 C CA . VAL B 1 115 ? 11.617 11.734 -4.766 1 94.38 115 VAL B CA 1
ATOM 2905 C C . VAL B 1 115 ? 12.688 11.352 -3.748 1 94.38 115 VAL B C 1
ATOM 2907 O O . VAL B 1 115 ? 13.82 11.828 -3.824 1 94.38 115 VAL B O 1
ATOM 2910 N N . VAL B 1 116 ? 12.32 10.43 -2.818 1 98.06 116 VAL B N 1
ATOM 2911 C CA . VAL B 1 116 ? 13.312 10.109 -1.796 1 98.06 116 VAL B CA 1
ATOM 2912 C C . VAL B 1 116 ? 13.656 8.625 -1.857 1 98.06 116 VAL B C 1
ATOM 2914 O O . VAL B 1 116 ? 14.672 8.195 -1.311 1 98.06 116 VAL B O 1
ATOM 2917 N N . ALA B 1 117 ? 12.805 7.812 -2.42 1 97.12 117 ALA B N 1
ATOM 2918 C CA . ALA B 1 117 ? 13.086 6.395 -2.615 1 97.12 117 ALA B CA 1
ATOM 2919 C C . ALA B 1 117 ? 12.266 5.824 -3.766 1 97.12 117 ALA B C 1
ATOM 2921 O O . ALA B 1 117 ? 11.172 6.316 -4.059 1 97.12 117 ALA B O 1
ATOM 2922 N N . GLN B 1 118 ? 12.805 4.77 -4.41 1 94.25 118 GLN B N 1
ATOM 2923 C CA . GLN B 1 118 ? 12.133 4.121 -5.527 1 94.25 118 GLN B CA 1
ATOM 2924 C C . GLN B 1 118 ? 12.195 2.6 -5.402 1 94.25 118 GLN B C 1
ATOM 2926 O O . GLN B 1 118 ? 12.734 1.923 -6.281 1 94.25 118 GLN B O 1
ATOM 2931 N N . PRO B 1 119 ? 11.602 2.084 -4.309 1 94.31 119 PRO B N 1
ATOM 2932 C CA . PRO B 1 119 ? 11.469 0.625 -4.309 1 94.31 119 PRO B CA 1
ATOM 2933 C C . PRO B 1 119 ? 10.695 0.104 -5.52 1 94.31 119 PRO B C 1
ATOM 2935 O O . PRO B 1 119 ? 9.906 0.841 -6.117 1 94.31 119 PRO B O 1
ATOM 2938 N N . ASP B 1 120 ? 10.898 -1.159 -5.906 1 92.75 120 ASP B N 1
ATOM 2939 C CA . ASP B 1 120 ? 10.227 -1.721 -7.074 1 92.75 120 ASP B CA 1
ATOM 2940 C C . ASP B 1 120 ? 8.719 -1.56 -6.973 1 92.75 120 ASP B C 1
ATOM 2942 O O . ASP B 1 120 ? 8.117 -1.901 -5.949 1 92.75 120 ASP B O 1
ATOM 2946 N N . GLY B 1 121 ? 8.203 -0.922 -7.949 1 87.88 121 GLY B N 1
ATOM 2947 C CA . GLY B 1 121 ? 6.758 -0.772 -8.055 1 87.88 121 GLY B CA 1
ATOM 2948 C C . GLY B 1 121 ? 6.246 0.529 -7.465 1 87.88 121 GLY B C 1
ATOM 2949 O O . GLY B 1 121 ? 5.051 0.823 -7.535 1 87.88 121 GLY B O 1
ATOM 2950 N N . ALA B 1 122 ? 7.16 1.277 -6.891 1 90 122 ALA B N 1
ATOM 2951 C CA . ALA B 1 122 ? 6.68 2.504 -6.262 1 90 122 ALA B CA 1
ATOM 2952 C C . ALA B 1 122 ? 7.742 3.596 -6.301 1 90 122 ALA B C 1
ATOM 2954 O O . ALA B 1 122 ? 8.93 3.309 -6.469 1 90 122 ALA B O 1
ATOM 2955 N N . THR B 1 123 ? 7.297 4.77 -6.191 1 91.75 123 THR B N 1
ATOM 2956 C CA . THR B 1 123 ? 8.102 5.957 -5.914 1 91.75 123 THR B CA 1
ATOM 2957 C C . THR B 1 123 ? 7.559 6.707 -4.703 1 91.75 123 THR B C 1
ATOM 2959 O O . THR B 1 123 ? 6.344 6.867 -4.559 1 91.75 123 THR B O 1
ATOM 2962 N N . THR B 1 124 ? 8.445 7.086 -3.807 1 95.62 124 THR B N 1
ATOM 2963 C CA . THR B 1 124 ? 8.016 7.832 -2.629 1 95.62 124 THR B CA 1
ATOM 2964 C C . THR B 1 124 ? 8.766 9.156 -2.525 1 95.62 124 THR B C 1
ATOM 2966 O O . THR B 1 124 ? 9.891 9.281 -3.002 1 95.62 124 THR B O 1
ATOM 2969 N N . GLY B 1 125 ? 8.031 10.086 -1.946 1 96.81 125 GLY B N 1
ATOM 2970 C CA . GLY B 1 125 ? 8.633 11.398 -1.821 1 96.81 125 GLY B CA 1
ATOM 2971 C C . GLY B 1 125 ? 7.773 12.383 -1.047 1 96.81 125 GLY B C 1
ATOM 2972 O O . GLY B 1 125 ? 6.969 11.977 -0.201 1 96.81 125 GLY B O 1
ATOM 2973 N N . PHE B 1 126 ? 8.078 13.656 -1.281 1 97.75 126 PHE B N 1
ATOM 2974 C CA . PHE B 1 126 ? 7.375 14.727 -0.577 1 97.75 126 PHE B CA 1
ATOM 2975 C C . PHE B 1 126 ? 6.824 15.75 -1.56 1 97.75 126 PHE B C 1
ATOM 2977 O O . PHE B 1 126 ? 7.488 16.094 -2.537 1 97.75 126 PHE B O 1
ATOM 2984 N N . MET B 1 127 ? 5.672 16.125 -1.358 1 95.44 127 MET B N 1
ATOM 2985 C CA . MET B 1 127 ? 5.059 17.344 -1.87 1 95.44 127 MET B CA 1
ATOM 2986 C C . MET B 1 127 ? 4.789 18.328 -0.741 1 95.44 127 MET B C 1
ATOM 2988 O O . MET B 1 127 ? 3.867 18.141 0.054 1 95.44 127 MET B O 1
ATOM 2992 N N . GLY B 1 128 ? 5.551 19.406 -0.739 1 95.75 128 GLY B N 1
ATOM 2993 C CA . GLY B 1 128 ? 5.574 20.156 0.506 1 95.75 128 GLY B CA 1
ATOM 2994 C C . GLY B 1 128 ? 5.988 19.328 1.701 1 95.75 128 GLY B C 1
ATOM 2995 O O . GLY B 1 128 ? 6.992 18.609 1.649 1 95.75 128 GLY B O 1
ATOM 2996 N N . ALA B 1 129 ? 5.242 19.453 2.764 1 98.06 129 ALA B N 1
ATOM 2997 C CA . ALA B 1 129 ? 5.574 18.719 3.98 1 98.06 129 ALA B CA 1
ATOM 2998 C C . ALA B 1 129 ? 4.953 17.312 3.967 1 98.06 129 ALA B C 1
ATOM 3000 O O . ALA B 1 129 ? 5.234 16.5 4.844 1 98.06 129 ALA B O 1
ATOM 3001 N N . VAL B 1 130 ? 4.098 17 3.027 1 98.38 130 VAL B N 1
ATOM 3002 C CA . VAL B 1 130 ? 3.297 15.773 3.057 1 98.38 130 VAL B CA 1
ATOM 3003 C C . VAL B 1 130 ? 3.996 14.68 2.258 1 98.38 130 VAL B C 1
ATOM 3005 O O . VAL B 1 130 ? 4.344 14.875 1.09 1 98.38 130 VAL B O 1
ATOM 3008 N N . PRO B 1 131 ? 4.273 13.531 2.887 1 98.5 131 PRO B N 1
ATOM 3009 C CA . PRO B 1 131 ? 4.84 12.398 2.15 1 98.5 131 PRO B CA 1
ATOM 3010 C C . PRO B 1 131 ? 3.828 11.742 1.211 1 98.5 131 PRO B C 1
ATOM 3012 O O . PRO B 1 131 ? 2.643 11.648 1.542 1 98.5 131 PRO B O 1
ATOM 3015 N N . TYR B 1 132 ? 4.371 11.297 0.052 1 96.31 132 TYR B N 1
ATOM 3016 C CA . TYR B 1 132 ? 3.488 10.617 -0.888 1 96.31 132 TYR B CA 1
ATOM 3017 C C . TYR B 1 132 ? 4.082 9.281 -1.327 1 96.31 132 TYR B C 1
ATOM 3019 O O . TYR B 1 132 ? 5.281 9.055 -1.172 1 96.31 132 TYR B O 1
ATOM 3027 N N . VAL B 1 133 ? 3.227 8.422 -1.74 1 93.69 133 VAL B N 1
ATOM 3028 C CA . VAL B 1 133 ? 3.551 7.215 -2.49 1 93.69 133 VAL B CA 1
ATOM 3029 C C . VAL B 1 133 ? 2.91 7.281 -3.875 1 93.69 133 VAL B C 1
ATOM 3031 O O . VAL B 1 133 ? 1.757 7.695 -4.012 1 93.69 133 VAL B O 1
ATOM 3034 N N . ALA B 1 134 ? 3.725 7.02 -4.844 1 90 134 ALA B N 1
ATOM 3035 C CA . ALA B 1 134 ? 3.24 6.93 -6.223 1 90 134 ALA B CA 1
ATOM 3036 C C . ALA B 1 134 ? 3.523 5.555 -6.812 1 90 134 ALA B C 1
ATOM 3038 O O . ALA B 1 134 ? 4.629 5.023 -6.672 1 90 134 ALA B O 1
ATOM 3039 N N . MET B 1 135 ? 2.502 5.031 -7.363 1 82.69 135 MET B N 1
ATOM 3040 C CA . MET B 1 135 ? 2.711 3.752 -8.031 1 82.69 135 MET B CA 1
ATOM 3041 C C . MET B 1 135 ? 3.402 3.949 -9.375 1 82.69 135 MET B C 1
ATOM 3043 O O . MET B 1 135 ? 3.094 4.891 -10.109 1 82.69 135 MET B O 1
ATOM 3047 N N . THR B 1 136 ? 4.395 3.164 -9.523 1 76.81 136 THR B N 1
ATOM 3048 C CA . THR B 1 136 ? 5.125 3.207 -10.789 1 76.81 136 THR B CA 1
ATOM 3049 C C . THR B 1 136 ? 4.691 2.064 -11.703 1 76.81 136 THR B C 1
ATOM 3051 O O . THR B 1 136 ? 4.988 0.899 -11.43 1 76.81 136 THR B O 1
ATOM 3054 N N . ASP B 1 137 ? 3.82 2.428 -12.641 1 74.94 137 ASP B N 1
ATOM 3055 C CA . ASP B 1 137 ? 3.344 1.464 -13.625 1 74.94 137 ASP B CA 1
ATOM 3056 C C . ASP B 1 137 ? 4.051 1.655 -14.969 1 74.94 137 ASP B C 1
ATOM 3058 O O . ASP B 1 137 ? 3.721 2.572 -15.719 1 74.94 137 ASP B O 1
ATOM 3062 N N . ARG B 1 138 ? 4.922 0.774 -15.234 1 77.75 138 ARG B N 1
ATOM 3063 C CA . ARG B 1 138 ? 5.75 0.923 -16.422 1 77.75 138 ARG B CA 1
ATOM 3064 C C . ARG B 1 138 ? 4.938 0.671 -17.688 1 77.75 138 ARG B C 1
ATOM 3066 O O . ARG B 1 138 ? 5.371 1.011 -18.797 1 77.75 138 ARG B O 1
ATOM 3073 N N . HIS B 1 139 ? 3.773 0.066 -17.453 1 77.5 139 HIS B N 1
ATOM 3074 C CA . HIS B 1 139 ? 2.943 -0.213 -18.625 1 77.5 139 HIS B CA 1
ATOM 3075 C C . HIS B 1 139 ? 2.1 1 -19 1 77.5 139 HIS B C 1
ATOM 3077 O O . HIS B 1 139 ? 1.504 1.035 -20.078 1 77.5 139 HIS B O 1
ATOM 3083 N N . ILE B 1 140 ? 2.037 1.911 -18.125 1 72.44 140 ILE B N 1
ATOM 3084 C CA . ILE B 1 140 ? 1.309 3.143 -18.406 1 72.44 140 ILE B CA 1
ATOM 3085 C C . ILE B 1 140 ? 2.256 4.172 -19.016 1 72.44 140 ILE B C 1
ATOM 3087 O O . ILE B 1 140 ? 3.227 4.586 -18.391 1 72.44 140 ILE B O 1
ATOM 3091 N N . PRO B 1 141 ? 2.035 4.395 -20.297 1 66.62 141 PRO B N 1
ATOM 3092 C CA . PRO B 1 141 ? 2.896 5.41 -20.906 1 66.62 141 PRO B CA 1
ATOM 3093 C C . PRO B 1 141 ? 2.867 6.738 -20.141 1 66.62 141 PRO B C 1
ATOM 3095 O O . PRO B 1 141 ? 1.864 7.066 -19.516 1 66.62 141 PRO B O 1
ATOM 3098 N N . PRO B 1 142 ? 4.082 7.285 -20.125 1 63.28 142 PRO B N 1
ATOM 3099 C CA . PRO B 1 142 ? 4.059 8.617 -19.516 1 63.28 142 PRO B CA 1
ATOM 3100 C C . PRO B 1 142 ? 2.996 9.523 -20.125 1 63.28 142 PRO B C 1
ATOM 3102 O O . PRO B 1 142 ? 2.73 9.453 -21.328 1 63.28 142 PRO B O 1
ATOM 3105 N N . ALA B 1 143 ? 2.25 10.07 -19.203 1 61.84 143 ALA B N 1
ATOM 3106 C CA . ALA B 1 143 ? 1.229 10.992 -19.703 1 61.84 143 ALA B CA 1
ATOM 3107 C C . ALA B 1 143 ? 1.851 12.117 -20.531 1 61.84 143 ALA B C 1
ATOM 3109 O O . ALA B 1 143 ? 3.004 12.492 -20.312 1 61.84 143 ALA B O 1
ATOM 3110 N N . SER B 1 144 ? 1.132 12.383 -21.594 1 61.06 144 SER B N 1
ATOM 3111 C CA . SER B 1 144 ? 1.589 13.469 -22.453 1 61.06 144 SER B CA 1
ATOM 3112 C C . SER B 1 144 ? 1.817 14.742 -21.656 1 61.06 144 SER B C 1
ATOM 3114 O O . SER B 1 144 ? 2.57 15.625 -22.078 1 61.06 144 SER B O 1
ATOM 3116 N N . ASP B 1 145 ? 1.123 14.773 -20.484 1 58.16 145 ASP B N 1
ATOM 3117 C CA . ASP B 1 145 ? 1.224 16 -19.703 1 58.16 145 ASP B CA 1
ATOM 3118 C C . ASP B 1 145 ? 2.398 15.953 -18.734 1 58.16 145 ASP B C 1
ATOM 3120 O O . ASP B 1 145 ? 2.543 16.828 -17.875 1 58.16 145 ASP B O 1
ATOM 3124 N N . GLY B 1 146 ? 3.215 14.938 -18.859 1 58.28 146 GLY B N 1
ATOM 3125 C CA . GLY B 1 146 ? 4.398 14.844 -18.016 1 58.28 146 GLY B CA 1
ATOM 3126 C C . GLY B 1 146 ? 4.121 14.211 -16.656 1 58.28 146 GLY B C 1
ATOM 3127 O O . GLY B 1 146 ? 4.965 14.25 -15.766 1 58.28 146 GLY B O 1
ATOM 3128 N N . SER B 1 147 ? 2.955 13.672 -16.578 1 62.38 147 SER B N 1
ATOM 3129 C CA . SER B 1 147 ? 2.637 13.031 -15.297 1 62.38 147 SER B CA 1
ATOM 3130 C C . SER B 1 147 ? 3.527 11.82 -15.055 1 62.38 147 SER B C 1
ATOM 3132 O O . SER B 1 147 ? 3.852 11.078 -15.984 1 62.38 147 SER B O 1
ATOM 3134 N N . LEU B 1 148 ? 4.219 11.891 -13.859 1 58.84 148 LEU B N 1
ATOM 3135 C CA . LEU B 1 148 ? 5.109 10.812 -13.438 1 58.84 148 LEU B CA 1
ATOM 3136 C C . LEU B 1 148 ? 4.32 9.578 -13.016 1 58.84 148 LEU B C 1
ATOM 3138 O O . LEU B 1 148 ? 4.836 8.461 -13.055 1 58.84 148 LEU B O 1
ATOM 3142 N N . ALA B 1 149 ? 3.23 9.82 -12.5 1 63.84 149 ALA B N 1
ATOM 3143 C CA . ALA B 1 149 ? 2.375 8.719 -12.047 1 63.84 149 ALA B CA 1
ATOM 3144 C C . ALA B 1 149 ? 0.899 9.062 -12.234 1 63.84 149 ALA B C 1
ATOM 3146 O O . ALA B 1 149 ? 0.498 10.219 -12.078 1 63.84 149 ALA B O 1
ATOM 3147 N N . VAL B 1 150 ? 0.276 8.047 -12.609 1 64 150 VAL B N 1
ATOM 3148 C CA . VAL B 1 150 ? -1.156 8.242 -12.805 1 64 150 VAL B CA 1
ATOM 3149 C C . VAL B 1 150 ? -1.883 8.125 -11.469 1 64 150 VAL B C 1
ATOM 3151 O O . VAL B 1 150 ? -2.994 8.641 -11.312 1 64 150 VAL B O 1
ATOM 3154 N N . ARG B 1 151 ? -1.154 7.496 -10.508 1 82.5 151 ARG B N 1
ATOM 3155 C CA . ARG B 1 151 ? -1.8 7.289 -9.219 1 82.5 151 ARG B CA 1
ATOM 3156 C C . ARG B 1 151 ? -0.827 7.551 -8.07 1 82.5 151 ARG B C 1
ATOM 3158 O O . ARG B 1 151 ? 0.171 6.84 -7.926 1 82.5 151 ARG B O 1
ATOM 3165 N N . ALA B 1 152 ? -1.072 8.602 -7.359 1 90.69 152 ALA B N 1
ATOM 3166 C CA . ALA B 1 152 ? -0.331 8.945 -6.148 1 90.69 152 ALA B CA 1
ATOM 3167 C C . ALA B 1 152 ? -1.279 9.305 -5.008 1 90.69 152 ALA B C 1
ATOM 3169 O O . ALA B 1 152 ? -2.445 9.633 -5.242 1 90.69 152 ALA B O 1
ATOM 3170 N N . TRP B 1 153 ? -0.797 9.164 -3.834 1 93.75 153 TRP B N 1
ATOM 3171 C CA . TRP B 1 153 ? -1.588 9.523 -2.662 1 93.75 153 TRP B CA 1
ATOM 3172 C C . TRP B 1 153 ? -0.69 9.992 -1.523 1 93.75 153 TRP B C 1
ATOM 3174 O O . TRP B 1 153 ? 0.508 9.703 -1.507 1 93.75 153 TRP B O 1
ATOM 3184 N N . GLY B 1 154 ? -1.268 10.82 -0.702 1 96.94 154 GLY B N 1
ATOM 3185 C CA . GLY B 1 154 ? -0.595 11.078 0.561 1 96.94 154 GLY B CA 1
ATOM 3186 C C . GLY B 1 154 ? -0.588 9.883 1.491 1 96.94 154 GLY B C 1
ATOM 3187 O O . GLY B 1 154 ? -1.641 9.305 1.783 1 96.94 154 GLY B O 1
ATOM 3188 N N . THR B 1 155 ? 0.647 9.477 1.935 1 96.75 155 THR B N 1
ATOM 3189 C CA . THR B 1 155 ? 0.716 8.312 2.805 1 96.75 155 THR B CA 1
ATOM 3190 C C . THR B 1 155 ? 0.545 8.711 4.266 1 96.75 155 THR B C 1
ATOM 3192 O O . THR B 1 155 ? 0.995 9.781 4.676 1 96.75 155 THR B O 1
ATOM 3195 N N . HIS B 1 156 ? -0.09 7.859 5.043 1 97.31 156 HIS B N 1
ATOM 3196 C CA . HIS B 1 156 ? -0.519 8.172 6.402 1 97.31 156 HIS B CA 1
ATOM 3197 C C . HIS B 1 156 ? 0.607 7.941 7.402 1 97.31 156 HIS B C 1
ATOM 3199 O O . HIS B 1 156 ? 0.48 7.105 8.305 1 97.31 156 HIS B O 1
ATOM 3205 N N . CYS B 1 157 ? 1.626 8.734 7.305 1 98.19 157 CYS B N 1
ATOM 3206 C CA . CYS B 1 157 ? 2.719 8.789 8.273 1 98.19 157 CYS B CA 1
ATOM 3207 C C . CYS B 1 157 ? 2.285 9.516 9.539 1 98.19 157 CYS B C 1
ATOM 3209 O O . CYS B 1 157 ? 1.286 10.234 9.539 1 98.19 157 CYS B O 1
ATOM 3211 N N . ARG B 1 158 ? 3.086 9.312 10.523 1 97.62 158 ARG B N 1
ATOM 3212 C CA . ARG B 1 158 ? 2.924 10.094 11.75 1 97.62 158 ARG B CA 1
ATOM 3213 C C . ARG B 1 158 ? 2.832 11.578 11.445 1 97.62 158 ARG B C 1
ATOM 3215 O O . ARG B 1 158 ? 3.621 12.109 10.656 1 97.62 158 ARG B O 1
ATOM 3222 N N . GLY B 1 159 ? 1.735 12.273 12.023 1 98.69 159 GLY B N 1
ATOM 3223 C CA . GLY B 1 159 ? 1.605 13.711 11.891 1 98.69 159 GLY B CA 1
ATOM 3224 C C . GLY B 1 159 ? 0.719 14.125 10.734 1 98.69 159 GLY B C 1
ATOM 3225 O O . GLY B 1 159 ? 0.337 15.297 10.625 1 98.69 159 GLY B O 1
ATOM 3226 N N . VAL B 1 160 ? 0.369 13.227 9.844 1 98.81 160 VAL B N 1
ATOM 3227 C CA . VAL B 1 160 ? -0.477 13.555 8.703 1 98.81 160 VAL B CA 1
ATOM 3228 C C . VAL B 1 160 ? -1.868 13.953 9.188 1 98.81 160 VAL B C 1
ATOM 3230 O O . VAL B 1 160 ? -2.4 13.352 10.125 1 98.81 160 VAL B O 1
ATOM 3233 N N . LEU B 1 161 ? -2.412 14.984 8.594 1 98.94 161 LEU B N 1
ATOM 3234 C CA . LEU B 1 161 ? -3.795 15.414 8.773 1 98.94 161 LEU B CA 1
ATOM 3235 C C . LEU B 1 161 ? -4.668 14.93 7.621 1 98.94 161 LEU B C 1
ATOM 3237 O O . LEU B 1 161 ? -4.328 15.133 6.453 1 98.94 161 LEU B O 1
ATOM 3241 N N . GLY B 1 162 ? -5.758 14.289 7.965 1 98.75 162 GLY B N 1
ATOM 3242 C CA . GLY B 1 162 ? -6.73 13.883 6.965 1 98.75 162 GLY B CA 1
ATOM 3243 C C . GLY B 1 162 ? -8.156 14.25 7.332 1 98.75 162 GLY B C 1
ATOM 3244 O O . GLY B 1 162 ? -8.398 14.867 8.375 1 98.75 162 GLY B O 1
ATOM 3245 N N . MET B 1 163 ? -9.07 14.023 6.434 1 98.31 163 MET B N 1
ATOM 3246 C CA . MET B 1 163 ? -10.5 14.242 6.668 1 98.31 163 MET B CA 1
ATOM 3247 C C . MET B 1 163 ? -11.219 12.922 6.906 1 98.31 163 MET B C 1
ATOM 3249 O O . MET B 1 163 ? -11.109 11.992 6.105 1 98.31 163 MET B O 1
ATOM 3253 N N . GLY B 1 164 ? -11.914 12.914 8.023 1 96.81 164 GLY B N 1
ATOM 3254 C CA . GLY B 1 164 ? -12.805 11.789 8.227 1 96.81 164 GLY B CA 1
ATOM 3255 C C . GLY B 1 164 ? -13.984 11.773 7.273 1 96.81 164 GLY B C 1
ATOM 3256 O O . GLY B 1 164 ? -14.281 12.781 6.633 1 96.81 164 GLY B O 1
ATOM 3257 N N . ARG B 1 165 ? -14.539 10.594 7.215 1 94.75 165 ARG B N 1
ATOM 3258 C CA . ARG B 1 165 ? -15.734 10.445 6.391 1 94.75 165 ARG B CA 1
ATOM 3259 C C . ARG B 1 165 ? -16.672 9.383 6.965 1 94.75 165 ARG B C 1
ATOM 3261 O O . ARG B 1 165 ? -16.281 8.633 7.867 1 94.75 165 ARG B O 1
ATOM 3268 N N . GLY B 1 166 ? -17.906 9.438 6.434 1 91.88 166 GLY B N 1
ATOM 3269 C CA . GLY B 1 166 ? -18.828 8.367 6.754 1 91.88 166 GLY B CA 1
ATOM 3270 C C . GLY B 1 166 ? -18.609 7.113 5.926 1 91.88 166 GLY B C 1
ATOM 3271 O O . GLY B 1 166 ? -17.516 6.902 5.391 1 91.88 166 GLY B O 1
ATOM 3272 N N . GLU B 1 167 ? -19.625 6.324 5.91 1 90.88 167 GLU B N 1
ATOM 3273 C CA . GLU B 1 167 ? -19.547 5.059 5.184 1 90.88 167 GLU B CA 1
ATOM 3274 C C . GLU B 1 167 ? -19.406 5.293 3.684 1 90.88 167 GLU B C 1
ATOM 3276 O O . GLU B 1 167 ? -18.672 4.586 3.004 1 90.88 167 GLU B O 1
ATOM 3281 N N . ALA B 1 168 ? -20.109 6.293 3.262 1 91.88 168 ALA B N 1
ATOM 3282 C CA . ALA B 1 168 ? -20.047 6.598 1.835 1 91.88 168 ALA B CA 1
ATOM 3283 C C . ALA B 1 168 ? -18.703 7.219 1.464 1 91.88 168 ALA B C 1
ATOM 3285 O O . ALA B 1 168 ? -18.141 8.023 2.219 1 91.88 168 ALA B O 1
ATOM 3286 N N . THR B 1 169 ? -18.172 6.922 0.291 1 93.12 169 THR B N 1
ATOM 3287 C CA . THR B 1 169 ? -16.875 7.383 -0.169 1 93.12 169 THR B CA 1
ATOM 3288 C C . THR B 1 169 ? -16.828 8.906 -0.239 1 93.12 169 THR B C 1
ATOM 3290 O O . THR B 1 169 ? -15.867 9.523 0.228 1 93.12 169 THR B O 1
ATOM 3293 N N . ASP B 1 170 ? -17.812 9.508 -0.812 1 95.88 170 ASP B N 1
ATOM 3294 C CA . ASP B 1 170 ? -17.875 10.953 -1.003 1 95.88 170 ASP B CA 1
ATOM 3295 C C . ASP B 1 170 ? -18.656 11.625 0.117 1 95.88 170 ASP B C 1
ATOM 3297 O O . ASP B 1 170 ? -19.656 12.312 -0.143 1 95.88 170 ASP B O 1
ATOM 3301 N N . SER B 1 171 ? -18.094 11.438 1.35 1 96.31 171 SER B N 1
ATOM 3302 C CA . SER B 1 171 ? -18.891 11.906 2.479 1 96.31 171 SER B CA 1
ATOM 3303 C C . SER B 1 171 ? -18.047 12.711 3.461 1 96.31 171 SER B C 1
ATOM 3305 O O . SER B 1 171 ? -18.469 12.969 4.586 1 96.31 171 SER B O 1
ATOM 3307 N N . ALA B 1 172 ? -16.828 13.102 3.07 1 96.88 172 ALA B N 1
ATOM 3308 C CA . ALA B 1 172 ? -16.031 13.984 3.924 1 96.88 172 ALA B CA 1
ATOM 3309 C C . ALA B 1 172 ? -16.703 15.336 4.098 1 96.88 172 ALA B C 1
ATOM 3311 O O . ALA B 1 172 ? -17.312 15.859 3.156 1 96.88 172 ALA B O 1
ATOM 3312 N N . ASN B 1 173 ? -16.547 15.914 5.258 1 97.06 173 ASN B N 1
ATOM 3313 C CA . ASN B 1 173 ? -17.219 17.172 5.555 1 97.06 173 ASN B CA 1
ATOM 3314 C C . ASN B 1 173 ? -16.391 18.047 6.488 1 97.06 173 ASN B C 1
ATOM 3316 O O . ASN B 1 173 ? -15.578 18.844 6.031 1 97.06 173 ASN B O 1
ATOM 3320 N N . SER B 1 174 ? -16.547 17.906 7.777 1 97.69 174 SER B N 1
ATOM 3321 C CA . SER B 1 174 ? -15.836 18.781 8.703 1 97.69 174 SER B CA 1
ATOM 3322 C C . SER B 1 174 ? -14.875 17.984 9.578 1 97.69 174 SER B C 1
ATOM 3324 O O . SER B 1 174 ? -13.992 18.562 10.227 1 97.69 174 SER B O 1
ATOM 3326 N N . GLU B 1 175 ? -15.031 16.688 9.602 1 97.88 175 GLU B N 1
ATOM 3327 C CA . GLU B 1 175 ? -14.258 15.859 10.523 1 97.88 175 GLU B CA 1
ATOM 3328 C C . GLU B 1 175 ? -12.789 15.781 10.094 1 97.88 175 GLU B C 1
ATOM 3330 O O . GLU B 1 175 ? -12.5 15.648 8.906 1 97.88 175 GLU B O 1
ATOM 3335 N N . LEU B 1 176 ? -11.953 15.922 11.109 1 98.38 176 LEU B N 1
ATOM 3336 C CA . LEU B 1 176 ? -10.516 15.836 10.906 1 98.38 176 LEU B CA 1
ATOM 3337 C C . LEU B 1 176 ? -9.914 14.711 11.742 1 98.38 176 LEU B C 1
ATOM 3339 O O . LEU B 1 176 ? -10.477 14.328 12.773 1 98.38 176 LEU B O 1
ATOM 3343 N N . TYR B 1 177 ? -8.812 14.172 11.273 1 98.31 177 TYR B N 1
ATOM 3344 C CA . TYR B 1 177 ? -7.996 13.289 12.102 1 98.31 177 TYR B CA 1
ATOM 3345 C C . TYR B 1 177 ? -6.512 13.594 11.93 1 98.31 177 TYR B C 1
ATOM 3347 O O . TYR B 1 177 ? -6.062 13.922 10.828 1 98.31 177 TYR B O 1
ATOM 3355 N N . LEU B 1 178 ? -5.793 13.547 13 1 98.81 178 LEU B N 1
ATOM 3356 C CA . LEU B 1 178 ? -4.34 13.68 13.031 1 98.81 178 LEU B CA 1
ATOM 3357 C C . LEU B 1 178 ? -3.684 12.359 13.422 1 98.81 178 LEU B C 1
ATOM 3359 O O . LEU B 1 178 ? -3.977 11.805 14.484 1 98.81 178 LEU B O 1
ATOM 3363 N N . MET B 1 179 ? -2.783 11.914 12.562 1 98.5 179 MET B N 1
ATOM 3364 C CA . MET B 1 179 ? -2.121 10.633 12.805 1 98.5 179 MET B CA 1
ATOM 3365 C C . MET B 1 179 ? -1.141 10.75 13.969 1 98.5 179 MET B C 1
ATOM 3367 O O . MET B 1 179 ? -0.228 11.57 13.938 1 98.5 179 MET B O 1
ATOM 3371 N N . ARG B 1 180 ? -1.317 9.852 14.938 1 97.88 180 ARG B N 1
ATOM 3372 C CA . ARG B 1 180 ? -0.401 9.789 16.062 1 97.88 180 ARG B CA 1
ATOM 3373 C C . ARG B 1 180 ? 0.715 8.781 15.82 1 97.88 180 ARG B C 1
ATOM 3375 O O . ARG B 1 180 ? 1.705 8.75 16.547 1 97.88 180 ARG B O 1
ATOM 3382 N N . ASP B 1 181 ? 0.526 7.992 14.891 1 96.5 181 ASP B N 1
ATOM 3383 C CA . ASP B 1 181 ? 1.519 7.051 14.383 1 96.5 181 ASP B CA 1
ATOM 3384 C C . ASP B 1 181 ? 1.28 6.738 12.906 1 96.5 181 ASP B C 1
ATOM 3386 O O . ASP B 1 181 ? 0.308 7.215 12.312 1 96.5 181 ASP B O 1
ATOM 3390 N N . THR B 1 182 ? 2.285 6.027 12.281 1 95.94 182 THR B N 1
ATOM 3391 C CA . THR B 1 182 ? 2.176 5.629 10.883 1 95.94 182 THR B CA 1
ATOM 3392 C C . THR B 1 182 ? 1.195 4.469 10.727 1 95.94 182 THR B C 1
ATOM 3394 O O . THR B 1 182 ? 1.378 3.408 11.328 1 95.94 182 THR B O 1
ATOM 3397 N N . VAL B 1 183 ? 0.118 4.688 9.992 1 92.75 183 VAL B N 1
ATOM 3398 C CA . VAL B 1 183 ? -0.862 3.654 9.672 1 92.75 183 VAL B CA 1
ATOM 3399 C C . VAL B 1 183 ? -1.259 3.756 8.195 1 92.75 183 VAL B C 1
ATOM 3401 O O . VAL B 1 183 ? -2.211 4.461 7.852 1 92.75 183 VAL B O 1
ATOM 3404 N N . THR B 1 184 ? -0.642 2.967 7.332 1 89.38 184 THR B N 1
ATOM 3405 C CA . THR B 1 184 ? -0.771 3.141 5.891 1 89.38 184 THR B CA 1
ATOM 3406 C C . THR B 1 184 ? -2.008 2.418 5.367 1 89.38 184 THR B C 1
ATOM 3408 O O . THR B 1 184 ? -2.361 2.549 4.191 1 89.38 184 THR B O 1
ATOM 3411 N N . ARG B 1 185 ? -2.719 1.698 6.195 1 84.44 185 ARG B N 1
ATOM 3412 C CA . ARG B 1 185 ? -3.957 1.037 5.793 1 84.44 185 ARG B CA 1
ATOM 3413 C C . ARG B 1 185 ? -4.988 2.051 5.312 1 84.44 185 ARG B C 1
ATOM 3415 O O . ARG B 1 185 ? -5.895 1.71 4.551 1 84.44 185 ARG B O 1
ATOM 3422 N N . LEU B 1 186 ? -4.812 3.281 5.723 1 90.94 186 LEU B N 1
ATOM 3423 C CA . LEU B 1 186 ? -5.766 4.332 5.387 1 90.94 186 LEU B CA 1
ATOM 3424 C C . LEU B 1 186 ? -5.469 4.91 4.004 1 90.94 186 LEU B C 1
ATOM 3426 O O . LEU B 1 186 ? -6.293 5.637 3.443 1 90.94 186 LEU B O 1
ATOM 3430 N N . ASP B 1 187 ? -4.34 4.504 3.463 1 91.31 187 ASP B N 1
ATOM 3431 C CA . ASP B 1 187 ? -3.947 5.016 2.152 1 91.31 187 ASP B CA 1
ATOM 3432 C C . ASP B 1 187 ? -5.004 4.695 1.099 1 91.31 187 ASP B C 1
ATOM 3434 O O . ASP B 1 187 ? -5.559 3.592 1.083 1 91.31 187 ASP B O 1
ATOM 3438 N N . ARG B 1 188 ? -5.285 5.668 0.272 1 89.88 188 ARG B N 1
ATOM 3439 C CA . ARG B 1 188 ? -6.203 5.582 -0.858 1 89.88 188 ARG B CA 1
ATOM 3440 C C . ARG B 1 188 ? -7.652 5.641 -0.389 1 89.88 188 ARG B C 1
ATOM 3442 O O . ARG B 1 188 ? -8.562 5.84 -1.195 1 89.88 188 ARG B O 1
ATOM 3449 N N . ASP B 1 189 ? -7.867 5.539 0.895 1 91.25 189 ASP B N 1
ATOM 3450 C CA . ASP B 1 189 ? -9.234 5.449 1.401 1 91.25 189 ASP B CA 1
ATOM 3451 C C . ASP B 1 189 ? -9.672 6.766 2.033 1 91.25 189 ASP B C 1
ATOM 3453 O O . ASP B 1 189 ? -10.867 7.008 2.215 1 91.25 189 ASP B O 1
ATOM 3457 N N . TYR B 1 190 ? -8.727 7.562 2.398 1 96.38 190 TYR B N 1
ATOM 3458 C CA . TYR B 1 190 ? -9.039 8.82 3.07 1 96.38 190 TYR B CA 1
ATOM 3459 C C . TYR B 1 190 ? -8.242 9.969 2.461 1 96.38 190 TYR B C 1
ATOM 3461 O O . TYR B 1 190 ? -7.137 9.773 1.962 1 96.38 190 TYR B O 1
ATOM 3469 N N . THR B 1 191 ? -8.867 11.133 2.529 1 97.94 191 THR B N 1
ATOM 3470 C CA . THR B 1 191 ? -8.25 12.344 1.999 1 97.94 191 THR B CA 1
ATOM 3471 C C . THR B 1 191 ? -7.176 12.859 2.955 1 97.94 191 THR B C 1
ATOM 3473 O O . THR B 1 191 ? -7.465 13.148 4.117 1 97.94 191 THR B O 1
ATOM 3476 N N . VAL B 1 192 ? -5.984 12.953 2.457 1 98.69 192 VAL B N 1
ATOM 3477 C CA . VAL B 1 192 ? -4.902 13.609 3.184 1 98.69 192 VAL B CA 1
ATOM 3478 C C . VAL B 1 192 ? -4.855 15.086 2.826 1 98.69 192 VAL B C 1
ATOM 3480 O O . VAL B 1 192 ? -4.836 15.453 1.646 1 98.69 192 VAL B O 1
ATOM 3483 N N . VAL B 1 193 ? -4.77 15.977 3.879 1 98.75 193 VAL B N 1
ATOM 3484 C CA . VAL B 1 193 ? -4.891 17.406 3.576 1 98.75 193 VAL B CA 1
ATOM 3485 C C . VAL B 1 193 ? -3.686 18.156 4.129 1 98.75 193 VAL B C 1
ATOM 3487 O O . VAL B 1 193 ? -3.541 19.359 3.906 1 98.75 193 VAL B O 1
ATOM 3490 N N . GLY B 1 194 ? -2.82 17.516 4.898 1 98.88 194 GLY B N 1
ATOM 3491 C CA . GLY B 1 194 ? -1.673 18.219 5.449 1 98.88 194 GLY B CA 1
ATOM 3492 C C . GLY B 1 194 ? -0.833 17.359 6.375 1 98.88 194 GLY B C 1
ATOM 3493 O O . GLY B 1 194 ? -1.013 16.141 6.441 1 98.88 194 GLY B O 1
ATOM 3494 N N . ARG B 1 195 ? 0.1 18.078 7.047 1 98.88 195 ARG B N 1
ATOM 3495 C CA . ARG B 1 195 ? 0.993 17.406 7.984 1 98.88 195 ARG B CA 1
ATOM 3496 C C . ARG B 1 195 ? 1.42 18.344 9.102 1 98.88 195 ARG B C 1
ATOM 3498 O O . ARG B 1 195 ? 1.72 19.516 8.859 1 98.88 195 ARG B O 1
ATOM 3505 N N . VAL B 1 196 ? 1.463 17.812 10.281 1 98.81 196 VAL B N 1
ATOM 3506 C CA . VAL B 1 196 ? 2.01 18.547 11.422 1 98.81 196 VAL B CA 1
ATOM 3507 C C . VAL B 1 196 ? 3.494 18.812 11.195 1 98.81 196 VAL B C 1
ATOM 3509 O O . VAL B 1 196 ? 4.266 17.906 10.906 1 98.81 196 VAL B O 1
ATOM 3512 N N . VAL B 1 197 ? 3.838 20.031 11.312 1 98.12 197 VAL B N 1
ATOM 3513 C CA . VAL B 1 197 ? 5.234 20.391 11.086 1 98.12 197 VAL B CA 1
ATOM 3514 C C . VAL B 1 197 ? 5.859 20.891 12.383 1 98.12 197 VAL B C 1
ATOM 3516 O O . VAL B 1 197 ? 7.086 20.984 12.5 1 98.12 197 VAL B O 1
ATOM 3519 N N . SER B 1 198 ? 5.066 21.203 13.336 1 97.5 198 SER B N 1
ATOM 3520 C CA . SER B 1 198 ? 5.508 21.594 14.672 1 97.5 198 SER B CA 1
ATOM 3521 C C . SER B 1 198 ? 4.438 21.281 15.711 1 97.5 198 SER B C 1
ATOM 3523 O O . SER B 1 198 ? 3.244 21.453 15.461 1 97.5 198 SER B O 1
ATOM 3525 N N . GLY B 1 199 ? 4.938 20.812 16.938 1 97.81 199 GLY B N 1
ATOM 3526 C CA . GLY B 1 199 ? 3.996 20.609 18.031 1 97.81 199 GLY B CA 1
ATOM 3527 C C . GLY B 1 199 ? 3.471 19.188 18.109 1 97.81 199 GLY B C 1
ATOM 3528 O O . GLY B 1 199 ? 2.385 18.953 18.641 1 97.81 199 GLY B O 1
ATOM 3529 N N . PHE B 1 200 ? 4.238 18.266 17.594 1 98.19 200 PHE B N 1
ATOM 3530 C CA . PHE B 1 200 ? 3.785 16.875 17.672 1 98.19 200 PHE B CA 1
ATOM 3531 C C . PHE B 1 200 ? 3.709 16.422 19.125 1 98.19 200 PHE B C 1
ATOM 3533 O O . PHE B 1 200 ? 2.896 15.555 19.469 1 98.19 200 PHE B O 1
ATOM 3540 N N . ASP B 1 201 ? 4.512 16.969 20 1 98.12 201 ASP B N 1
ATOM 3541 C CA . ASP B 1 201 ? 4.469 16.609 21.422 1 98.12 201 ASP B CA 1
ATOM 3542 C C . ASP B 1 201 ? 3.104 16.922 22.016 1 98.12 201 ASP B C 1
ATOM 3544 O O . ASP B 1 201 ? 2.609 16.188 22.875 1 98.12 201 ASP B O 1
ATOM 3548 N N . ALA B 1 202 ? 2.529 18.047 21.594 1 98.69 202 ALA B N 1
ATOM 3549 C CA . ALA B 1 202 ? 1.181 18.375 22.047 1 98.69 202 ALA B CA 1
ATOM 3550 C C . ALA B 1 202 ? 0.167 17.359 21.547 1 98.69 202 ALA B C 1
ATOM 3552 O O . ALA B 1 202 ? -0.732 16.953 22.281 1 98.69 202 ALA B O 1
ATOM 3553 N N . LEU B 1 203 ? 0.308 16.969 20.281 1 98.38 203 LEU B N 1
ATOM 3554 C CA . LEU B 1 203 ? -0.558 15.945 19.703 1 98.38 203 LEU B CA 1
ATOM 3555 C C . LEU B 1 203 ? -0.423 14.625 20.453 1 98.38 203 LEU B C 1
ATOM 3557 O O . LEU B 1 203 ? -1.426 13.984 20.781 1 98.38 203 LEU B O 1
ATOM 3561 N N . ALA B 1 204 ? 0.807 14.242 20.797 1 97.88 204 ALA B N 1
ATOM 3562 C CA . ALA B 1 204 ? 1.096 12.984 21.484 1 97.88 204 ALA B CA 1
ATOM 3563 C C . ALA B 1 204 ? 0.547 13.008 22.922 1 97.88 204 ALA B C 1
ATOM 3565 O O . ALA B 1 204 ? 0.258 11.961 23.484 1 97.88 204 ALA B O 1
ATOM 3566 N N . ALA B 1 205 ? 0.333 14.172 23.453 1 98.44 205 ALA B N 1
ATOM 3567 C CA . ALA B 1 205 ? -0.056 14.328 24.844 1 98.44 205 ALA B CA 1
ATOM 3568 C C . ALA B 1 205 ? -1.574 14.297 25 1 98.44 205 ALA B C 1
ATOM 3570 O O . ALA B 1 205 ? -2.09 14.25 26.125 1 98.44 205 ALA B O 1
ATOM 3571 N N . LEU B 1 206 ? -2.273 14.328 23.875 1 98.56 206 LEU B N 1
ATOM 3572 C CA . LEU B 1 206 ? -3.729 14.281 23.953 1 98.56 206 LEU B CA 1
ATOM 3573 C C . LEU B 1 206 ? -4.195 13.055 24.734 1 98.56 206 LEU B C 1
ATOM 3575 O O . LEU B 1 206 ? -3.631 11.969 24.578 1 98.56 206 LEU B O 1
ATOM 3579 N N . LYS B 1 207 ? -5.258 13.273 25.516 1 98.44 207 LYS B N 1
ATOM 3580 C CA . LYS B 1 207 ? -5.762 12.18 26.344 1 98.44 207 LYS B CA 1
ATOM 3581 C C . LYS B 1 207 ? -6.457 11.117 25.5 1 98.44 207 LYS B C 1
ATOM 3583 O O . LYS B 1 207 ? -7.348 11.43 24.703 1 98.44 207 LYS B O 1
ATOM 3588 N N . VAL B 1 208 ? -6.078 9.922 25.766 1 97.75 208 VAL B N 1
ATOM 3589 C CA . VAL B 1 208 ? -6.574 8.781 25.016 1 97.75 208 VAL B CA 1
ATOM 3590 C C . VAL B 1 208 ? -7.965 8.391 25.516 1 97.75 208 VAL B C 1
ATOM 3592 O O . VAL B 1 208 ? -8.219 8.391 26.719 1 97.75 208 VAL B O 1
ATOM 3595 N N . GLY B 1 209 ? -8.867 8.094 24.531 1 97 209 GLY B N 1
ATOM 3596 C CA . GLY B 1 209 ? -10.211 7.621 24.844 1 97 209 GLY B CA 1
ATOM 3597 C C . GLY B 1 209 ? -11.188 7.832 23.703 1 97 209 GLY B C 1
ATOM 3598 O O . GLY B 1 209 ? -10.969 8.672 22.828 1 97 209 GLY B O 1
ATOM 3599 N N . GLU B 1 210 ? -12.305 7.105 23.75 1 93.31 210 GLU B N 1
ATOM 3600 C CA . GLU B 1 210 ? -13.32 7.199 22.703 1 93.31 210 GLU B CA 1
ATOM 3601 C C . GLU B 1 210 ? -14.688 7.52 23.297 1 93.31 210 GLU B C 1
ATOM 3603 O O . GLU B 1 210 ? -15.625 6.723 23.188 1 93.31 210 GLU B O 1
ATOM 3608 N N . PRO B 1 211 ? -15.016 8.43 24.031 1 92.5 211 PRO B N 1
ATOM 3609 C CA . PRO B 1 211 ? -14.062 9.508 24.297 1 92.5 211 PRO B CA 1
ATOM 3610 C C . PRO B 1 211 ? -13.383 9.375 25.656 1 92.5 211 PRO B C 1
ATOM 3612 O O . PRO B 1 211 ? -13.812 8.578 26.5 1 92.5 211 PRO B O 1
ATOM 3615 N N . SER B 1 212 ? -12.414 10.188 25.797 1 94.75 212 SER B N 1
ATOM 3616 C CA . SER B 1 212 ? -11.789 10.297 27.109 1 94.75 212 SER B CA 1
ATOM 3617 C C . SER B 1 212 ? -12.742 10.914 28.125 1 94.75 212 SER B C 1
ATOM 3619 O O . SER B 1 212 ? -13.641 11.672 27.766 1 94.75 212 SER B O 1
ATOM 3621 N N . ALA B 1 213 ? -12.523 10.539 29.375 1 95.56 213 ALA B N 1
ATOM 3622 C CA . ALA B 1 213 ? -13.305 11.125 30.453 1 95.56 213 ALA B CA 1
ATOM 3623 C C . ALA B 1 213 ? -13.117 12.641 30.516 1 95.56 213 ALA B C 1
ATOM 3625 O O . ALA B 1 213 ? -14.039 13.375 30.891 1 95.56 213 ALA B O 1
ATOM 3626 N N . GLN B 1 214 ? -12 13.148 30.141 1 96.88 214 GLN B N 1
ATOM 3627 C CA . GLN B 1 214 ? -11.672 14.562 30.047 1 96.88 214 GLN B CA 1
ATOM 3628 C C . GLN B 1 214 ? -11.039 14.891 28.703 1 96.88 214 GLN B C 1
ATOM 3630 O O . GLN B 1 214 ? -9.852 15.219 28.625 1 96.88 214 GLN B O 1
ATOM 3635 N N . PRO B 1 215 ? -11.859 14.883 27.734 1 97.62 215 PRO B N 1
ATOM 3636 C CA . PRO B 1 215 ? -11.297 15.055 26.391 1 97.62 215 PRO B CA 1
ATOM 3637 C C . PRO B 1 215 ? -10.617 16.406 26.203 1 97.62 215 PRO B C 1
ATOM 3639 O O . PRO B 1 215 ? -11.078 17.422 26.75 1 97.62 215 PRO B O 1
ATOM 3642 N N . ASP B 1 216 ? -9.57 16.406 25.516 1 98.69 216 ASP B N 1
ATOM 3643 C CA . ASP B 1 216 ? -8.883 17.625 25.109 1 98.69 216 ASP B CA 1
ATOM 3644 C C . ASP B 1 216 ? -9.656 18.344 24 1 98.69 216 ASP B C 1
ATOM 3646 O O . ASP B 1 216 ? -10.539 17.766 23.375 1 98.69 216 ASP B O 1
ATOM 3650 N N . ALA B 1 217 ? -9.312 19.688 23.844 1 98.5 217 ALA B N 1
ATOM 3651 C CA . ALA B 1 217 ? -10.062 20.5 22.891 1 98.5 217 ALA B CA 1
ATOM 3652 C C . ALA B 1 217 ? -9.125 21.344 22.031 1 98.5 217 ALA B C 1
ATOM 3654 O O . ALA B 1 217 ? -7.957 21.547 22.391 1 98.5 217 ALA B O 1
ATOM 3655 N N . MET B 1 218 ? -9.695 21.672 20.844 1 98.62 218 MET B N 1
ATOM 3656 C CA . MET B 1 218 ? -9.117 22.797 20.109 1 98.62 218 MET B CA 1
ATOM 3657 C C . MET B 1 218 ? -9.688 24.125 20.578 1 98.62 218 MET B C 1
ATOM 3659 O O . MET B 1 218 ? -10.789 24.516 20.172 1 98.62 218 MET B O 1
ATOM 3663 N N . ASN B 1 219 ? -8.922 24.797 21.375 1 98.25 219 ASN B N 1
ATOM 3664 C CA . ASN B 1 219 ? -9.406 26.062 21.922 1 98.25 219 ASN B CA 1
ATOM 3665 C C . ASN B 1 219 ? -9.609 27.109 20.812 1 98.25 219 ASN B C 1
ATOM 3667 O O . ASN B 1 219 ? -10.648 27.766 20.766 1 98.25 219 ASN B O 1
ATOM 3671 N N . HIS B 1 220 ? -8.602 27.25 20.016 1 97.81 220 HIS B N 1
ATOM 3672 C CA . HIS B 1 220 ? -8.656 28.156 18.859 1 97.81 220 HIS B CA 1
ATOM 3673 C C . HIS B 1 220 ? -7.977 27.531 17.641 1 97.81 220 HIS B C 1
ATOM 3675 O O . HIS B 1 220 ? -6.926 26.906 17.766 1 97.81 220 HIS B O 1
ATOM 3681 N N . VAL B 1 221 ? -8.633 27.703 16.531 1 98.69 221 VAL B N 1
ATOM 3682 C CA . VAL B 1 221 ? -8.078 27.281 15.25 1 98.69 221 VAL B CA 1
ATOM 3683 C C . VAL B 1 221 ? -8.047 28.453 14.281 1 98.69 221 VAL B C 1
ATOM 3685 O O . VAL B 1 221 ? -9.07 29.125 14.07 1 98.69 221 VAL B O 1
ATOM 3688 N N . ARG B 1 222 ? -6.863 28.766 13.727 1 98.38 222 ARG B N 1
ATOM 3689 C CA . ARG B 1 222 ? -6.711 29.891 12.812 1 98.38 222 ARG B CA 1
ATOM 3690 C C . ARG B 1 222 ? -5.715 29.578 11.703 1 98.38 222 ARG B C 1
ATOM 3692 O O . ARG B 1 222 ? -4.852 28.719 11.867 1 98.38 222 ARG B O 1
ATOM 3699 N N . LEU B 1 223 ? -5.891 30.297 10.648 1 98.62 223 LEU B N 1
ATOM 3700 C CA . LEU B 1 223 ? -4.824 30.312 9.656 1 98.62 223 LEU B CA 1
ATOM 3701 C C . LEU B 1 223 ? -3.729 31.297 10.062 1 98.62 223 LEU B C 1
ATOM 3703 O O . LEU B 1 223 ? -4.016 32.375 10.586 1 98.62 223 LEU B O 1
ATOM 3707 N N . LEU B 1 224 ? -2.566 30.812 9.789 1 97.94 224 LEU B N 1
ATOM 3708 C CA . LEU B 1 224 ? -1.442 31.703 10.062 1 97.94 224 LEU B CA 1
ATOM 3709 C C . LEU B 1 224 ? -1.656 33.062 9.422 1 97.94 224 LEU B C 1
ATOM 3711 O O . LEU B 1 224 ? -1.359 34.094 10.031 1 97.94 224 LEU B O 1
ATOM 3715 N N . ALA B 1 225 ? -2.217 33.156 8.25 1 97.5 225 ALA B N 1
ATOM 3716 C CA . ALA B 1 225 ? -2.443 34.375 7.484 1 97.5 225 ALA B CA 1
ATOM 3717 C C . ALA B 1 225 ? -3.418 35.281 8.211 1 97.5 225 ALA B C 1
ATOM 3719 O O . ALA B 1 225 ? -3.422 36.5 7.977 1 97.5 225 ALA B O 1
ATOM 3720 N N . ASP B 1 226 ? -4.184 34.75 9.055 1 97.56 226 ASP B N 1
ATOM 3721 C CA . ASP B 1 226 ? -5.25 35.5 9.68 1 97.56 226 ASP B CA 1
ATOM 3722 C C . ASP B 1 226 ? -4.859 35.938 11.094 1 97.56 226 ASP B C 1
ATOM 3724 O O . ASP B 1 226 ? -5.645 36.594 11.781 1 97.56 226 ASP B O 1
ATOM 3728 N N . MET B 1 227 ? -3.73 35.562 11.492 1 95.88 227 MET B N 1
ATOM 3729 C CA . MET B 1 227 ? -3.215 36.031 12.773 1 95.88 227 MET B CA 1
ATOM 3730 C C . MET B 1 227 ? -2.635 37.438 12.664 1 95.88 227 MET B C 1
ATOM 3732 O O . MET B 1 227 ? -2.078 37.781 11.633 1 95.88 227 MET B O 1
ATOM 3736 N N . PRO B 1 228 ? -2.795 38.219 13.797 1 93.62 228 PRO B N 1
ATOM 3737 C CA . PRO B 1 228 ? -2.07 39.5 13.797 1 93.62 228 PRO B CA 1
ATOM 3738 C C . PRO B 1 228 ? -0.566 39.312 13.602 1 93.62 228 PRO B C 1
ATOM 3740 O O . PRO B 1 228 ? 0.022 38.375 14.141 1 93.62 228 PRO B O 1
ATOM 3743 N N . ALA B 1 229 ? -0.039 40.188 12.812 1 89.06 229 ALA B N 1
ATOM 3744 C CA . ALA B 1 229 ? 1.365 40.094 12.43 1 89.06 229 ALA B CA 1
ATOM 3745 C C . ALA B 1 229 ? 2.258 39.938 13.656 1 89.06 229 ALA B C 1
ATOM 3747 O O . ALA B 1 229 ? 3.209 39.125 13.641 1 89.06 229 ALA B O 1
ATOM 3748 N N . ALA B 1 230 ? 1.917 40.594 14.703 1 89.69 230 ALA B N 1
ATOM 3749 C CA . ALA B 1 230 ? 2.74 40.594 15.914 1 89.69 230 ALA B CA 1
ATOM 3750 C C . ALA B 1 230 ? 2.672 39.25 16.625 1 89.69 230 ALA B C 1
ATOM 3752 O O . ALA B 1 230 ? 3.584 38.906 17.375 1 89.69 230 ALA B O 1
ATOM 3753 N N . GLU B 1 231 ? 1.665 38.438 16.359 1 89.94 231 GLU B N 1
ATOM 3754 C CA . GLU B 1 231 ? 1.438 37.156 17.047 1 89.94 231 GLU B CA 1
ATOM 3755 C C . GLU B 1 231 ? 1.86 35.969 16.188 1 89.94 231 GLU B C 1
ATOM 3757 O O . GLU B 1 231 ? 1.864 34.844 16.641 1 89.94 231 GLU B O 1
ATOM 3762 N N . ARG B 1 232 ? 2.311 36.281 15.016 1 91.81 232 ARG B N 1
ATOM 3763 C CA . ARG B 1 232 ? 2.648 35.219 14.094 1 91.81 232 ARG B CA 1
ATOM 3764 C C . ARG B 1 232 ? 3.986 34.594 14.453 1 91.81 232 ARG B C 1
ATOM 3766 O O . ARG B 1 232 ? 5 35.281 14.555 1 91.81 232 ARG B O 1
ATOM 3773 N N . PRO B 1 233 ? 3.859 33.25 14.734 1 91.81 233 PRO B N 1
ATOM 3774 C CA . PRO B 1 233 ? 5.164 32.594 14.891 1 91.81 233 PRO B CA 1
ATOM 3775 C C . PRO B 1 233 ? 6.027 32.688 13.633 1 91.81 233 PRO B C 1
ATOM 3777 O O . PRO B 1 233 ? 5.512 32.594 12.516 1 91.81 233 PRO B O 1
ATOM 3780 N N . LYS B 1 234 ? 7.277 33.031 13.844 1 90.75 234 LYS B N 1
ATOM 3781 C CA . LYS B 1 234 ? 8.227 33.125 12.734 1 90.75 234 LYS B CA 1
ATOM 3782 C C . LYS B 1 234 ? 8.875 31.75 12.477 1 90.75 234 LYS B C 1
ATOM 3784 O O . LYS B 1 234 ? 9.836 31.375 13.148 1 90.75 234 LYS B O 1
ATOM 3789 N N . LEU B 1 235 ? 8.305 31.062 11.492 1 93.94 235 LEU B N 1
ATOM 3790 C CA . LEU B 1 235 ? 8.773 29.703 11.203 1 93.94 235 LEU B CA 1
ATOM 3791 C C . LEU B 1 235 ? 9.203 29.594 9.742 1 93.94 235 LEU B C 1
ATOM 3793 O O . LEU B 1 235 ? 8.625 30.219 8.867 1 93.94 235 LEU B O 1
ATOM 3797 N N . GLU B 1 236 ? 10.258 28.875 9.609 1 96.94 236 GLU B N 1
ATOM 3798 C CA . GLU B 1 236 ? 10.703 28.469 8.281 1 96.94 236 GLU B CA 1
ATOM 3799 C C . GLU B 1 236 ? 10.711 26.953 8.141 1 96.94 236 GLU B C 1
ATOM 3801 O O . GLU B 1 236 ? 10.945 26.234 9.117 1 96.94 236 GLU B O 1
ATOM 3806 N N . ILE B 1 237 ? 10.367 26.531 6.977 1 97.56 237 ILE B N 1
ATOM 3807 C CA . ILE B 1 237 ? 10.398 25.109 6.652 1 97.56 237 ILE B CA 1
ATOM 3808 C C . ILE B 1 237 ? 11.516 24.844 5.656 1 97.56 237 ILE B C 1
ATOM 3810 O O . ILE B 1 237 ? 11.797 25.656 4.781 1 97.56 237 ILE B O 1
ATOM 3814 N N . MET B 1 238 ? 12.172 23.719 5.859 1 97.56 238 MET B N 1
ATOM 3815 C CA . MET B 1 238 ? 13.25 23.344 4.938 1 97.56 238 MET B CA 1
ATOM 3816 C C . MET B 1 238 ? 12.695 23.094 3.537 1 97.56 238 MET B C 1
ATOM 3818 O O . MET B 1 238 ? 11.664 22.438 3.379 1 97.56 238 MET B O 1
ATOM 3822 N N . ASN B 1 239 ? 13.406 23.656 2.574 1 96.69 239 ASN B N 1
ATOM 3823 C CA . ASN B 1 239 ? 13.039 23.453 1.177 1 96.69 239 ASN B CA 1
ATOM 3824 C C . ASN B 1 239 ? 13.32 22.031 0.718 1 96.69 239 ASN B C 1
ATOM 3826 O O . ASN B 1 239 ? 14.477 21.609 0.682 1 96.69 239 ASN B O 1
ATOM 3830 N N . ILE B 1 240 ? 12.305 21.312 0.253 1 97.06 240 ILE B N 1
ATOM 3831 C CA . ILE B 1 240 ? 12.445 19.906 -0.052 1 97.06 240 ILE B CA 1
ATOM 3832 C C . ILE B 1 240 ? 13.211 19.719 -1.361 1 97.06 240 ILE B C 1
ATOM 3834 O O . ILE B 1 240 ? 13.641 18.625 -1.698 1 97.06 240 ILE B O 1
ATOM 3838 N N . THR B 1 241 ? 13.414 20.812 -2.109 1 94.38 241 THR B N 1
ATOM 3839 C CA . THR B 1 241 ? 14.172 20.734 -3.352 1 94.38 241 THR B CA 1
ATOM 3840 C C . THR B 1 241 ? 15.586 21.266 -3.156 1 94.38 241 THR B C 1
ATOM 3842 O O . THR B 1 241 ? 16.359 21.375 -4.117 1 94.38 241 THR B O 1
ATOM 3845 N N . GLY B 1 242 ? 15.922 21.641 -1.951 1 95.44 242 GLY B N 1
ATOM 3846 C CA . GLY B 1 242 ? 17.219 22.219 -1.655 1 95.44 242 GLY B CA 1
ATOM 3847 C C . GLY B 1 242 ? 18.266 21.172 -1.269 1 95.44 242 GLY B C 1
ATOM 3848 O O . GLY B 1 242 ? 17.938 20.016 -1.039 1 95.44 242 GLY B O 1
ATOM 3849 N N . ALA B 1 243 ? 19.484 21.672 -1.137 1 95.94 243 ALA B N 1
ATOM 3850 C CA . ALA B 1 243 ? 20.625 20.797 -0.862 1 95.94 243 ALA B CA 1
ATOM 3851 C C . ALA B 1 243 ? 20.578 20.266 0.567 1 95.94 243 ALA B C 1
ATOM 3853 O O . ALA B 1 243 ? 21 19.141 0.828 1 95.94 243 ALA B O 1
ATOM 3854 N N . ALA B 1 244 ? 20.125 21.109 1.461 1 96.88 244 ALA B N 1
ATOM 3855 C CA . ALA B 1 244 ? 20.062 20.688 2.855 1 96.88 244 ALA B CA 1
ATOM 3856 C C . ALA B 1 244 ? 19.109 19.5 3.027 1 96.88 244 ALA B C 1
ATOM 3858 O O . ALA B 1 244 ? 19.422 18.547 3.752 1 96.88 244 ALA B O 1
ATOM 3859 N N . PHE B 1 245 ? 18 19.578 2.393 1 97.88 245 PHE B N 1
ATOM 3860 C CA . PHE B 1 245 ? 17.047 18.484 2.479 1 97.88 245 PHE B CA 1
ATOM 3861 C C . PHE B 1 245 ? 17.594 17.234 1.801 1 97.88 245 PHE B C 1
ATOM 3863 O O . PHE B 1 245 ? 17.438 16.125 2.309 1 97.88 245 PHE B O 1
ATOM 3870 N N . ALA B 1 246 ? 18.234 17.391 0.676 1 97.69 246 ALA B N 1
ATOM 3871 C CA . ALA B 1 246 ? 18.859 16.266 -0.008 1 97.69 246 ALA B CA 1
ATOM 3872 C C . ALA B 1 246 ? 19.844 15.547 0.907 1 97.69 246 ALA B C 1
ATOM 3874 O O . ALA B 1 246 ? 19.906 14.312 0.935 1 97.69 246 ALA B O 1
ATOM 3875 N N . ALA B 1 247 ? 20.609 16.328 1.619 1 98.12 247 ALA B N 1
ATOM 3876 C CA . ALA B 1 247 ? 21.578 15.758 2.549 1 98.12 247 ALA B CA 1
ATOM 3877 C C . ALA B 1 247 ? 20.875 15.008 3.678 1 98.12 247 ALA B C 1
ATOM 3879 O O . ALA B 1 247 ? 21.328 13.938 4.09 1 98.12 247 ALA B O 1
ATOM 3880 N N . LEU B 1 248 ? 19.812 15.57 4.172 1 98.25 248 LEU B N 1
ATOM 3881 C CA . LEU B 1 248 ? 19.016 14.93 5.215 1 98.25 248 LEU B CA 1
ATOM 3882 C C . LEU B 1 248 ? 18.453 13.594 4.734 1 98.25 248 LEU B C 1
ATOM 3884 O O . LEU B 1 248 ? 18.531 12.594 5.449 1 98.25 248 LEU B O 1
ATOM 3888 N N . VAL B 1 249 ? 17.922 13.547 3.568 1 98.69 249 VAL B N 1
ATOM 3889 C CA . VAL B 1 249 ? 17.359 12.336 2.977 1 98.69 249 VAL B CA 1
ATOM 3890 C C . VAL B 1 249 ? 18.453 11.289 2.82 1 98.69 249 VAL B C 1
ATOM 3892 O O . VAL B 1 249 ? 18.266 10.125 3.186 1 98.69 249 VAL B O 1
ATOM 3895 N N . LYS B 1 250 ? 19.594 11.742 2.279 1 98.5 250 LYS B N 1
ATOM 3896 C CA . LYS B 1 250 ? 20.719 10.828 2.088 1 98.5 250 LYS B CA 1
ATOM 3897 C C . LYS B 1 250 ? 21.125 10.18 3.408 1 98.5 250 LYS B C 1
ATOM 3899 O O . LYS B 1 250 ? 21.375 8.969 3.463 1 98.5 250 LYS B O 1
ATOM 3904 N N . ALA B 1 251 ? 21.219 10.93 4.422 1 98.69 251 ALA B N 1
ATOM 3905 C CA . ALA B 1 251 ? 21.625 10.43 5.734 1 98.69 251 ALA B CA 1
ATOM 3906 C C . ALA B 1 251 ? 20.594 9.43 6.273 1 98.69 251 ALA B C 1
ATOM 3908 O O . ALA B 1 251 ? 20.969 8.383 6.812 1 98.69 251 ALA B O 1
ATOM 3909 N N . LYS B 1 252 ? 19.328 9.734 6.172 1 98.69 252 LYS B N 1
ATOM 3910 C CA . LYS B 1 252 ? 18.281 8.852 6.684 1 98.69 252 LYS B CA 1
ATOM 3911 C C . LYS B 1 252 ? 18.234 7.543 5.895 1 98.69 252 LYS B C 1
ATOM 3913 O O . LYS B 1 252 ? 18.016 6.473 6.469 1 98.69 252 LYS B O 1
ATOM 3918 N N . ARG B 1 253 ? 18.375 7.641 4.566 1 98.56 253 ARG B N 1
ATOM 3919 C CA . ARG B 1 253 ? 18.438 6.453 3.723 1 98.56 253 ARG B CA 1
ATOM 3920 C C . ARG B 1 253 ? 19.594 5.539 4.148 1 98.56 253 ARG B C 1
ATOM 3922 O O . ARG B 1 253 ? 19.422 4.32 4.23 1 98.56 253 ARG B O 1
ATOM 3929 N N . ALA B 1 254 ? 20.719 6.145 4.418 1 98.25 254 ALA B N 1
ATOM 3930 C CA . ALA B 1 254 ? 21.875 5.375 4.852 1 98.25 254 ALA B CA 1
ATOM 3931 C C . ALA B 1 254 ? 21.625 4.727 6.211 1 98.25 254 ALA B C 1
ATOM 3933 O O . ALA B 1 254 ? 22 3.574 6.434 1 98.25 254 ALA B O 1
ATOM 3934 N N . GLU B 1 255 ? 21.031 5.434 7.086 1 98.25 255 GLU B N 1
ATOM 3935 C CA . GLU B 1 255 ? 20.75 4.961 8.438 1 98.25 255 GLU B CA 1
ATOM 3936 C C . GLU B 1 255 ? 19.797 3.766 8.422 1 98.25 255 GLU B C 1
ATOM 3938 O O . GLU B 1 255 ? 20.016 2.781 9.125 1 98.25 255 GLU B O 1
ATOM 3943 N N . LYS B 1 256 ? 18.703 3.834 7.621 1 98.25 256 LYS B N 1
ATOM 3944 C CA . LYS B 1 256 ? 17.609 2.867 7.684 1 98.25 256 LYS B CA 1
ATOM 3945 C C . LYS B 1 256 ? 17.859 1.7 6.73 1 98.25 256 LYS B C 1
ATOM 3947 O O . LYS B 1 256 ? 17.328 0.607 6.93 1 98.25 256 LYS B O 1
ATOM 3952 N N . GLY B 1 257 ? 18.656 1.963 5.664 1 97.94 257 GLY B N 1
ATOM 3953 C CA . GLY B 1 257 ? 18.906 0.918 4.684 1 97.94 257 GLY B CA 1
ATOM 3954 C C . GLY B 1 257 ? 17.625 0.335 4.102 1 97.94 257 GLY B C 1
ATOM 3955 O O . GLY B 1 257 ? 16.734 1.075 3.674 1 97.94 257 GLY B O 1
ATOM 3956 N N . ALA B 1 258 ? 17.547 -0.943 4.098 1 97.88 258 ALA B N 1
ATOM 3957 C CA . ALA B 1 258 ? 16.453 -1.656 3.443 1 97.88 258 ALA B CA 1
ATOM 3958 C C . ALA B 1 258 ? 15.156 -1.509 4.23 1 97.88 258 ALA B C 1
ATOM 3960 O O . ALA B 1 258 ? 14.078 -1.867 3.74 1 97.88 258 ALA B O 1
ATOM 3961 N N . ASP B 1 259 ? 15.234 -0.983 5.449 1 97.81 259 ASP B N 1
ATOM 3962 C CA . ASP B 1 259 ? 14.039 -0.753 6.25 1 97.81 259 ASP B CA 1
ATOM 3963 C C . ASP B 1 259 ? 13.578 0.699 6.148 1 97.81 259 ASP B C 1
ATOM 3965 O O . ASP B 1 259 ? 12.75 1.153 6.945 1 97.81 259 ASP B O 1
ATOM 3969 N N . PHE B 1 260 ? 14.148 1.479 5.117 1 98.25 260 PHE B N 1
ATOM 3970 C CA . PHE B 1 260 ? 13.789 2.881 4.93 1 98.25 260 PHE B CA 1
ATOM 3971 C C . PHE B 1 260 ? 12.32 3.018 4.555 1 98.25 260 PHE B C 1
ATOM 3973 O O . PHE B 1 260 ? 11.805 2.242 3.744 1 98.25 260 PHE B O 1
ATOM 3980 N N . SER B 1 261 ? 11.68 3.982 5.148 1 98 261 SER B N 1
ATOM 3981 C CA . SER B 1 261 ? 10.344 4.473 4.809 1 98 261 SER B CA 1
ATOM 3982 C C . SER B 1 261 ? 10.344 5.984 4.629 1 98 261 SER B C 1
ATOM 3984 O O . SER B 1 261 ? 11.023 6.707 5.359 1 98 261 SER B O 1
ATOM 3986 N N . VAL B 1 262 ? 9.562 6.43 3.707 1 98.31 262 VAL B N 1
ATOM 3987 C CA . VAL B 1 262 ? 9.391 7.875 3.57 1 98.31 262 VAL B CA 1
ATOM 3988 C C . VAL B 1 262 ? 8.891 8.461 4.887 1 98.31 262 VAL B C 1
ATOM 3990 O O . VAL B 1 262 ? 9.164 9.625 5.199 1 98.31 262 VAL B O 1
ATOM 3993 N N . CYS B 1 263 ? 8.289 7.668 5.742 1 98.12 263 CYS B N 1
ATOM 3994 C CA . CYS B 1 263 ? 7.727 8.102 7.02 1 98.12 263 CYS B CA 1
ATOM 3995 C C . CYS B 1 263 ? 8.82 8.266 8.07 1 98.12 263 CYS B C 1
ATOM 3997 O O . CYS B 1 263 ? 8.555 8.727 9.18 1 98.12 263 CYS B O 1
ATOM 3999 N N . ASP B 1 264 ? 10.023 7.941 7.719 1 98.19 264 ASP B N 1
ATOM 4000 C CA . ASP B 1 264 ? 11.156 8.148 8.617 1 98.19 264 ASP B CA 1
ATOM 4001 C C . ASP B 1 264 ? 11.602 9.609 8.609 1 98.19 264 ASP B C 1
ATOM 4003 O O . ASP B 1 264 ? 12.406 10.023 9.445 1 98.19 264 ASP B O 1
ATOM 4007 N N . ILE B 1 265 ? 11.047 10.359 7.648 1 98.19 265 ILE B N 1
ATOM 4008 C CA . ILE B 1 265 ? 11.484 11.734 7.469 1 98.19 2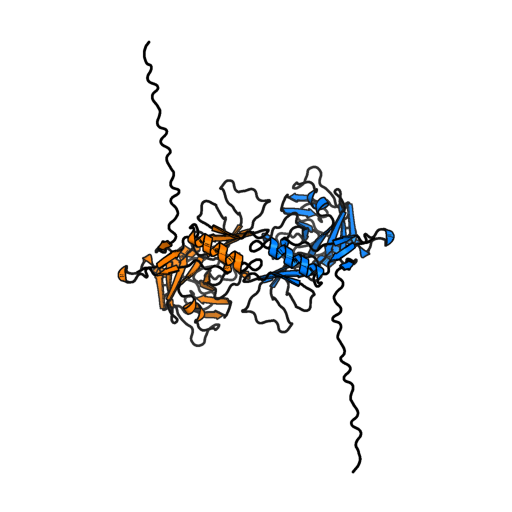65 ILE B CA 1
ATOM 4009 C C . ILE B 1 265 ? 10.344 12.695 7.812 1 98.19 265 ILE B C 1
ATOM 4011 O O . ILE B 1 265 ? 9.211 12.5 7.375 1 98.19 265 ILE B O 1
ATOM 4015 N N . THR B 1 266 ? 10.641 13.617 8.641 1 97.25 266 THR B N 1
ATOM 4016 C CA . THR B 1 266 ? 9.828 14.812 8.812 1 97.25 266 THR B CA 1
ATOM 4017 C C . THR B 1 266 ? 10.547 16.047 8.258 1 97.25 266 THR B C 1
ATOM 4019 O O . THR B 1 266 ? 11.719 16.266 8.547 1 97.25 266 THR B O 1
ATOM 4022 N N . VAL B 1 267 ? 9.836 16.766 7.395 1 98 267 VAL B N 1
ATOM 4023 C CA . VAL B 1 267 ? 10.453 17.984 6.879 1 98 267 VAL B CA 1
ATOM 4024 C C . VAL B 1 267 ? 10.688 18.969 8.023 1 98 267 VAL B C 1
ATOM 4026 O O . VAL B 1 267 ? 9.742 19.422 8.672 1 98 267 VAL B O 1
ATOM 4029 N N . PRO B 1 268 ? 11.898 19.391 8.203 1 97.56 268 PRO B N 1
ATOM 4030 C CA . PRO B 1 268 ? 12.219 20.203 9.383 1 97.56 268 PRO B CA 1
ATOM 4031 C C . PRO B 1 268 ? 11.625 21.609 9.312 1 97.56 268 PRO B C 1
ATOM 4033 O O . PRO B 1 268 ? 11.578 22.219 8.242 1 97.56 268 PRO B O 1
ATOM 4036 N N . VAL B 1 269 ? 11.195 22.031 10.406 1 97.06 269 VAL B N 1
ATOM 4037 C CA . VAL B 1 269 ? 10.766 23.422 10.609 1 97.06 269 VAL B CA 1
ATOM 4038 C C . VAL B 1 269 ? 11.586 24.047 11.734 1 97.06 269 VAL B C 1
ATOM 4040 O O . VAL B 1 269 ? 11.914 23.391 12.719 1 97.06 269 VAL B O 1
ATOM 4043 N N . ARG B 1 270 ? 11.93 25.312 11.523 1 95.12 270 ARG B N 1
ATOM 4044 C CA . ARG B 1 270 ? 12.695 26 12.547 1 95.12 270 ARG B CA 1
ATOM 4045 C C . ARG B 1 270 ? 12.102 27.391 12.828 1 95.12 270 ARG B C 1
ATOM 4047 O O . ARG B 1 270 ? 11.383 27.938 11.992 1 95.12 270 ARG B O 1
ATOM 4054 N N . THR B 1 271 ? 12.344 27.844 14.039 1 91.44 271 THR B N 1
ATOM 4055 C CA . THR B 1 271 ? 11.984 29.219 14.406 1 91.44 271 THR B CA 1
ATOM 4056 C C . THR B 1 271 ? 13.086 30.188 14.008 1 91.44 271 THR B C 1
ATOM 4058 O O . THR B 1 271 ? 14.273 29.891 14.164 1 91.44 271 THR B O 1
ATOM 4061 N N . VAL B 1 272 ? 12.656 31.234 13.414 1 89.62 272 VAL B N 1
ATOM 4062 C CA . VAL B 1 272 ? 13.609 32.281 13.062 1 89.62 272 VAL B CA 1
ATOM 4063 C C . VAL B 1 272 ? 13.453 33.469 14.008 1 89.62 272 VAL B C 1
ATOM 4065 O O . VAL B 1 272 ? 12.336 33.781 14.422 1 89.62 272 VAL B O 1
ATOM 4068 N N . PRO B 1 273 ? 14.648 34.125 14.422 1 79.88 273 PRO B N 1
ATOM 4069 C CA . PRO B 1 273 ? 14.586 35.281 15.32 1 79.88 273 PRO B CA 1
ATOM 4070 C C . PRO B 1 273 ? 13.828 36.469 14.719 1 79.88 273 PRO B C 1
ATOM 4072 O O . PRO B 1 273 ? 13.797 36.625 13.492 1 79.88 273 PRO B O 1
#

InterPro domains:
  IPR002130 Cyclophilin-type peptidyl-prolyl cis-trans isomerase domain [PF00160] (34-218)
  IPR002130 Cyclophilin-type peptidyl-prolyl cis-trans isomerase domain [PS50072] (40-238)
  IPR020892 Cyclophilin-type peptidyl-prolyl cis-trans isomerase, conserved site [PS00170] (67-84)
  IPR029000 Cyclophilin-like domain superfamily [G3DSA:2.40.100.10] (21-227)
  IPR029000 Cyclophilin-like domain superfamily [SSF50891] (29-213)
  IPR044666 Cyclophilin-type peptidyl-prolyl cis-trans isomerase, cyclophilin A-like [PTHR45625] (31-213)

pLDDT: mean 89.92, std 15.52, range [26.45, 98.94]

Foldseek 3Di:
DDPPDPPDPPPPPPPPPPPQPDQKDWQDLLQWKWFQKPLGIWIWGWDCPQPVVVSVQQQVCQVVQNQAWWFQLAADAQFKGKTFANVSAPPHADPDAFAAFRFKAFAAPVQDWDWLDDDPQWTWTDRPQFIKIAGQDPVDPQDPRRTRGRIMGGFQAQFWKWFDADPDQRGTHGMMMGTNGGDRVCHPRTGTTIGTQDDSVSVNPFDHDSGDPDTMGRNHMHRLNPDPPVPRFGKIWGDCPHPVVVVVSVVQCVVCPPNDDPSSDGTHMDGDD/DPPPPPPPPPPPPPPPPPPQPDQKDWQDLLQWKWFQKPLGIWIWGWDCPQPVPVSVQQQVCQVVQNQAWWFQLAADAQFKGKTFANVSAPPHADPDAFAAFRFKAFAAPVQDWDWLDDDPQWTWTDRPQFIKIAGQDPVDPQDPRRTRGRIMGGFQAQFWKWFDADPDNRGTHGMMMGTNGGDRVCHPRTGTTIGTQDDSVSVNPFDHDSGDPDTMGRNHMHRLNPDDPVPRFGKIWGDCPHPVVVVVSVVQCVVCPPNDDPSSDGTHMDGDD

Sequence (546 aa):
MKAWGAGVIAVLALLATTAVAQDWTPLDADNTLILETTQGRVIIALSPQMAPQGVARIKQLTRQGFYNGLLFHRVIDHFVAQTGNPDNKDGGRSALPDLPLEAVFRLSDSVPHTVVAQPDGATTGFMGAVPYVAMTDRHIPPASDGSLAVRAWGTHCRGVLGMGRGEATDSANSELYLMRDTVTRLDRDYTVVGRVVSGFDALAALKVGEPSAQPDAMNHVRLLADMPAAERPKLEIMNITGAAFAALVKAKRAEKGADFSVCDITVPVRTVPMKAWGAGVIAVLALLATTAVAQDWTPLDADNTLILETTQGRVIIALSPQMAPQGVARIKQLTRQGFYNGLLFHRVIDHFVAQTGNPDNKDGGRSALPDLPLEAVFRLSDSVPHTVVAQPDGATTGFMGAVPYVAMTDRHIPPASDGSLAVRAWGTHCRGVLGMGRGEATDSANSELYLMRDTVTRLDRDYTVVGRVVSGFDALAALKVGEPSAQPDAMNHVRLLADMPAAERPKLEIMNITGAAFAALVKAKRAEKGADFSVCDITVPVRTVP

Secondary structure (DSSP, 8-state):
----------------------SEEE--GGGEEEEEETTEEEEEEE-TTT-HHHHHHHHHHHHTTTTTT-B--EE-TTSEEEE--TTSSTT---SSPPB----EEEEETTS--EEEE--TTEEEEEETTEEEEEE--TTSPPPTT-EEEEEEEE---TTEEEE---SSTT-B-S-EEEESS--GGGTTTSEEEEEEEE-HHHHHTSPPBTT-SS--BEEEEEEGGGS-GGG---EEEE-TTSHHHHHHHHHHHHHHGGG--GGG----EEE--/----------------------SEEE--GGGEEEEEETTEEEEEEE-TTT-HHHHHHHHHHHHTTTTTT-B--EE-TTSEEEE--TTSSTT---SSPPBPP--EEEEETTS--EEEE--TTEEEEEETTEEEEEE--TTSPPPTT-EEEEEEEE---TTEEEE---SSTT-B-S-EEEESS--GGGTTTSEEEEEEEE-HHHHHTSPPBTT-SS--BEEEEEEGGGS-GGG---EEEE-TTSHHHHHHHHHHHHHHGGG--GGG----EEE--

Radius of gyration: 28.64 Å; Cα contacts (8 Å, |Δi|>4): 1310; chains: 2; bounding box: 69×90×110 Å

Nearest PDB structures (foldseek):
  5ex2-assembly2_B  TM=8.999E-01  e=1.522E-26  Hirschia baltica ATCC 49814
  7abi-assembly1_t  TM=8.621E-01  e=8.861E-14  Homo sapiens
  5yzg-assembly1_2  TM=8.554E-01  e=4.492E-13  Homo sapiens
  2fu0-assembly1_A  TM=8.536E-01  e=2.028E-12  Plasmodium falciparum 3D7
  2a2n-asse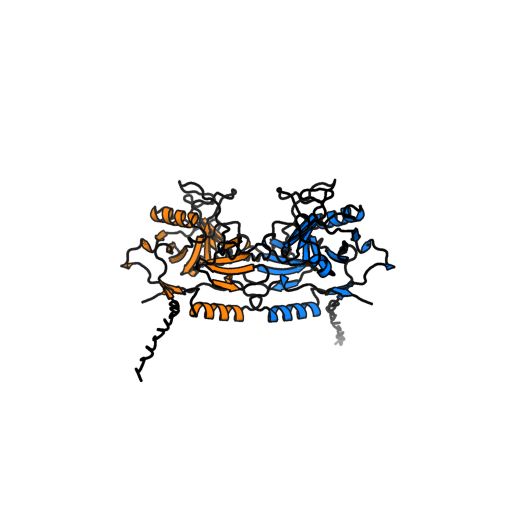mbly2_B  TM=7.955E-01  e=3.562E-13  Homo sapiens

Organism: Asticcacaulis excentricus (strain ATCC 15261 / DSM 4724 / KCTC 12464 / NCIMB 9791 / VKM B-1370 / CB 48) (NCBI:txid573065)